Protein AF-0000000066062785 (afdb_homodimer)

Foldseek 3Di:
DDDDDDPLCVPFDDDDDFDDDVPFAEQAHQFAADAADPLLVVLLVVLVVPQVDFADQLLQVLLCLVQCLCCPVVVLDGDHSLQKAKALACLVVLLLLLLLWDAAQAEEEEEPPFDPVNCNSCSVRNHHYDYDYADPLHDPLVRRLVSDDPRYAEYEDEACTPPQQDGDAQVVVLVSLVSHPLNHAYEYEDAFLLQADDNRRHSQSVSQVVHQRYKYKYGCRHLVRVVVQRMIMIGHHSVSNVSSSVPGDGSNNPSSNSSSSSSSSVVVVVSSVSSVVLNVLLVVLVVLLVVLPFDGDDHSGQKTWGQQAPCAVVLQVQCVVLSYGWHDDPRRTTIGGRYDPVSSVSVSVSSSVVVPDD/DDDDDDPLCVPFDDDDDFDDDVPFAEQAHQFAADAADPLLVVLLVVLVVPQVDFADQLLQVLLCLVQCLCCPVVVLDGDHSLQKAKALALLVVLLLLLLLWDAAQAEEEEEPPFDPVNCNSCSVRNHHYDYHYADPLADPLVRRQVSDDPRYAEYEDEACTPPQQDGDAQVVVLVSLVSHPLNHAYEYECAFLLQADDNRRHSQSVSQVVHQRYKYKYGCRHLVRVVVQRMIMIGHHSVSSVSSSVPGDGSNNPSSNSSSSSSSSVVVVVSSVSSVVLNVLLVVLVVLLVVLPFDGDDHSGQKTWGQQAQCAVVLQVQCVVLSYGWHDDPRRTTIGGRYDPVSSVSVSVSSSVVVPDD

pLDDT: mean 95.69, std 5.94, range [60.56, 98.94]

Sequence (716 aa):
MTARLRPELADIPAYTPGKTVPGAIKIASNETVHGPLPSVRAAIEKATDQLNRYPDNGYLELREHLASHLDKNLGAGAFTPEQIAVGCGSVSLCQQLIQITSSVGDEVIFAWRSFEIYPLQVRTAGATPVQVPLRDHTHDLDAMLAAITDRTRLIFVCNPNNPTSTVVDPAALKRFVEAVPPHILVVIDEAYVEYIRGDQVPGSFGLVRAHPNVVVLRTFSKAYGLAGLRIGYAVADADIVTALGKVYVPFSATSISQAAAIASIDAADELLARTDQVVAERDRVTAALREAGFTLPPSQSNFVWLPLAERTLDFVRRAAENRLVVRPYGEDGVRVTIAAPHENDAFLEFARNWIGQPMTARLRPELADIPAYTPGKTVPGAIKIASNETVHGPLPSVRAAIEKATDQLNRYPDNGYLELREHLASHLDKNLGAGAFTPEQIAVGCGSVSLCQQLIQITSSVGDEVIFAWRSFEIYPLQVRTAGATPVQVPLRDHTHDLDAMLAAITDRTRLIFVCNPNNPTSTVVDPAALKRFVEAVPPHILVVIDEAYVEYIRGDQVPGSFGLVRAHPNVVVLRTFSKAYGLAGLRIGYAVADADIVTALGKVYVPFSATSISQAAAIASIDAADELLARTDQVVAERDRVTAALREAGFTLPPSQSNFVWLPLAERTLDFVRRAAENRLVVRPYGEDGVRVTIAAPHENDAFLEFARNWIGQP

Radius of gyration: 25.93 Å; Cα contacts (8 Å, |Δi|>4): 1547; chains: 2; bounding box: 52×81×58 Å

InterPro domains:
  IPR001917 Aminotransferase, class-II, pyridoxal-phosphate binding site [PS00599] (219-228)
  IPR004839 Aminotransferase, class I/classII, large domain [PF00155] (25-342)
  IPR005861 Histidinol-phosphate aminotransferase family [MF_01023] (4-355)
  IPR005861 Histidinol-phosphate aminotransferase family [TIGR01141] (6-352)
  IPR015421 Pyridoxal phosphate-dependent transferase, major domain [G3DSA:3.40.640.10] (36-267)
  IPR015422 Pyridoxal phosphate-dependent transferase, small domain [G3DSA:3.90.1150.10] (7-348)
  IPR015424 Pyridoxal phosphate-dependent transferase [SSF53383] (18-351)
  IPR024892 Aromatic amino acid aminotransferase [MF_01513] (5-356)
  IPR024892 Aromatic amino acid aminotransferase [NF002878] (1-356)
  IPR050106 Histidinol-phosphate aminotransferase [PTHR43643] (8-355)

Organism: Mycobacterium sp. (strain JLS) (NCBI:txid164757)

Structure (mmCIF, N/CA/C/O backbone):
data_AF-0000000066062785-model_v1
#
loop_
_entity.id
_entity.type
_entity.pdbx_description
1 polymer 'Aromatic amino acid aminotransferase'
#
loop_
_atom_site.group_PDB
_atom_site.id
_atom_site.type_symbol
_atom_site.label_atom_id
_atom_site.label_alt_id
_atom_site.label_comp_id
_atom_site.label_asym_id
_atom_site.label_entity_id
_atom_site.label_seq_id
_atom_site.pdbx_PDB_ins_code
_atom_site.Cartn_x
_atom_site.Cartn_y
_atom_site.Cartn_z
_atom_site.occupancy
_atom_site.B_iso_or_equiv
_atom_site.auth_seq_id
_atom_site.auth_comp_id
_atom_site.auth_asym_id
_atom_site.auth_atom_id
_atom_site.pdbx_PDB_model_num
ATOM 1 N N . MET A 1 1 ? 19.859 -0.852 -24.078 1 65.06 1 MET A N 1
ATOM 2 C CA . MET A 1 1 ? 18.906 0.239 -23.922 1 65.06 1 MET A CA 1
ATOM 3 C C . MET A 1 1 ? 17.922 -0.049 -22.797 1 65.06 1 MET A C 1
ATOM 5 O O . MET A 1 1 ? 17.562 -1.203 -22.562 1 65.06 1 MET A O 1
ATOM 9 N N . THR A 1 2 ? 17.688 1.011 -22 1 78.94 2 THR A N 1
ATOM 10 C CA . THR A 1 2 ? 16.828 0.923 -20.828 1 78.94 2 THR A CA 1
ATOM 11 C C . THR A 1 2 ? 15.359 0.934 -21.25 1 78.94 2 THR A C 1
ATOM 13 O O . THR A 1 2 ? 15.023 1.41 -22.328 1 78.94 2 THR A O 1
ATOM 16 N N . ALA A 1 3 ? 14.469 0.161 -20.562 1 90 3 ALA A N 1
ATOM 17 C CA . ALA A 1 3 ? 13.031 0.113 -20.828 1 90 3 ALA A CA 1
ATOM 18 C C . ALA A 1 3 ? 12.445 1.519 -20.953 1 90 3 ALA A C 1
ATOM 20 O O . ALA A 1 3 ? 12.891 2.441 -20.266 1 90 3 ALA A O 1
ATOM 21 N N . ARG A 1 4 ? 11.609 1.673 -21.922 1 93.88 4 ARG A N 1
ATOM 22 C CA . ARG A 1 4 ? 10.891 2.932 -22.094 1 93.88 4 ARG A CA 1
ATOM 23 C C . ARG A 1 4 ? 9.922 3.168 -20.938 1 93.88 4 ARG A C 1
ATOM 25 O O . ARG A 1 4 ? 9 2.383 -20.719 1 93.88 4 ARG A O 1
ATOM 32 N N . LEU A 1 5 ? 10.148 4.203 -20.141 1 95.56 5 LEU A N 1
ATOM 33 C CA . LEU A 1 5 ? 9.281 4.617 -19.031 1 95.56 5 LEU A CA 1
ATOM 34 C C . LEU A 1 5 ? 8.398 5.785 -19.453 1 95.56 5 LEU A C 1
ATOM 36 O O . LEU A 1 5 ? 8.648 6.43 -20.469 1 95.56 5 LEU A O 1
ATOM 40 N N . ARG A 1 6 ? 7.367 5.973 -18.75 1 94.31 6 ARG A N 1
ATOM 41 C CA . ARG A 1 6 ? 6.5 7.109 -19.031 1 94.31 6 ARG A CA 1
ATOM 42 C C . ARG A 1 6 ? 7.266 8.422 -18.922 1 94.31 6 ARG A C 1
ATOM 44 O O . ARG A 1 6 ? 7.914 8.68 -17.906 1 94.31 6 ARG A O 1
ATOM 51 N N . PRO A 1 7 ? 7.164 9.234 -19.844 1 86.56 7 PRO A N 1
ATOM 52 C CA . PRO A 1 7 ? 7.934 10.477 -19.828 1 86.56 7 PRO A CA 1
ATOM 53 C C . PRO A 1 7 ? 7.52 11.422 -18.703 1 86.56 7 PRO A C 1
ATOM 55 O O . PRO A 1 7 ? 8.336 12.211 -18.219 1 86.56 7 PRO A O 1
ATOM 58 N N . GLU A 1 8 ? 6.285 11.312 -18.266 1 82.75 8 GLU A N 1
ATOM 59 C CA . GLU A 1 8 ? 5.758 12.195 -17.234 1 82.75 8 GLU A CA 1
ATOM 60 C C . GLU A 1 8 ? 6.484 11.984 -15.906 1 82.75 8 GLU A C 1
ATOM 62 O O . GLU A 1 8 ? 6.434 12.836 -15.023 1 82.75 8 GLU A O 1
ATOM 67 N N . LEU A 1 9 ? 7.16 10.883 -15.828 1 84.19 9 LEU A N 1
ATOM 68 C CA . LEU A 1 9 ? 7.836 10.555 -14.578 1 84.19 9 LEU A CA 1
ATOM 69 C C . LEU A 1 9 ? 9.094 11.398 -14.398 1 84.19 9 LEU A C 1
ATOM 71 O O . LEU A 1 9 ? 9.586 11.555 -13.281 1 84.19 9 LEU A O 1
ATOM 75 N N . ALA A 1 10 ? 9.633 11.812 -15.492 1 80.88 10 ALA A N 1
ATOM 76 C CA . ALA A 1 10 ? 10.844 12.625 -15.43 1 80.88 10 ALA A CA 1
ATOM 77 C C . ALA A 1 10 ? 10.625 13.875 -14.586 1 80.88 10 ALA A C 1
ATOM 79 O O . ALA A 1 10 ? 11.547 14.375 -13.945 1 80.88 10 ALA A O 1
ATOM 80 N N . ASP A 1 11 ? 9.422 14.328 -14.523 1 77.81 11 ASP A N 1
ATOM 81 C CA . ASP A 1 11 ? 9.102 15.57 -13.82 1 77.81 11 ASP A CA 1
ATOM 82 C C . ASP A 1 11 ? 8.672 15.297 -12.383 1 77.81 11 ASP A C 1
ATOM 84 O O . ASP A 1 11 ? 8.422 16.219 -11.617 1 77.81 11 ASP A O 1
ATOM 88 N N . ILE A 1 12 ? 8.617 14.055 -12.062 1 79.88 12 ILE A N 1
ATOM 89 C CA . ILE A 1 12 ? 8.188 13.688 -10.719 1 79.88 12 ILE A CA 1
ATOM 90 C C . ILE A 1 12 ? 9.414 13.453 -9.836 1 79.88 12 ILE A C 1
ATOM 92 O O . ILE A 1 12 ? 10.188 12.531 -10.07 1 79.88 12 ILE A O 1
ATOM 96 N N . PRO A 1 13 ? 9.672 14.414 -8.93 1 75.69 13 PRO A N 1
ATOM 97 C CA . PRO A 1 13 ? 10.734 14.094 -7.973 1 75.69 13 PRO A CA 1
ATOM 98 C C . PRO A 1 13 ? 10.375 12.93 -7.055 1 75.69 13 PRO A C 1
ATOM 100 O O . PRO A 1 13 ? 9.195 12.625 -6.875 1 75.69 13 PRO A O 1
ATOM 103 N N . ALA A 1 14 ? 11.406 12.195 -6.719 1 70 14 ALA A N 1
ATOM 104 C CA . ALA A 1 14 ? 11.133 11.203 -5.684 1 70 14 ALA A CA 1
ATOM 105 C C . ALA A 1 14 ? 10.766 11.875 -4.363 1 70 14 ALA A C 1
ATOM 107 O O . ALA A 1 14 ? 11.25 12.969 -4.059 1 70 14 ALA A O 1
ATOM 108 N N . TYR A 1 15 ? 9.82 11.227 -3.629 1 70.12 15 TYR A N 1
ATOM 109 C CA . TYR A 1 15 ? 9.484 11.727 -2.301 1 70.12 15 TYR A CA 1
ATOM 110 C C . TYR A 1 15 ? 10.711 11.758 -1.398 1 70.12 15 TYR A C 1
ATOM 112 O O . TYR A 1 15 ? 11.484 10.797 -1.355 1 70.12 15 TYR A O 1
ATOM 120 N N . THR A 1 16 ? 10.984 12.883 -0.824 1 66.19 16 THR A N 1
ATOM 121 C CA . THR A 1 16 ? 12.102 13.016 0.105 1 66.19 16 THR A CA 1
ATOM 122 C C . THR A 1 16 ? 11.602 13.047 1.547 1 66.19 16 THR A C 1
ATOM 124 O O . THR A 1 16 ? 10.992 14.031 1.979 1 66.19 16 THR A O 1
ATOM 127 N N . PRO A 1 17 ? 11.859 11.93 2.215 1 61.06 17 PRO A N 1
ATOM 128 C CA . PRO A 1 17 ? 11.484 11.969 3.633 1 61.06 17 PRO A CA 1
ATOM 129 C C . PRO A 1 17 ? 12.406 12.867 4.457 1 61.06 17 PRO A C 1
ATOM 131 O O . PRO A 1 17 ? 13.477 13.258 3.988 1 61.06 17 PRO A O 1
ATOM 134 N N . GLY A 1 18 ? 11.82 13.289 5.547 1 65.44 18 GLY A N 1
ATOM 135 C CA . GLY A 1 18 ? 12.703 14 6.453 1 65.44 18 GLY A CA 1
ATOM 136 C C . GLY A 1 18 ? 13.969 13.234 6.781 1 65.44 18 GLY A C 1
ATOM 137 O O . GLY A 1 18 ? 13.945 12 6.867 1 65.44 18 GLY A O 1
ATOM 138 N N . LYS A 1 19 ? 15.172 13.867 6.762 1 67 19 LYS A N 1
ATOM 139 C CA . LYS A 1 19 ? 16.469 13.266 7.023 1 67 19 LYS A CA 1
ATOM 140 C C . LYS A 1 19 ? 16.578 12.758 8.461 1 67 19 LYS A C 1
ATOM 142 O O . LYS A 1 19 ? 16 13.367 9.375 1 67 19 LYS A O 1
ATOM 147 N N . THR A 1 20 ? 17 11.562 8.633 1 70.69 20 THR A N 1
ATOM 148 C CA . THR A 1 20 ? 17.297 11.07 9.977 1 70.69 20 THR A CA 1
ATOM 149 C C . THR A 1 20 ? 18.812 11.07 10.219 1 70.69 20 THR A C 1
ATOM 151 O O . THR A 1 20 ? 19.578 10.594 9.375 1 70.69 20 THR A O 1
ATOM 154 N N . VAL A 1 21 ? 19.344 11.836 11.297 1 72.56 21 VAL A N 1
ATOM 155 C CA . VAL A 1 21 ? 20.734 11.867 11.727 1 72.56 21 VAL A CA 1
ATOM 156 C C . VAL A 1 21 ? 20.875 11.188 13.086 1 72.56 21 VAL A C 1
ATOM 158 O O . VAL A 1 21 ? 20.25 11.617 14.07 1 72.56 21 VAL A O 1
ATOM 161 N N . PRO A 1 22 ? 21.641 10.109 13.078 1 78 22 PRO A N 1
ATOM 162 C CA . PRO A 1 22 ? 21.781 9.438 14.375 1 78 22 PRO A CA 1
ATOM 163 C C . PRO A 1 22 ? 22.141 10.398 15.5 1 78 22 PRO A C 1
ATOM 165 O O . PRO A 1 22 ? 23.047 11.234 15.336 1 78 22 PRO A O 1
ATOM 168 N N . GLY A 1 23 ? 21.328 10.352 16.484 1 83.56 23 GLY A N 1
ATOM 169 C CA . GLY A 1 23 ? 21.625 11.148 17.672 1 83.56 23 GLY A CA 1
ATOM 170 C C . GLY A 1 23 ? 20.969 12.516 17.641 1 83.56 23 GLY A C 1
ATOM 171 O O . GLY A 1 23 ? 20.922 13.211 18.672 1 83.56 23 GLY A O 1
ATOM 172 N N . ALA A 1 24 ? 20.422 12.852 16.562 1 91.62 24 ALA A N 1
ATOM 173 C CA . ALA A 1 24 ? 19.781 14.156 16.438 1 91.62 24 ALA A CA 1
ATOM 174 C C . ALA A 1 24 ? 18.328 14.094 16.891 1 91.62 24 ALA A C 1
ATOM 176 O O . ALA A 1 24 ? 17.719 13.031 16.891 1 91.62 24 ALA A O 1
ATOM 177 N N . ILE A 1 25 ? 17.859 15.266 17.438 1 95.88 25 ILE A N 1
ATOM 178 C CA . ILE A 1 25 ? 16.438 15.422 17.719 1 95.88 25 ILE A CA 1
ATOM 179 C C . ILE A 1 25 ? 15.664 15.648 16.422 1 95.88 25 ILE A C 1
ATOM 181 O O . ILE A 1 25 ? 15.859 16.656 15.75 1 95.88 25 ILE A O 1
ATOM 185 N N . LYS A 1 26 ? 14.898 14.672 16.078 1 94.56 26 LYS A N 1
ATOM 186 C CA . LYS A 1 26 ? 14.125 14.766 14.844 1 94.56 26 LYS A CA 1
ATOM 187 C C . LYS A 1 26 ? 12.719 15.305 15.117 1 94.56 26 LYS A C 1
ATOM 189 O O . LYS A 1 26 ? 11.891 14.617 15.719 1 94.56 26 LYS A O 1
ATOM 194 N N . ILE A 1 27 ? 12.406 16.484 14.734 1 97.5 27 ILE A N 1
ATOM 195 C CA . ILE A 1 27 ? 11.109 17.141 14.859 1 97.5 27 ILE A CA 1
ATOM 196 C C . ILE A 1 27 ? 10.617 17.578 13.477 1 97.5 27 ILE A C 1
ATOM 198 O O . ILE A 1 27 ? 10.195 18.719 13.305 1 97.5 27 ILE A O 1
ATOM 202 N N . ALA A 1 28 ? 10.68 16.562 12.539 1 96.38 28 ALA A N 1
ATOM 203 C CA . ALA A 1 28 ? 10.461 16.891 11.133 1 96.38 28 ALA A CA 1
ATOM 204 C C . ALA A 1 28 ? 9.336 16.047 10.547 1 96.38 28 ALA A C 1
ATOM 206 O O . ALA A 1 28 ? 8.945 16.234 9.391 1 96.38 28 ALA A O 1
ATOM 207 N N . SER A 1 29 ? 8.641 15.086 11.281 1 94.62 29 SER A N 1
ATOM 208 C CA . SER A 1 29 ? 7.766 14.109 10.633 1 94.62 29 SER A CA 1
ATOM 209 C C . SER A 1 29 ? 6.395 14.078 11.297 1 94.62 29 SER A C 1
ATOM 211 O O . SER A 1 29 ? 5.59 13.188 11.023 1 94.62 29 SER A O 1
ATOM 213 N N . ASN A 1 30 ? 6.113 14.977 12.188 1 96.81 30 ASN A N 1
ATOM 214 C CA . ASN A 1 30 ? 4.812 15.141 12.828 1 96.81 30 ASN A CA 1
ATOM 215 C C . ASN A 1 30 ? 4.387 13.867 13.555 1 96.81 30 ASN A C 1
ATOM 217 O O . ASN A 1 30 ? 3.209 13.508 13.539 1 96.81 30 ASN A O 1
ATOM 221 N N . GLU A 1 31 ? 5.32 13.125 14.109 1 96.06 31 GLU A N 1
ATOM 222 C CA . GLU A 1 31 ? 5.059 11.906 14.875 1 96.06 31 GLU A CA 1
ATOM 223 C C . GLU A 1 31 ? 4.801 12.227 16.344 1 96.06 31 GLU A C 1
ATOM 225 O O . GLU A 1 31 ? 5.234 13.266 16.844 1 96.06 31 GLU A O 1
ATOM 230 N N . THR A 1 32 ? 4.055 11.383 17 1 94.88 32 THR A N 1
ATOM 231 C CA . THR A 1 32 ? 3.85 11.562 18.438 1 94.88 32 THR A CA 1
ATOM 232 C C . THR A 1 32 ? 5.039 11.023 19.234 1 94.88 32 THR A C 1
ATOM 234 O O . THR A 1 32 ? 5.84 10.25 18.703 1 94.88 32 THR A O 1
ATOM 237 N N . VAL A 1 33 ? 5.109 11.469 20.453 1 91.94 33 VAL A N 1
ATOM 238 C CA . VAL A 1 33 ? 6.266 11.18 21.297 1 91.94 33 VAL A CA 1
ATOM 239 C C . VAL A 1 33 ? 6.152 9.766 21.859 1 91.94 33 VAL A C 1
ATOM 241 O O . VAL A 1 33 ? 7.137 9.023 21.906 1 91.94 33 VAL A O 1
ATOM 244 N N . HIS A 1 34 ? 4.996 9.352 22.203 1 92.56 34 HIS A N 1
ATOM 245 C CA . HIS A 1 34 ? 4.809 8.125 22.984 1 92.56 34 HIS A CA 1
ATOM 246 C C . HIS A 1 34 ? 4.66 6.914 22.062 1 92.56 34 HIS A C 1
ATOM 248 O O . HIS A 1 34 ? 4.047 7.008 21 1 92.56 34 HIS A O 1
ATOM 254 N N . GLY A 1 35 ? 5.207 5.824 22.516 1 94.25 35 GLY A N 1
ATOM 255 C CA . GLY A 1 35 ? 4.992 4.543 21.859 1 94.25 35 GLY A CA 1
ATOM 256 C C . GLY A 1 35 ? 3.609 3.971 22.094 1 94.25 35 GLY A C 1
ATOM 257 O O . GLY A 1 35 ? 2.766 4.617 22.719 1 94.25 35 GLY A O 1
ATOM 258 N N . PRO A 1 36 ? 3.42 2.781 21.594 1 96.44 36 PRO A N 1
ATOM 259 C CA . PRO A 1 36 ? 2.088 2.182 21.688 1 96.44 36 PRO A CA 1
ATOM 260 C C . PRO A 1 36 ? 1.714 1.832 23.141 1 96.44 36 PRO A C 1
ATOM 262 O O . PRO A 1 36 ? 2.594 1.562 23.953 1 96.44 36 PRO A O 1
ATOM 265 N N . LEU A 1 37 ? 0.398 1.832 23.438 1 97.12 37 LEU A N 1
ATOM 266 C CA . LEU A 1 37 ? -0.128 1.356 24.719 1 97.12 37 LEU A CA 1
ATOM 267 C C . LEU A 1 37 ? 0.106 -0.142 24.875 1 97.12 37 LEU A C 1
ATOM 269 O O . LEU A 1 37 ? 0.222 -0.865 23.891 1 97.12 37 LEU A O 1
ATOM 273 N N . PRO A 1 38 ? 0.119 -0.591 26.141 1 97.31 38 PRO A N 1
ATOM 274 C CA . PRO A 1 38 ? 0.278 -2.027 26.391 1 97.31 38 PRO A CA 1
ATOM 275 C C . PRO A 1 38 ? -0.791 -2.865 25.688 1 97.31 38 PRO A C 1
ATOM 277 O O . PRO A 1 38 ? -0.499 -3.955 25.188 1 97.31 38 PRO A O 1
ATOM 280 N N . SER A 1 39 ? -1.999 -2.369 25.641 1 98 39 SER A N 1
ATOM 281 C CA . SER A 1 39 ? -3.078 -3.107 24.984 1 98 39 SER A CA 1
ATOM 282 C C . SER A 1 39 ? -2.826 -3.252 23.484 1 98 39 SER A C 1
ATOM 284 O O . SER A 1 39 ? -3.158 -4.281 22.891 1 98 39 SER A O 1
ATOM 286 N N . VAL A 1 40 ? -2.26 -2.264 22.859 1 98 40 VAL A N 1
ATOM 287 C CA . VAL A 1 40 ? -1.921 -2.309 21.438 1 98 40 VAL A CA 1
ATOM 288 C C . VAL A 1 40 ? -0.784 -3.301 21.219 1 98 40 VAL A C 1
ATOM 290 O O . VAL A 1 40 ? -0.832 -4.105 20.281 1 98 40 VAL A O 1
ATOM 293 N N . ARG A 1 41 ? 0.24 -3.266 22.094 1 98 41 ARG A N 1
ATOM 294 C CA . ARG A 1 41 ? 1.339 -4.223 22.031 1 98 41 ARG A CA 1
ATOM 295 C C . ARG A 1 41 ? 0.823 -5.656 22.125 1 98 41 ARG A C 1
ATOM 297 O O . ARG A 1 41 ? 1.276 -6.535 21.391 1 98 41 ARG A O 1
ATOM 304 N N . ALA A 1 42 ? -0.116 -5.859 23.047 1 98.44 42 ALA A N 1
ATOM 305 C CA . ALA A 1 42 ? -0.683 -7.191 23.234 1 98.44 42 ALA A CA 1
ATOM 306 C C . ALA A 1 42 ? -1.427 -7.656 21.984 1 98.44 42 ALA A C 1
ATOM 308 O O . ALA A 1 42 ? -1.36 -8.836 21.625 1 98.44 42 ALA A O 1
ATOM 309 N N . ALA A 1 43 ? -2.176 -6.789 21.391 1 98.5 43 ALA A N 1
ATOM 310 C CA . ALA A 1 43 ? -2.902 -7.117 20.156 1 98.5 43 ALA A CA 1
ATOM 311 C C . ALA A 1 43 ? -1.942 -7.504 19.047 1 98.5 43 ALA A C 1
ATOM 313 O O . ALA A 1 43 ? -2.217 -8.43 18.266 1 98.5 43 ALA A O 1
ATOM 314 N N . ILE A 1 44 ? -0.841 -6.789 18.922 1 98.38 44 ILE A N 1
ATOM 315 C CA . ILE A 1 44 ? 0.17 -7.074 17.906 1 98.38 44 ILE A CA 1
ATOM 316 C C . ILE A 1 44 ? 0.781 -8.453 18.156 1 98.38 44 ILE A C 1
ATOM 318 O O . ILE A 1 44 ? 0.933 -9.25 17.234 1 98.38 44 ILE A O 1
ATOM 322 N N . GLU A 1 45 ? 1.119 -8.688 19.391 1 97.69 45 GLU A N 1
ATOM 323 C CA . GLU A 1 45 ? 1.688 -9.977 19.75 1 97.69 45 GLU A CA 1
ATOM 324 C C . GLU A 1 45 ? 0.75 -11.117 19.359 1 97.69 45 GLU A C 1
ATOM 326 O O . GLU A 1 45 ? 1.183 -12.117 18.781 1 97.69 45 GLU A O 1
ATOM 331 N N . LYS A 1 46 ? -0.464 -10.945 19.688 1 97.94 46 LYS A N 1
ATOM 332 C CA . LYS A 1 46 ? -1.452 -11.969 19.359 1 97.94 46 LYS A CA 1
ATOM 333 C C . LYS A 1 46 ? -1.583 -12.156 17.859 1 97.94 46 LYS A C 1
ATOM 335 O O . LYS A 1 46 ? -1.649 -13.281 17.375 1 97.94 46 LYS A O 1
ATOM 340 N N . ALA A 1 47 ? -1.636 -11.094 17.125 1 98 47 ALA A N 1
ATOM 341 C CA . ALA A 1 47 ? -1.782 -11.148 15.664 1 98 47 ALA A CA 1
ATOM 342 C C . ALA A 1 47 ? -0.579 -11.828 15.016 1 98 47 ALA A C 1
ATOM 344 O O . ALA A 1 47 ? -0.694 -12.398 13.93 1 98 47 ALA A O 1
ATOM 345 N N . THR A 1 48 ? 0.585 -11.766 15.641 1 98 48 THR A N 1
ATOM 346 C CA . THR A 1 48 ? 1.814 -12.352 15.125 1 98 48 THR A CA 1
ATOM 347 C C . THR A 1 48 ? 1.679 -13.867 15 1 98 48 THR A C 1
ATOM 349 O O . THR A 1 48 ? 2.334 -14.492 14.156 1 98 48 THR A O 1
ATOM 352 N N . ASP A 1 49 ? 0.748 -14.461 15.734 1 96.44 49 ASP A N 1
ATOM 353 C CA . ASP A 1 49 ? 0.557 -15.906 15.75 1 96.44 49 ASP A CA 1
ATOM 354 C C . ASP A 1 49 ? 0.102 -16.406 14.383 1 96.44 49 ASP A C 1
ATOM 356 O O . ASP A 1 49 ? 0.356 -17.562 14.023 1 96.44 49 ASP A O 1
ATOM 360 N N . GLN A 1 50 ? -0.523 -15.578 13.602 1 95.69 50 GLN A N 1
ATOM 361 C CA . GLN A 1 50 ? -1.135 -16.016 12.352 1 95.69 50 GLN A CA 1
ATOM 362 C C . GLN A 1 50 ? -0.564 -15.266 11.164 1 95.69 50 GLN A C 1
ATOM 364 O O . GLN A 1 50 ? -1.277 -14.984 10.195 1 95.69 50 GLN A O 1
ATOM 369 N N . LEU A 1 51 ? 0.68 -14.922 11.242 1 97.25 51 LEU A N 1
ATOM 370 C CA . LEU A 1 51 ? 1.312 -14.086 10.227 1 97.25 51 LEU A CA 1
ATOM 371 C C . LEU A 1 51 ? 1.442 -14.828 8.906 1 97.25 51 LEU A C 1
ATOM 373 O O . LEU A 1 51 ? 1.615 -14.211 7.852 1 97.25 51 LEU A O 1
ATOM 377 N N . ASN A 1 52 ? 1.411 -16.156 8.961 1 97.19 52 ASN A N 1
ATOM 378 C CA . ASN A 1 52 ? 1.521 -16.953 7.75 1 97.19 52 ASN A CA 1
ATOM 379 C C . ASN A 1 52 ? 0.241 -16.906 6.922 1 97.19 52 ASN A C 1
ATOM 381 O O . ASN A 1 52 ? 0.209 -17.375 5.785 1 97.19 52 ASN A O 1
ATOM 385 N N . ARG A 1 53 ? -0.783 -16.281 7.43 1 96.12 53 ARG A N 1
ATOM 386 C CA . ARG A 1 53 ? -2.055 -16.109 6.73 1 96.12 53 ARG A CA 1
ATOM 387 C C . ARG A 1 53 ? -2.217 -14.68 6.227 1 96.12 53 ARG A C 1
ATOM 389 O O . ARG A 1 53 ? -1.696 -13.742 6.832 1 96.12 53 ARG A O 1
ATOM 396 N N . TYR A 1 54 ? -2.941 -14.57 5.133 1 96.12 54 TYR A N 1
ATOM 397 C CA . TYR A 1 54 ? -3.23 -13.25 4.602 1 96.12 54 TYR A CA 1
ATOM 398 C C . TYR A 1 54 ? -4.172 -12.484 5.523 1 96.12 54 TYR A C 1
ATOM 400 O O . TYR A 1 54 ? -5.012 -13.078 6.199 1 96.12 54 TYR A O 1
ATOM 408 N N . PRO A 1 55 ? -4.004 -11.133 5.52 1 96.12 55 PRO A N 1
ATOM 409 C CA . PRO A 1 55 ? -4.984 -10.312 6.238 1 96.12 55 PRO A CA 1
ATOM 410 C C . PRO A 1 55 ? -6.395 -10.445 5.664 1 96.12 55 PRO A C 1
ATOM 412 O O . PRO A 1 55 ? -6.566 -10.922 4.539 1 96.12 55 PRO A O 1
ATOM 415 N N . ASP A 1 56 ? -7.355 -10.07 6.504 1 94 56 ASP A N 1
ATOM 416 C CA . ASP A 1 56 ? -8.688 -9.875 5.938 1 94 56 ASP A CA 1
ATOM 417 C C . ASP A 1 56 ? -8.672 -8.773 4.875 1 94 56 ASP A C 1
ATOM 419 O O . ASP A 1 56 ? -8.508 -7.598 5.195 1 94 56 ASP A O 1
ATOM 423 N N . ASN A 1 57 ? -8.836 -9.18 3.664 1 93.31 57 ASN A N 1
ATOM 424 C CA . ASN A 1 57 ? -8.758 -8.227 2.561 1 93.31 57 ASN A CA 1
ATOM 425 C C . ASN A 1 57 ? -9.867 -7.18 2.648 1 93.31 57 ASN A C 1
ATOM 427 O O . ASN A 1 57 ? -9.68 -6.039 2.213 1 93.31 57 ASN A O 1
ATOM 431 N N . GLY A 1 58 ? -10.992 -7.559 3.225 1 93.94 58 GLY A N 1
ATOM 432 C CA . GLY A 1 58 ? -12.102 -6.637 3.402 1 93.94 58 GLY A CA 1
ATOM 433 C C . GLY A 1 58 ? -12.047 -5.879 4.715 1 93.94 58 GLY A C 1
ATOM 434 O O . GLY A 1 58 ? -12.852 -4.977 4.953 1 93.94 58 GLY A O 1
ATOM 435 N N . TYR A 1 59 ? -11.125 -6.281 5.57 1 96.94 59 TYR A N 1
ATOM 436 C CA . TYR A 1 59 ? -10.953 -5.672 6.883 1 96.94 59 TYR A CA 1
ATOM 437 C C . TYR A 1 59 ? -12.305 -5.465 7.562 1 96.94 59 TYR A C 1
ATOM 439 O O . TYR A 1 59 ? -12.609 -4.367 8.031 1 96.94 59 TYR A O 1
ATOM 447 N N . LEU A 1 60 ? -13.086 -6.434 7.555 1 95.81 60 LEU A N 1
ATOM 448 C CA . LEU A 1 60 ? -14.461 -6.328 8.016 1 95.81 60 LEU A CA 1
ATOM 449 C C . LEU A 1 60 ? -14.523 -5.973 9.492 1 95.81 60 LEU A C 1
ATOM 451 O O . LEU A 1 60 ? -15.258 -5.066 9.891 1 95.81 60 LEU A O 1
ATOM 455 N N . GLU A 1 61 ? -13.773 -6.711 10.328 1 97.19 61 GLU A N 1
ATOM 456 C CA . GLU A 1 61 ? -13.773 -6.438 11.758 1 97.19 61 GLU A CA 1
ATOM 457 C C . GLU A 1 61 ? -13.359 -4.996 12.047 1 97.19 61 GLU A C 1
ATOM 459 O O . GLU A 1 61 ? -13.961 -4.324 12.883 1 97.19 61 GLU A O 1
ATOM 464 N N . LEU A 1 62 ? -12.359 -4.535 11.367 1 98.5 62 LEU A N 1
ATOM 465 C CA . LEU A 1 62 ? -11.898 -3.164 11.555 1 98.5 62 LEU A CA 1
ATOM 466 C C . LEU A 1 62 ? -12.977 -2.166 11.156 1 98.5 62 LEU A C 1
ATOM 468 O O . LEU A 1 62 ? -13.211 -1.181 11.859 1 98.5 62 LEU A O 1
ATOM 472 N N . ARG A 1 63 ? -13.633 -2.408 10 1 98 63 ARG A N 1
ATOM 473 C CA . ARG A 1 63 ? -14.719 -1.536 9.562 1 98 63 ARG A CA 1
ATOM 474 C C . ARG A 1 63 ? -15.82 -1.458 10.617 1 98 63 ARG A C 1
ATOM 476 O O . ARG A 1 63 ? -16.375 -0.384 10.867 1 98 63 ARG A O 1
ATOM 483 N N . GLU A 1 64 ? -16.125 -2.562 11.203 1 97.81 64 GLU A N 1
ATOM 484 C CA . GLU A 1 64 ? -17.172 -2.609 12.227 1 97.81 64 GLU A CA 1
ATOM 485 C C . GLU A 1 64 ? -16.781 -1.8 13.461 1 97.81 64 GLU A C 1
ATOM 487 O O . GLU A 1 64 ? -17.578 -1.034 13.992 1 97.81 64 GLU A O 1
ATOM 492 N N . HIS A 1 65 ? -15.578 -1.965 13.914 1 98.06 65 HIS A N 1
ATOM 493 C CA . HIS A 1 65 ? -15.094 -1.198 15.055 1 98.06 65 HIS A CA 1
ATOM 494 C C . HIS A 1 65 ? -15.047 0.293 14.742 1 98.06 65 HIS A C 1
ATOM 496 O O . HIS A 1 65 ? -15.398 1.121 15.586 1 98.06 65 HIS A O 1
ATOM 502 N N . LEU A 1 66 ? -14.656 0.634 13.516 1 98.38 66 LEU A N 1
ATOM 503 C CA . LEU A 1 66 ? -14.594 2.033 13.109 1 98.38 66 LEU A CA 1
ATOM 504 C C . LEU A 1 66 ? -15.992 2.648 13.07 1 98.38 66 LEU A C 1
ATOM 506 O O . LEU A 1 66 ? -16.188 3.775 13.531 1 98.38 66 LEU A O 1
ATOM 510 N N . ALA A 1 67 ? -16.922 1.921 12.484 1 97.88 67 ALA A N 1
ATOM 511 C CA . ALA A 1 67 ? -18.297 2.414 12.438 1 97.88 67 ALA A CA 1
ATOM 512 C C . ALA A 1 67 ? -18.812 2.707 13.836 1 97.88 67 ALA A C 1
ATOM 514 O O . ALA A 1 67 ? -19.422 3.756 14.078 1 97.88 67 ALA A O 1
ATOM 515 N N . SER A 1 68 ? -18.578 1.807 14.742 1 97 68 SER A N 1
ATOM 516 C CA . SER A 1 68 ? -18.984 1.988 16.141 1 97 68 SER A CA 1
ATOM 517 C C . SER A 1 68 ? -18.281 3.182 16.766 1 97 68 SER A C 1
ATOM 519 O O . SER A 1 68 ? -18.906 3.967 17.484 1 97 68 SER A O 1
ATOM 521 N N . HIS A 1 69 ? -17.031 3.289 16.531 1 96.06 69 HIS A N 1
ATOM 522 C CA . HIS A 1 69 ? -16.219 4.379 17.062 1 96.06 69 HIS A CA 1
ATOM 523 C C . HIS A 1 69 ? -16.734 5.73 16.578 1 96.06 69 HIS A C 1
ATOM 525 O O . HIS A 1 69 ? -16.828 6.676 17.359 1 96.06 69 HIS A O 1
ATOM 531 N N . LEU A 1 70 ? -17.047 5.828 15.289 1 96.44 70 LEU A N 1
ATOM 532 C CA . LEU A 1 70 ? -17.562 7.059 14.695 1 96.44 70 LEU A CA 1
ATOM 533 C C . LEU A 1 70 ? -18.875 7.473 15.359 1 96.44 70 LEU A C 1
ATOM 535 O O . LEU A 1 70 ? -19.094 8.656 15.617 1 96.44 70 LEU A O 1
ATOM 539 N N . ASP A 1 71 ? -19.672 6.566 15.641 1 94.44 71 ASP A N 1
ATOM 540 C CA . ASP A 1 71 ? -20.969 6.824 16.234 1 94.44 71 ASP A CA 1
ATOM 541 C C . ASP A 1 71 ? -20.844 7.113 17.734 1 94.44 71 ASP A C 1
ATOM 543 O O . ASP A 1 71 ? -21.172 8.211 18.188 1 94.44 71 ASP A O 1
ATOM 547 N N . LYS A 1 72 ? -20.25 6.215 18.5 1 91.12 72 LYS A N 1
ATOM 548 C CA . LYS A 1 72 ? -20.297 6.227 19.953 1 91.12 72 LYS A CA 1
ATOM 549 C C . LYS A 1 72 ? -19.25 7.18 20.531 1 91.12 72 LYS A C 1
ATOM 551 O O . LYS A 1 72 ? -19.531 7.918 21.484 1 91.12 72 LYS A O 1
ATOM 556 N N . ASN A 1 73 ? -18.141 7.16 19.953 1 87.38 73 ASN A N 1
ATOM 557 C CA . ASN A 1 73 ? -17.047 7.926 20.547 1 87.38 73 ASN A CA 1
ATOM 558 C C . ASN A 1 73 ? -16.953 9.328 19.953 1 87.38 73 ASN A C 1
ATOM 560 O O . ASN A 1 73 ? -16.719 10.297 20.672 1 87.38 73 ASN A O 1
ATOM 564 N N . LEU A 1 74 ? -17.203 9.461 18.641 1 88.56 74 LEU A N 1
ATOM 565 C CA . LEU A 1 74 ? -17 10.75 17.984 1 88.56 74 LEU A CA 1
ATOM 566 C C . LEU A 1 74 ? -18.328 11.461 17.766 1 88.56 74 LEU A C 1
ATOM 568 O O . LEU A 1 74 ? -18.344 12.633 17.375 1 88.56 74 LEU A O 1
ATOM 572 N N . GLY A 1 75 ? -19.391 10.82 18 1 87.5 75 GLY A N 1
ATOM 573 C CA . GLY A 1 75 ? -20.703 11.43 17.844 1 87.5 75 GLY A CA 1
ATOM 574 C C . GLY A 1 75 ? -21 11.844 16.406 1 87.5 75 GLY A C 1
ATOM 575 O O . GLY A 1 75 ? -21.688 12.828 16.172 1 87.5 75 GLY A O 1
ATOM 576 N N . ALA A 1 76 ? -20.359 11.234 15.445 1 85.94 76 ALA A N 1
ATOM 577 C CA . ALA A 1 76 ? -20.438 11.594 14.031 1 85.94 76 ALA A CA 1
ATOM 578 C C . ALA A 1 76 ? -21.766 11.109 13.43 1 85.94 76 ALA A C 1
ATOM 580 O O . ALA A 1 76 ? -22.141 11.539 12.336 1 85.94 76 ALA A O 1
ATOM 581 N N . GLY A 1 77 ? -22.562 10.336 14.148 1 86.69 77 GLY A N 1
ATOM 582 C CA . GLY A 1 77 ? -23.719 9.656 13.586 1 86.69 77 GLY A CA 1
ATOM 583 C C . GLY A 1 77 ? -23.406 8.258 13.094 1 86.69 77 GLY A C 1
ATOM 584 O O . GLY A 1 77 ? -22.25 7.828 13.109 1 86.69 77 GLY A O 1
ATOM 585 N N . ALA A 1 78 ? -24.469 7.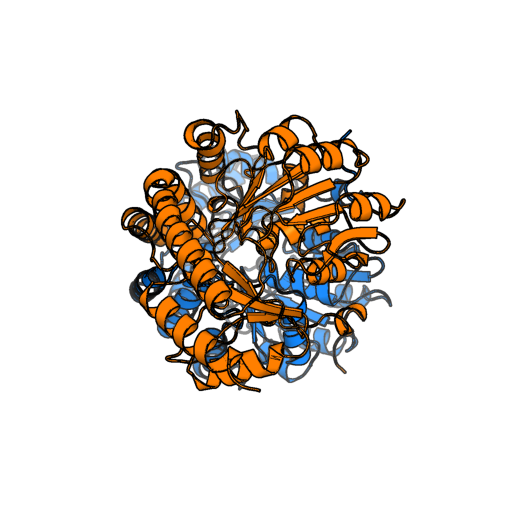648 12.602 1 89.62 78 ALA A N 1
ATOM 586 C CA . ALA A 1 78 ? -24.312 6.238 12.266 1 89.62 78 ALA A CA 1
ATOM 587 C C . ALA A 1 78 ? -23.797 6.066 10.836 1 89.62 78 ALA A C 1
ATOM 589 O O . ALA A 1 78 ? -24.422 6.562 9.891 1 89.62 78 ALA A O 1
ATOM 590 N N . PHE A 1 79 ? -22.641 5.66 10.719 1 96.94 79 PHE A N 1
ATOM 591 C CA . PHE A 1 79 ? -22.109 5.133 9.469 1 96.94 79 PHE A CA 1
ATOM 592 C C . PHE A 1 79 ? -22.047 3.609 9.5 1 96.94 79 PHE A C 1
ATOM 594 O O . PHE A 1 79 ? -21.844 3.012 10.562 1 96.94 79 PHE A O 1
ATOM 601 N N . THR A 1 80 ? -22.344 2.986 8.359 1 97.5 80 THR A N 1
ATOM 602 C CA . THR A 1 80 ? -22.234 1.537 8.25 1 97.5 80 THR A CA 1
ATOM 603 C C . THR A 1 80 ? -20.828 1.142 7.805 1 97.5 80 THR A C 1
ATOM 605 O O . THR A 1 80 ? -20.078 1.967 7.266 1 97.5 80 THR A O 1
ATOM 608 N N . PRO A 1 81 ? -20.453 -0.134 8.07 1 97.56 81 PRO A N 1
ATOM 609 C CA . PRO A 1 81 ? -19.156 -0.625 7.602 1 97.56 81 PRO A CA 1
ATOM 610 C C . PRO A 1 81 ? -18.953 -0.425 6.102 1 97.56 81 PRO A C 1
ATOM 612 O O . PRO A 1 81 ? -17.812 -0.209 5.652 1 97.56 81 PRO A O 1
ATOM 615 N N . GLU A 1 82 ? -19.969 -0.429 5.266 1 97.19 82 GLU A N 1
ATOM 616 C CA . GLU A 1 82 ? -19.891 -0.289 3.814 1 97.19 82 GLU A CA 1
ATOM 617 C C . GLU A 1 82 ? -19.531 1.138 3.416 1 97.19 82 GLU A C 1
ATOM 619 O O . GLU A 1 82 ? -19.188 1.396 2.262 1 97.19 82 GLU A O 1
ATOM 624 N N . GLN A 1 83 ? -19.516 2.025 4.387 1 98.19 83 GLN A N 1
ATOM 625 C CA . GLN A 1 83 ? -19.188 3.42 4.125 1 98.19 83 GLN A CA 1
ATOM 626 C C . GLN A 1 83 ? -17.766 3.734 4.582 1 98.19 83 GLN A C 1
ATOM 628 O O . GLN A 1 83 ? -17.375 4.902 4.66 1 98.19 83 GLN A O 1
ATOM 633 N N . ILE A 1 84 ? -17.062 2.684 4.934 1 98.62 84 ILE A N 1
ATOM 634 C CA . ILE A 1 84 ? -15.703 2.863 5.441 1 98.62 84 ILE A CA 1
ATOM 635 C C . ILE A 1 84 ? -14.711 2.088 4.574 1 98.62 84 ILE A C 1
ATOM 637 O O . ILE A 1 84 ? -14.93 0.908 4.281 1 98.62 84 ILE A O 1
ATOM 641 N N . ALA A 1 85 ? -13.703 2.74 4.078 1 98.56 85 ALA A N 1
ATOM 642 C CA . ALA A 1 85 ? -12.578 2.107 3.398 1 98.56 85 ALA A CA 1
ATOM 643 C C . ALA A 1 85 ? -11.297 2.262 4.211 1 98.56 85 ALA A C 1
ATOM 645 O O . ALA A 1 85 ? -11.062 3.303 4.828 1 98.56 85 ALA A O 1
ATOM 646 N N . VAL A 1 86 ? -10.523 1.224 4.234 1 98.38 86 VAL A N 1
ATOM 647 C CA . VAL A 1 86 ? -9.25 1.216 4.953 1 98.38 86 VAL A CA 1
ATOM 648 C C . VAL A 1 86 ? -8.094 1.158 3.961 1 98.38 86 VAL A C 1
ATOM 650 O O . VAL A 1 86 ? -8.203 0.523 2.908 1 98.38 86 VAL A O 1
ATOM 653 N N . GLY A 1 87 ? -7.016 1.846 4.262 1 97.38 87 GLY A N 1
ATOM 654 C CA . GLY A 1 87 ? -5.84 1.866 3.404 1 97.38 87 GLY A CA 1
ATOM 655 C C . GLY A 1 87 ? -4.539 1.747 4.172 1 97.38 87 GLY A C 1
ATOM 656 O O . GLY A 1 87 ? -4.527 1.795 5.402 1 97.38 87 GLY A O 1
ATOM 657 N N . CYS A 1 88 ? -3.445 1.472 3.414 1 96.25 88 CYS A N 1
ATOM 658 C CA . CYS A 1 88 ? -2.086 1.522 3.939 1 96.25 88 CYS A CA 1
ATOM 659 C C . CYS A 1 88 ? -1.682 2.955 4.27 1 96.25 88 CYS A C 1
ATOM 661 O O . CYS A 1 88 ? -0.84 3.539 3.588 1 96.25 88 CYS A O 1
ATOM 663 N N . GLY A 1 89 ? -2.211 3.428 5.391 1 95.25 89 GLY A N 1
ATOM 664 C CA . GLY A 1 89 ? -2.211 4.859 5.648 1 95.25 89 GLY A CA 1
ATOM 665 C C . GLY A 1 89 ? -3.242 5.613 4.832 1 95.25 89 GLY A C 1
ATOM 666 O O . GLY A 1 89 ? -3.812 5.066 3.887 1 95.25 89 GLY A O 1
ATOM 667 N N . SER A 1 90 ? -3.453 6.855 5.266 1 96.75 90 SER A N 1
ATOM 668 C CA . SER A 1 90 ? -4.387 7.652 4.477 1 96.75 90 SER A CA 1
ATOM 669 C C . SER A 1 90 ? -3.779 8.062 3.141 1 96.75 90 SER A C 1
ATOM 671 O O . SER A 1 90 ? -4.496 8.438 2.215 1 96.75 90 SER A O 1
ATOM 673 N N . VAL A 1 91 ? -2.465 7.922 3.027 1 96.25 91 VAL A N 1
ATOM 674 C CA . VAL A 1 91 ? -1.771 8.281 1.795 1 96.25 91 VAL A CA 1
ATOM 675 C C . VAL A 1 91 ? -2.227 7.367 0.659 1 96.25 91 VAL A C 1
ATOM 677 O O . VAL A 1 91 ? -2.451 7.828 -0.463 1 96.25 91 VAL A O 1
ATOM 680 N N . SER A 1 92 ? -2.355 6.066 0.944 1 97.25 92 SER A N 1
ATOM 681 C CA . SER A 1 92 ? -2.812 5.16 -0.103 1 97.25 92 SER A CA 1
ATOM 682 C C . SER A 1 92 ? -4.246 5.473 -0.518 1 97.25 92 SER A C 1
ATOM 684 O O . SER A 1 92 ? -4.621 5.281 -1.677 1 97.25 92 SER A O 1
ATOM 686 N N . LEU A 1 93 ? -5.051 5.949 0.41 1 98.5 93 LEU A N 1
ATOM 687 C CA . LEU A 1 93 ? -6.414 6.348 0.093 1 98.5 93 LEU A CA 1
ATOM 688 C C . LEU A 1 93 ? -6.43 7.586 -0.801 1 98.5 93 LEU A C 1
ATOM 690 O O . LEU A 1 93 ? -7.281 7.711 -1.681 1 98.5 93 LEU A O 1
ATOM 694 N N . CYS A 1 94 ? -5.492 8.539 -0.576 1 98.38 94 CYS A N 1
ATOM 695 C CA . CYS A 1 94 ? -5.344 9.672 -1.49 1 98.38 94 CYS A CA 1
ATOM 696 C C . CYS A 1 94 ? -5.07 9.188 -2.91 1 98.38 94 CYS A C 1
ATOM 698 O O . CYS A 1 94 ? -5.695 9.656 -3.861 1 98.38 94 CYS A O 1
ATOM 700 N N . GLN A 1 95 ? -4.148 8.258 -3.016 1 97.81 95 GLN A N 1
ATOM 701 C CA . GLN A 1 95 ? -3.834 7.691 -4.32 1 97.81 95 GLN A CA 1
ATOM 702 C C . GLN A 1 95 ? -5.07 7.059 -4.957 1 97.81 95 GLN A C 1
ATOM 704 O O . GLN A 1 95 ? -5.352 7.289 -6.137 1 97.81 95 GLN A O 1
ATOM 709 N N . GLN A 1 96 ? -5.754 6.258 -4.203 1 98.06 96 GLN A N 1
ATOM 710 C CA . GLN A 1 96 ? -6.922 5.543 -4.707 1 98.06 96 GLN A CA 1
ATOM 711 C C . GLN A 1 96 ? -8.016 6.512 -5.148 1 98.06 96 GLN A C 1
ATOM 713 O O . GLN A 1 96 ? -8.656 6.301 -6.18 1 98.06 96 GLN A O 1
ATOM 718 N N . LEU A 1 97 ? -8.234 7.539 -4.328 1 98.75 97 LEU A N 1
ATOM 719 C CA . LEU A 1 97 ? -9.25 8.531 -4.672 1 98.75 97 LEU A CA 1
ATOM 720 C C . LEU A 1 97 ? -8.922 9.203 -6 1 98.75 97 LEU A C 1
ATOM 722 O O . LEU A 1 97 ? -9.82 9.445 -6.816 1 98.75 97 LEU A O 1
ATOM 726 N N . ILE A 1 98 ? -7.684 9.492 -6.23 1 98.5 98 ILE A N 1
ATOM 727 C CA . ILE A 1 98 ? -7.262 10.055 -7.512 1 98.5 98 ILE A CA 1
ATOM 728 C C . ILE A 1 98 ? -7.473 9.023 -8.617 1 98.5 98 ILE A C 1
ATOM 730 O O . ILE A 1 98 ? -8.016 9.344 -9.68 1 98.5 98 ILE A O 1
ATOM 734 N N . GLN A 1 99 ? -7.16 7.777 -8.375 1 97.44 99 GLN A N 1
ATOM 735 C CA . GLN A 1 99 ? -7.238 6.711 -9.367 1 97.44 99 GLN A CA 1
ATOM 736 C C . GLN A 1 99 ? -8.68 6.465 -9.797 1 97.44 99 GLN A C 1
ATOM 738 O O . GLN A 1 99 ? -8.938 6.105 -10.945 1 97.44 99 GLN A O 1
ATOM 743 N N . ILE A 1 100 ? -9.602 6.648 -8.938 1 97.62 100 ILE A N 1
ATOM 744 C CA . ILE A 1 100 ? -10.969 6.309 -9.305 1 97.62 100 ILE A CA 1
ATOM 745 C C . ILE A 1 100 ? -11.633 7.508 -9.977 1 97.62 100 ILE A C 1
ATOM 747 O O . ILE A 1 100 ? -12.719 7.383 -10.555 1 97.62 100 ILE A O 1
ATOM 751 N N . THR A 1 101 ? -10.992 8.68 -9.969 1 98.12 101 THR A N 1
ATOM 752 C CA . THR A 1 101 ? -11.672 9.875 -10.461 1 98.12 101 THR A CA 1
ATOM 753 C C . THR A 1 101 ? -10.93 10.469 -11.656 1 98.12 101 THR A C 1
ATOM 755 O O . THR A 1 101 ? -11.531 11.125 -12.508 1 98.12 101 THR A O 1
ATOM 758 N N . SER A 1 102 ? -9.625 10.305 -11.68 1 97.44 102 SER A N 1
ATOM 759 C CA . SER A 1 102 ? -8.859 11.18 -12.562 1 97.44 102 SER A CA 1
ATOM 760 C C . SER A 1 102 ? -7.836 10.391 -13.367 1 97.44 102 SER A C 1
ATOM 762 O O . SER A 1 102 ? -7.262 9.414 -12.875 1 97.44 102 SER A O 1
ATOM 764 N N . SER A 1 103 ? -7.59 10.75 -14.508 1 95.62 103 SER A N 1
ATOM 765 C CA . SER A 1 103 ? -6.574 10.266 -15.438 1 95.62 103 SER A CA 1
ATOM 766 C C . SER A 1 103 ? -6.16 11.359 -16.422 1 95.62 103 SER A C 1
ATOM 768 O O . SER A 1 103 ? -6.266 12.547 -16.109 1 95.62 103 SER A O 1
ATOM 770 N N . VAL A 1 104 ? -5.465 10.938 -17.578 1 95.38 104 VAL A N 1
ATOM 771 C CA . VAL A 1 104 ? -5.02 11.875 -18.609 1 95.38 104 VAL A CA 1
ATOM 772 C C . VAL A 1 104 ? -6.184 12.773 -19.016 1 95.38 104 VAL A C 1
ATOM 774 O O . VAL A 1 104 ? -7.266 12.281 -19.359 1 95.38 104 VAL A O 1
ATOM 777 N N . GLY A 1 105 ? -5.961 14.086 -18.891 1 96.75 105 GLY A N 1
ATOM 778 C CA . GLY A 1 105 ? -6.973 15.039 -19.312 1 96.75 105 GLY A CA 1
ATOM 779 C C . GLY A 1 105 ? -7.781 15.617 -18.172 1 96.75 105 GLY A C 1
ATOM 780 O O . GLY A 1 105 ? -8.477 16.625 -18.328 1 96.75 105 GLY A O 1
ATOM 781 N N . ASP A 1 106 ? -7.676 15.039 -16.984 1 97.94 106 ASP A N 1
ATOM 782 C CA . ASP A 1 106 ? -8.438 15.469 -15.828 1 97.94 106 ASP A CA 1
ATOM 783 C C . ASP A 1 106 ? -7.598 16.359 -14.922 1 97.94 106 ASP A C 1
ATOM 785 O O . ASP A 1 106 ? -6.371 16.391 -15.031 1 97.94 106 ASP A O 1
ATOM 789 N N . GLU A 1 107 ? -8.297 17.094 -14.086 1 98.81 107 GLU A N 1
ATOM 790 C CA . GLU A 1 107 ? -7.652 18 -13.156 1 98.81 107 GLU A CA 1
ATOM 791 C C . GLU A 1 107 ? -8.023 17.688 -11.711 1 98.81 107 GLU A C 1
ATOM 793 O O . GLU A 1 107 ? -9.156 17.297 -11.43 1 98.81 107 GLU A O 1
ATOM 798 N N . VAL A 1 108 ? -7.094 17.828 -10.82 1 98.88 108 VAL A N 1
ATOM 799 C CA . VAL A 1 108 ? -7.297 17.734 -9.383 1 98.88 108 VAL A CA 1
ATOM 800 C C . VAL A 1 108 ? -6.855 19.016 -8.703 1 98.88 108 VAL A C 1
ATOM 802 O O . VAL A 1 108 ? -5.723 19.469 -8.891 1 98.88 108 VAL A O 1
ATOM 805 N N . ILE A 1 109 ? -7.746 19.609 -7.879 1 98.94 109 ILE A N 1
ATOM 806 C CA . ILE A 1 109 ? -7.484 20.891 -7.242 1 98.94 109 ILE A CA 1
ATOM 807 C C . ILE A 1 109 ? -7.066 20.672 -5.789 1 98.94 109 ILE A C 1
ATOM 809 O O . ILE A 1 109 ? -7.652 19.844 -5.086 1 98.94 109 ILE A O 1
ATOM 813 N N . PHE A 1 110 ? -6.109 21.391 -5.316 1 98.94 110 PHE A N 1
ATOM 814 C CA . PHE A 1 110 ? -5.742 21.5 -3.91 1 98.94 110 PHE A CA 1
ATOM 815 C C . PHE A 1 110 ? -4.969 22.781 -3.654 1 98.94 110 PHE A C 1
ATOM 817 O O . PHE A 1 110 ? -4.473 23.422 -4.594 1 98.94 110 PHE A O 1
ATOM 824 N N . ALA A 1 111 ? -4.91 23.234 -2.43 1 98.69 111 ALA A N 1
ATOM 825 C CA . ALA A 1 111 ? -4.098 24.391 -2.066 1 98.69 111 ALA A CA 1
ATOM 826 C C . ALA A 1 111 ? -2.609 24.062 -2.139 1 98.69 111 ALA A C 1
ATOM 828 O O . ALA A 1 111 ? -2.223 22.891 -2.061 1 98.69 111 ALA A O 1
ATOM 829 N N . TRP A 1 112 ? -1.84 25.156 -2.322 1 97.75 112 TRP A N 1
ATOM 830 C CA . TRP A 1 112 ? -0.391 24.984 -2.324 1 97.75 112 TRP A CA 1
ATOM 831 C C . TRP A 1 112 ? 0.301 26.188 -1.685 1 97.75 112 TRP A C 1
ATOM 833 O O . TRP A 1 112 ? 0.051 27.328 -2.066 1 97.75 112 TRP A O 1
ATOM 843 N N . ARG A 1 113 ? 1.066 25.922 -0.631 1 96.19 113 ARG A N 1
ATOM 844 C CA . ARG A 1 113 ? 1.631 24.625 -0.256 1 96.19 113 ARG A CA 1
ATOM 845 C C . ARG A 1 113 ? 0.658 23.828 0.61 1 96.19 113 ARG A C 1
ATOM 847 O O . ARG A 1 113 ? -0.017 24.391 1.472 1 96.19 113 ARG A O 1
ATOM 854 N N . SER A 1 114 ? 0.575 22.641 0.348 1 97.88 114 SER A N 1
ATOM 855 C CA . SER A 1 114 ? -0.151 21.641 1.132 1 97.88 114 SER A CA 1
ATOM 856 C C . SER A 1 114 ? 0.578 20.297 1.139 1 97.88 114 SER A C 1
ATOM 858 O O . SER A 1 114 ? 1.81 20.266 1.104 1 97.88 114 SER A O 1
ATOM 860 N N . PHE A 1 115 ? -0.105 19.297 1.364 1 96.69 115 PHE A N 1
ATOM 861 C CA . PHE A 1 115 ? 0.51 17.984 1.508 1 96.69 115 PHE A CA 1
ATOM 862 C C . PHE A 1 115 ? 1.251 17.594 0.236 1 96.69 115 PHE A C 1
ATOM 864 O O . PHE A 1 115 ? 0.646 17.484 -0.833 1 96.69 115 PHE A O 1
ATOM 871 N N . GLU A 1 116 ? 2.469 17.25 0.349 1 93.69 116 GLU A N 1
ATOM 872 C CA . GLU A 1 116 ? 3.402 17.109 -0.766 1 93.69 116 GLU A CA 1
ATOM 873 C C . GLU A 1 116 ? 3.068 15.883 -1.614 1 93.69 116 GLU A C 1
ATOM 875 O O . GLU A 1 116 ? 3.518 15.773 -2.758 1 93.69 116 GLU A O 1
ATOM 880 N N . ILE A 1 117 ? 2.252 15.008 -1.111 1 94.06 117 ILE A N 1
ATOM 881 C CA . ILE A 1 117 ? 1.988 13.773 -1.854 1 94.06 117 ILE A CA 1
ATOM 882 C C . ILE A 1 117 ? 0.961 14.047 -2.951 1 94.06 117 ILE A C 1
ATOM 884 O O . ILE A 1 117 ? 0.853 13.281 -3.91 1 94.06 117 ILE A O 1
ATOM 888 N N . TYR A 1 118 ? 0.12 15.125 -2.826 1 97.12 118 TYR A N 1
ATOM 889 C CA . TYR A 1 118 ? -0.978 15.375 -3.752 1 97.12 118 TYR A CA 1
ATOM 890 C C . TYR A 1 118 ? -0.465 15.508 -5.18 1 97.12 118 TYR A C 1
ATOM 892 O O . TYR A 1 118 ? -0.829 14.727 -6.059 1 97.12 118 TYR A O 1
ATOM 900 N N . PRO A 1 119 ? 0.47 16.5 -5.402 1 95.75 119 PRO A N 1
ATOM 901 C CA . PRO A 1 119 ? 0.901 16.641 -6.793 1 95.75 119 PRO A CA 1
ATOM 902 C C . PRO A 1 119 ? 1.594 15.398 -7.336 1 95.75 119 PRO A C 1
ATOM 904 O O . PRO A 1 119 ? 1.458 15.078 -8.523 1 95.75 119 PRO A O 1
ATOM 907 N N . LEU A 1 120 ? 2.293 14.68 -6.504 1 93.56 120 LEU A N 1
ATOM 908 C CA . LEU A 1 120 ? 2.988 13.469 -6.926 1 93.56 120 LEU A CA 1
ATOM 909 C C . LEU A 1 120 ? 1.997 12.406 -7.387 1 93.56 120 LEU A C 1
ATOM 911 O O . LEU A 1 120 ? 2.16 11.82 -8.461 1 93.56 120 LEU A O 1
ATOM 915 N N . GLN A 1 121 ? 0.969 12.18 -6.629 1 95.5 121 GLN A N 1
ATOM 916 C CA . GLN A 1 121 ? -0.004 11.141 -6.941 1 95.5 121 GLN A CA 1
ATOM 917 C C . GLN A 1 121 ? -0.874 11.539 -8.133 1 95.5 121 GLN A C 1
ATOM 919 O O . GLN A 1 121 ? -1.289 10.68 -8.914 1 95.5 121 GLN A O 1
ATOM 924 N N . VAL A 1 122 ? -1.178 12.828 -8.242 1 96.94 122 VAL A N 1
ATOM 925 C CA . VAL A 1 122 ? -1.955 13.312 -9.383 1 96.94 122 VAL A CA 1
ATOM 926 C C . VAL A 1 122 ? -1.184 13.078 -10.68 1 96.94 122 VAL A C 1
ATOM 928 O O . VAL A 1 122 ? -1.739 12.57 -11.656 1 96.94 122 VAL A O 1
ATOM 931 N N . ARG A 1 123 ? 0.115 13.375 -10.672 1 95.31 123 ARG A N 1
ATOM 932 C CA . ARG A 1 123 ? 0.954 13.188 -11.852 1 95.31 123 ARG A CA 1
ATOM 933 C C . ARG A 1 123 ? 1.141 11.711 -12.172 1 95.31 123 ARG A C 1
ATOM 935 O O . ARG A 1 123 ? 1.195 11.32 -13.336 1 95.31 123 ARG A O 1
ATOM 942 N N . THR A 1 124 ? 1.255 10.898 -11.133 1 94.31 124 THR A N 1
ATOM 943 C CA . THR A 1 124 ? 1.356 9.453 -11.328 1 94.31 124 THR A CA 1
ATOM 944 C C . THR A 1 124 ? 0.162 8.93 -12.117 1 94.31 124 THR A C 1
ATOM 946 O O . THR A 1 124 ? 0.317 8.062 -12.984 1 94.31 124 THR A O 1
ATOM 949 N N . ALA A 1 125 ? -1.011 9.484 -11.875 1 95.06 125 ALA A N 1
ATOM 950 C CA . ALA A 1 125 ? -2.234 9.07 -12.555 1 95.06 125 ALA A CA 1
ATOM 951 C C . ALA A 1 125 ? -2.316 9.664 -13.953 1 95.06 125 ALA A C 1
ATOM 953 O O . ALA A 1 125 ? -3.217 9.328 -14.727 1 95.06 125 ALA A O 1
ATOM 954 N N . GLY A 1 126 ? -1.387 10.555 -14.297 1 94.06 126 GLY A N 1
ATOM 955 C CA . GLY A 1 126 ? -1.396 11.219 -15.594 1 94.06 126 GLY A CA 1
ATOM 956 C C . GLY A 1 126 ? -2.295 12.445 -15.625 1 94.06 126 GLY A C 1
ATOM 957 O O . GLY A 1 126 ? -2.49 13.047 -16.688 1 94.06 126 GLY A O 1
ATOM 958 N N . ALA A 1 127 ? -2.891 12.797 -14.477 1 96.5 127 ALA A N 1
ATOM 959 C CA . ALA A 1 127 ? -3.773 13.953 -14.383 1 96.5 127 ALA A CA 1
ATOM 960 C C . ALA A 1 127 ? -2.977 15.227 -14.125 1 96.5 127 ALA A C 1
ATOM 962 O O . ALA A 1 127 ? -1.748 15.195 -14.031 1 96.5 127 ALA A O 1
ATOM 963 N N . THR A 1 128 ? -3.65 16.359 -14.125 1 97.62 128 THR A N 1
ATOM 964 C CA . THR A 1 128 ? -3.014 17.656 -13.961 1 97.62 128 THR A CA 1
ATOM 965 C C . THR A 1 128 ? -3.311 18.234 -12.578 1 97.62 128 THR A C 1
ATOM 967 O O . THR A 1 128 ? -4.469 18.469 -12.234 1 97.62 128 THR A O 1
ATOM 970 N N . PRO A 1 129 ? -2.299 18.453 -11.797 1 98.06 129 PRO A N 1
ATOM 971 C CA . PRO A 1 129 ? -2.521 19.156 -10.531 1 98.06 129 PRO A CA 1
ATOM 972 C C . PRO A 1 129 ? -2.822 20.641 -10.734 1 98.06 129 PRO A C 1
ATOM 974 O O . PRO A 1 129 ? -2.129 21.328 -11.492 1 98.06 129 PRO A O 1
ATOM 977 N N . VAL A 1 130 ? -3.873 21.109 -10.156 1 98.88 130 VAL A N 1
ATOM 978 C CA . VAL A 1 130 ? -4.215 22.531 -10.109 1 98.88 130 VAL A CA 1
ATOM 979 C C . VAL A 1 130 ? -3.971 23.078 -8.703 1 98.88 130 VAL A C 1
ATOM 981 O O . VAL A 1 130 ? -4.77 22.844 -7.789 1 98.88 130 VAL A O 1
ATOM 984 N N . GLN A 1 131 ? -2.92 23.812 -8.57 1 98.81 131 GLN A N 1
ATOM 985 C CA . GLN A 1 131 ? -2.459 24.344 -7.285 1 98.81 131 GLN A CA 1
ATOM 986 C C . GLN A 1 131 ? -2.961 25.766 -7.055 1 98.81 131 GLN A C 1
ATOM 988 O O . GLN A 1 131 ? -2.67 26.672 -7.844 1 98.81 131 GLN A O 1
ATOM 993 N N . VAL A 1 132 ? -3.701 25.938 -5.969 1 98.94 132 VAL A N 1
ATOM 994 C CA . VAL A 1 132 ? -4.266 27.25 -5.637 1 98.94 132 VAL A CA 1
ATOM 995 C C . VAL A 1 132 ? -3.502 27.859 -4.465 1 98.94 132 VAL A C 1
ATOM 997 O O . VAL A 1 132 ? -3.371 27.234 -3.408 1 98.94 132 VAL A O 1
ATOM 1000 N N . PRO A 1 133 ? -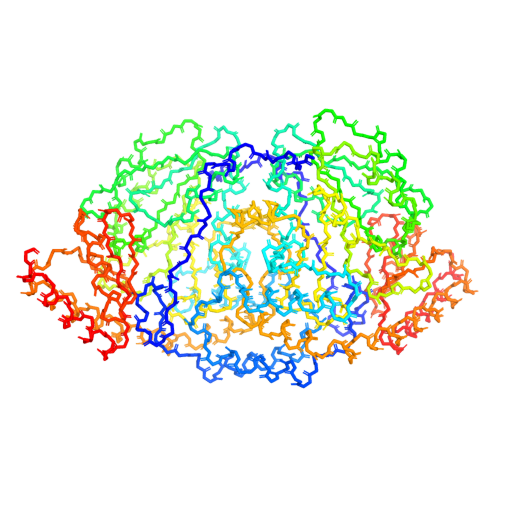3.012 29.062 -4.578 1 98.62 133 PRO A N 1
ATOM 1001 C CA . PRO A 1 133 ? -2.238 29.688 -3.5 1 98.62 133 PRO A CA 1
ATOM 1002 C C . PRO A 1 133 ? -3.043 29.844 -2.209 1 98.62 133 PRO A C 1
ATOM 1004 O O . PRO A 1 133 ? -4.25 30.094 -2.256 1 98.62 133 PRO A O 1
ATOM 1007 N N . LEU A 1 134 ? -2.348 29.719 -1.127 1 98.5 134 LEU A N 1
ATOM 1008 C CA . LEU A 1 134 ? -2.934 29.969 0.185 1 98.5 134 LEU A CA 1
ATOM 1009 C C . LEU A 1 134 ? -3.18 31.469 0.39 1 98.5 134 LEU A C 1
ATOM 1011 O O . LEU A 1 134 ? -2.574 32.312 -0.288 1 98.5 134 LEU A O 1
ATOM 1015 N N . ARG A 1 135 ? -4.121 31.75 1.261 1 98 135 ARG A N 1
ATOM 1016 C CA . ARG A 1 135 ? -4.328 33.094 1.783 1 98 135 ARG A CA 1
ATOM 1017 C C . ARG A 1 135 ? -4.02 33.156 3.275 1 98 135 ARG A C 1
ATOM 1019 O O . ARG A 1 135 ? -4.707 32.531 4.082 1 98 135 ARG A O 1
ATOM 1026 N N . ASP A 1 136 ? -2.965 33.906 3.68 1 97 136 ASP A N 1
ATOM 1027 C CA . ASP A 1 136 ? -2.541 34 5.074 1 97 136 ASP A CA 1
ATOM 1028 C C . ASP A 1 136 ? -2.324 32.625 5.684 1 97 136 ASP A C 1
ATOM 1030 O O . ASP A 1 136 ? -2.877 32.312 6.738 1 97 136 ASP A O 1
ATOM 1034 N N . HIS A 1 137 ? -1.667 31.734 4.93 1 98.06 137 HIS A N 1
ATOM 1035 C CA . HIS A 1 137 ? -1.248 30.406 5.34 1 98.06 137 HIS A CA 1
ATOM 1036 C C . HIS A 1 137 ? -2.445 29.469 5.492 1 98.06 137 HIS A C 1
ATOM 1038 O O . HIS A 1 137 ? -2.312 28.359 6.012 1 98.06 137 HIS A O 1
ATOM 1044 N N . THR A 1 138 ? -3.639 29.891 4.996 1 98.31 138 THR A N 1
ATOM 1045 C CA . THR A 1 138 ? -4.863 29.109 5.051 1 98.31 138 THR A CA 1
ATOM 1046 C C . THR A 1 138 ? -5.418 28.859 3.648 1 98.31 138 THR A C 1
ATOM 1048 O O . THR A 1 138 ? -5.094 29.594 2.713 1 98.31 138 THR A O 1
ATOM 1051 N N . HIS A 1 139 ? -6.215 27.781 3.488 1 98.62 139 HIS A N 1
ATOM 1052 C CA . HIS A 1 139 ? -6.855 27.531 2.203 1 98.62 139 HIS A CA 1
ATOM 1053 C C . HIS A 1 139 ? -7.688 28.734 1.766 1 98.62 139 HIS A C 1
ATOM 1055 O O . HIS A 1 139 ? -8.453 29.281 2.561 1 98.62 139 HIS A O 1
ATOM 1061 N N . ASP A 1 140 ? -7.473 29.203 0.584 1 98.81 140 ASP A N 1
ATOM 1062 C CA . ASP A 1 140 ? -8.391 30.156 -0.047 1 98.81 140 ASP A CA 1
ATOM 1063 C C . ASP A 1 140 ? -9.523 29.422 -0.762 1 98.81 140 ASP A C 1
ATOM 1065 O O . ASP A 1 140 ? -9.453 29.188 -1.971 1 98.81 140 ASP A O 1
ATOM 1069 N N . LEU A 1 141 ? -10.578 29.156 -0.028 1 98.81 141 LEU A N 1
ATOM 1070 C CA . LEU A 1 141 ? -11.664 28.312 -0.532 1 98.81 141 LEU A CA 1
ATOM 1071 C C . LEU A 1 141 ? -12.359 28.984 -1.714 1 98.81 141 LEU A C 1
ATOM 1073 O O . LEU A 1 141 ? -12.805 28.312 -2.643 1 98.81 141 LEU A O 1
ATOM 1077 N N . ASP A 1 142 ? -12.508 30.328 -1.676 1 98.69 142 ASP A N 1
ATOM 1078 C CA . ASP A 1 142 ? -13.109 31.047 -2.801 1 98.69 142 ASP A CA 1
ATOM 1079 C C . ASP A 1 142 ? -12.266 30.875 -4.066 1 98.69 142 ASP A C 1
ATOM 1081 O O . ASP A 1 142 ? -12.805 30.656 -5.148 1 98.69 142 ASP A O 1
ATOM 1085 N N . ALA A 1 143 ? -10.992 31 -3.922 1 98.88 143 ALA A N 1
ATOM 1086 C CA . ALA A 1 143 ? -10.094 30.812 -5.062 1 98.88 143 ALA A CA 1
ATOM 1087 C C . ALA A 1 143 ? -10.117 29.375 -5.562 1 98.88 143 ALA A C 1
ATOM 1089 O O . ALA A 1 143 ? -10.008 29.125 -6.766 1 98.88 143 ALA A O 1
ATOM 1090 N N . MET A 1 144 ? -10.211 28.438 -4.656 1 98.94 144 MET A N 1
ATOM 1091 C CA . MET A 1 144 ? -10.312 27.047 -5.043 1 98.94 144 MET A CA 1
ATOM 1092 C C . MET A 1 144 ? -11.602 26.781 -5.824 1 98.94 144 MET A C 1
ATOM 1094 O O . MET A 1 144 ? -11.594 26.047 -6.816 1 98.94 144 MET A O 1
ATOM 1098 N N . LEU A 1 145 ? -12.648 27.375 -5.363 1 98.88 145 LEU A N 1
ATOM 1099 C CA . LEU A 1 145 ? -13.914 27.266 -6.082 1 98.88 145 LEU A CA 1
ATOM 1100 C C . LEU A 1 145 ? -13.805 27.859 -7.477 1 98.88 145 LEU A C 1
ATOM 1102 O O . LEU A 1 145 ? -14.297 27.281 -8.445 1 98.88 145 LEU A O 1
ATOM 1106 N N . ALA A 1 146 ? -13.156 28.969 -7.582 1 98.88 146 ALA A N 1
ATOM 1107 C CA . ALA A 1 146 ? -13.023 29.703 -8.844 1 98.88 146 ALA A CA 1
ATOM 1108 C C . ALA A 1 146 ? -12.133 28.938 -9.82 1 98.88 146 ALA A C 1
ATOM 1110 O O . ALA A 1 146 ? -12.188 29.172 -11.031 1 98.88 146 ALA A O 1
ATOM 1111 N N . ALA A 1 147 ? -11.312 28 -9.344 1 98.88 147 ALA A N 1
ATOM 1112 C CA . ALA A 1 147 ? -10.359 27.266 -10.164 1 98.88 147 ALA A CA 1
ATOM 1113 C C . ALA A 1 147 ? -11.023 26.094 -10.867 1 98.88 147 ALA A C 1
ATOM 1115 O O . ALA A 1 147 ? -10.43 25.469 -11.742 1 98.88 147 ALA A O 1
ATOM 1116 N N . ILE A 1 148 ? -12.281 25.766 -10.555 1 98.88 148 ILE A N 1
ATOM 1117 C CA . ILE A 1 148 ? -12.992 24.625 -11.109 1 98.88 148 ILE A CA 1
ATOM 1118 C C . ILE A 1 148 ? -13.227 24.844 -12.602 1 98.88 148 ILE A C 1
ATOM 1120 O O . ILE A 1 148 ? -13.625 25.922 -13.023 1 98.88 148 ILE A O 1
ATOM 1124 N N . THR A 1 149 ? -12.906 23.906 -13.383 1 98.81 149 THR A N 1
ATOM 1125 C CA . THR A 1 149 ? -13.227 23.844 -14.805 1 98.81 149 THR A CA 1
ATOM 1126 C C . THR A 1 149 ? -14.039 22.578 -15.117 1 98.81 149 THR A C 1
ATOM 1128 O O . THR A 1 149 ? -14.375 21.812 -14.211 1 98.81 149 THR A O 1
ATOM 1131 N N . ASP A 1 150 ? -14.281 22.375 -16.438 1 98.12 150 ASP A N 1
ATOM 1132 C CA . ASP A 1 150 ? -15.008 21.172 -16.859 1 98.12 150 ASP A CA 1
ATOM 1133 C C . ASP A 1 150 ? -14.148 19.922 -16.688 1 98.12 150 ASP A C 1
ATOM 1135 O O . ASP A 1 150 ? -14.664 18.812 -16.719 1 98.12 150 ASP A O 1
ATOM 1139 N N . ARG A 1 151 ? -12.852 20.062 -16.469 1 98.5 151 ARG A N 1
ATOM 1140 C CA . ARG A 1 151 ? -11.914 18.953 -16.359 1 98.5 151 ARG A CA 1
ATOM 1141 C C . ARG A 1 151 ? -11.688 18.562 -14.898 1 98.5 151 ARG A C 1
ATOM 1143 O O . ARG A 1 151 ? -11.062 17.547 -14.609 1 98.5 151 ARG A O 1
ATOM 1150 N N . THR A 1 152 ? -12.219 19.328 -13.938 1 98.88 152 THR A N 1
ATOM 1151 C CA . THR A 1 152 ? -12.008 19.062 -12.516 1 98.88 152 THR A CA 1
ATOM 1152 C C . THR A 1 152 ? -12.781 17.828 -12.078 1 98.88 152 THR A C 1
ATOM 1154 O O . THR A 1 152 ? -13.977 17.703 -12.352 1 98.88 152 THR A O 1
ATOM 1157 N N . ARG A 1 153 ? -12.062 16.906 -11.445 1 98.75 153 ARG A N 1
ATOM 1158 C CA . ARG A 1 153 ? -12.703 15.672 -11.016 1 98.75 153 ARG A CA 1
ATOM 1159 C C . ARG A 1 153 ? -12.664 15.539 -9.492 1 98.75 153 ARG A C 1
ATOM 1161 O O . ARG A 1 153 ? -13.508 14.859 -8.906 1 98.75 153 ARG A O 1
ATOM 1168 N N . LEU A 1 154 ? -11.711 16.109 -8.852 1 98.88 154 LEU A N 1
ATOM 1169 C CA . LEU A 1 154 ? -11.438 15.898 -7.438 1 98.88 154 LEU A CA 1
ATOM 1170 C C . LEU A 1 154 ? -10.797 17.141 -6.824 1 98.88 154 LEU A C 1
ATOM 1172 O O . LEU A 1 154 ? -9.992 17.812 -7.473 1 98.88 154 LEU A O 1
ATOM 1176 N N . ILE A 1 155 ? -11.203 17.516 -5.609 1 98.94 155 ILE A N 1
ATOM 1177 C CA . ILE A 1 155 ? -10.617 18.609 -4.828 1 98.94 155 ILE A CA 1
ATOM 1178 C C . ILE A 1 155 ? -10.188 18.078 -3.461 1 98.94 155 ILE A C 1
ATOM 1180 O O . ILE A 1 155 ? -10.977 17.453 -2.752 1 98.94 155 ILE A O 1
ATOM 1184 N N . PHE A 1 156 ? -8.922 18.328 -3.078 1 98.94 156 PHE A N 1
ATOM 1185 C CA . PHE A 1 156 ? -8.445 18.031 -1.73 1 98.94 156 PHE A CA 1
ATOM 1186 C C . PHE A 1 156 ? -8.508 19.281 -0.853 1 98.94 156 PHE A C 1
ATOM 1188 O O . PHE A 1 156 ? -8.062 20.359 -1.264 1 98.94 156 PHE A O 1
ATOM 1195 N N . VAL A 1 157 ? -9.039 19.141 0.301 1 98.94 157 VAL A N 1
ATOM 1196 C CA . VAL A 1 157 ? -8.953 20.125 1.366 1 98.94 157 VAL A CA 1
ATOM 1197 C C . VAL A 1 157 ? -8.242 19.531 2.578 1 98.94 157 VAL A C 1
ATOM 1199 O O . VAL A 1 157 ? -8.852 18.812 3.373 1 98.94 157 VAL A O 1
ATOM 1202 N N . CYS A 1 158 ? -6.973 19.797 2.695 1 98.81 158 CYS A N 1
ATOM 1203 C CA . CYS A 1 158 ? -6.176 19.375 3.842 1 98.81 158 CYS A CA 1
ATOM 1204 C C . CYS A 1 158 ? -6.453 20.266 5.055 1 98.81 158 CYS A C 1
ATOM 1206 O O . CYS A 1 158 ? -6.078 21.438 5.066 1 98.81 158 CYS A O 1
ATOM 1208 N N . ASN A 1 159 ? -7.09 19.719 6.113 1 98.69 159 ASN A N 1
ATOM 1209 C CA . ASN A 1 159 ? -7.617 20.531 7.199 1 98.69 159 ASN A CA 1
ATOM 1210 C C . ASN A 1 159 ? -7.559 19.797 8.539 1 98.69 159 ASN A C 1
ATOM 1212 O O . ASN A 1 159 ? -8.453 19.016 8.867 1 98.69 159 ASN A O 1
ATOM 1216 N N . PRO A 1 160 ? -6.484 20.094 9.438 1 98.62 160 PRO A N 1
ATOM 1217 C CA . PRO A 1 160 ? -5.48 21.156 9.352 1 98.62 160 PRO A CA 1
ATOM 1218 C C . PRO A 1 160 ? -4.512 20.969 8.188 1 98.62 160 PRO A C 1
ATOM 1220 O O . PRO A 1 160 ? -4.168 19.844 7.844 1 98.62 160 PRO A O 1
ATOM 1223 N N . ASN A 1 161 ? -4.098 22.125 7.645 1 98.81 161 ASN A N 1
ATOM 1224 C CA . ASN A 1 161 ? -3.234 22.094 6.469 1 98.81 161 ASN A CA 1
ATOM 1225 C C . ASN A 1 161 ? -1.805 21.703 6.832 1 98.81 161 ASN A C 1
ATOM 1227 O O . ASN A 1 161 ? -1.286 22.125 7.867 1 98.81 161 ASN A O 1
ATOM 1231 N N . ASN A 1 162 ? -1.229 20.859 6.133 1 98.31 162 ASN A N 1
ATOM 1232 C CA . ASN A 1 162 ? 0.19 20.531 6.137 1 98.31 162 ASN A CA 1
ATOM 1233 C C . ASN A 1 162 ? 0.923 21.172 4.965 1 98.31 162 ASN A C 1
ATOM 1235 O O . ASN A 1 162 ? 0.666 20.828 3.807 1 98.31 162 ASN A O 1
ATOM 1239 N N . PRO A 1 163 ? 1.687 22.203 5.238 1 98.06 163 PRO A N 1
ATOM 1240 C CA . PRO A 1 163 ? 2.514 22.281 6.445 1 98.06 163 PRO A CA 1
ATOM 1241 C C . PRO A 1 163 ? 2.168 23.5 7.309 1 98.06 163 PRO A C 1
ATOM 1243 O O . PRO A 1 163 ? 2.865 23.781 8.289 1 98.06 163 PRO A O 1
ATOM 1246 N N . THR A 1 164 ? 1.094 24.172 7.031 1 98.69 164 THR A N 1
ATOM 1247 C CA . THR A 1 164 ? 0.96 25.484 7.637 1 98.69 164 THR A CA 1
ATOM 1248 C C . THR A 1 164 ? 0.177 25.406 8.945 1 98.69 164 THR A C 1
ATOM 1250 O O . THR A 1 164 ? 0.04 26.406 9.656 1 98.69 164 THR A O 1
ATOM 1253 N N . SER A 1 165 ? -0.392 24.203 9.227 1 98.44 165 SER A N 1
ATOM 1254 C CA . SER A 1 165 ? -0.998 23.859 10.508 1 98.44 165 SER A CA 1
ATOM 1255 C C . SER A 1 165 ? -2.336 24.562 10.695 1 98.44 165 SER A C 1
ATOM 1257 O O . SER A 1 165 ? -2.988 24.406 11.727 1 98.44 165 SER A O 1
ATOM 1259 N N . THR A 1 166 ? -2.814 25.344 9.742 1 98.44 166 THR A N 1
ATOM 1260 C CA . THR A 1 166 ? -4.008 26.172 9.859 1 98.44 166 THR A CA 1
ATOM 1261 C C . THR A 1 166 ? -5.254 25.391 9.461 1 98.44 166 THR A C 1
ATOM 1263 O O . THR A 1 166 ? -5.156 24.312 8.867 1 98.44 166 THR A O 1
ATOM 1266 N N . VAL A 1 167 ? -6.406 25.891 9.875 1 98.5 167 VAL A N 1
ATOM 1267 C CA . VAL A 1 167 ? -7.707 25.312 9.539 1 98.5 167 VAL A CA 1
ATOM 1268 C C . VAL A 1 167 ? -8.602 26.391 8.914 1 98.5 167 VAL A C 1
ATOM 1270 O O . VAL A 1 167 ? -8.383 27.578 9.125 1 98.5 167 VAL A O 1
ATOM 1273 N N . VAL A 1 168 ? -9.539 25.984 8.102 1 98.25 168 VAL A N 1
ATOM 1274 C CA . VAL A 1 168 ? -10.555 26.891 7.598 1 98.25 168 VAL A CA 1
ATOM 1275 C C . VAL A 1 168 ? -11.742 26.938 8.562 1 98.25 168 VAL A C 1
ATOM 1277 O O . VAL A 1 168 ? -11.961 26 9.32 1 98.25 168 VAL A O 1
ATOM 1280 N N . ASP A 1 169 ? -12.469 28.062 8.523 1 97.06 169 ASP A N 1
ATOM 1281 C CA . ASP A 1 169 ? -13.711 28.172 9.281 1 97.06 169 ASP A CA 1
ATOM 1282 C C . ASP A 1 169 ? -14.703 27.094 8.883 1 97.06 169 ASP A C 1
ATOM 1284 O O . ASP A 1 169 ? -14.953 26.875 7.695 1 97.06 169 ASP A O 1
ATOM 1288 N N . PRO A 1 170 ? -15.219 26.375 9.906 1 97.75 170 PRO A N 1
ATOM 1289 C CA . PRO A 1 170 ? -16.156 25.297 9.586 1 97.75 170 PRO A CA 1
ATOM 1290 C C . PRO A 1 170 ? -17.328 25.75 8.727 1 97.75 170 PRO A C 1
ATOM 1292 O O . PRO A 1 170 ? -17.766 25.031 7.824 1 97.75 170 PRO A O 1
ATOM 1295 N N . ALA A 1 171 ? -17.828 26.922 8.984 1 97.75 171 ALA A N 1
ATOM 1296 C CA . ALA A 1 171 ? -18.922 27.453 8.18 1 97.75 171 ALA A CA 1
ATOM 1297 C C . ALA A 1 171 ? -18.484 27.719 6.746 1 97.75 171 ALA A C 1
ATOM 1299 O O . ALA A 1 171 ? -19.25 27.516 5.805 1 97.75 171 ALA A O 1
ATOM 1300 N N . ALA A 1 172 ? -17.344 28.234 6.617 1 98.19 172 ALA A N 1
ATOM 1301 C CA . ALA A 1 172 ? -16.797 28.469 5.281 1 98.19 172 ALA A CA 1
ATOM 1302 C C . ALA A 1 172 ? -16.609 27.172 4.527 1 98.19 172 ALA A C 1
ATOM 1304 O O . ALA A 1 172 ? -16.859 27.094 3.322 1 98.19 172 ALA A O 1
ATOM 1305 N N . LEU A 1 173 ? -16.141 26.156 5.211 1 98.62 173 LEU A N 1
ATOM 1306 C CA . LEU A 1 173 ? -15.977 24.828 4.609 1 98.62 173 LEU A CA 1
ATOM 1307 C C . LEU A 1 173 ? -17.312 24.281 4.133 1 98.62 173 LEU A C 1
ATOM 1309 O O . LEU A 1 173 ? -17.422 23.734 3.031 1 98.62 173 LEU A O 1
ATOM 1313 N N . LYS A 1 174 ? -18.297 24.422 4.969 1 98.5 174 LYS A N 1
ATOM 1314 C CA . LYS A 1 174 ? -19.641 23.969 4.605 1 98.5 174 LYS A CA 1
ATOM 1315 C C . LYS A 1 174 ? -20.125 24.688 3.348 1 98.5 174 LYS A C 1
ATOM 1317 O O . LYS A 1 174 ? -20.641 24.047 2.424 1 98.5 174 LYS A O 1
ATOM 1322 N N . ARG A 1 175 ? -19.969 25.984 3.332 1 98.62 175 ARG A N 1
ATOM 1323 C CA . ARG A 1 175 ? -20.375 26.766 2.166 1 98.62 175 ARG A CA 1
ATOM 1324 C C . ARG A 1 175 ? -19.625 26.328 0.918 1 98.62 175 ARG A C 1
ATOM 1326 O O . ARG A 1 175 ? -20.203 26.25 -0.17 1 98.62 175 ARG A O 1
ATOM 1333 N N . PHE A 1 176 ? -18.391 26.094 1.069 1 98.81 176 PHE A N 1
ATOM 1334 C CA . PHE A 1 176 ? -17.562 25.641 -0.035 1 98.81 176 PHE A CA 1
ATOM 1335 C C . PHE A 1 176 ? -18.094 24.312 -0.599 1 98.81 176 PHE A C 1
ATOM 1337 O O . PHE A 1 176 ? -18.297 24.203 -1.807 1 98.81 176 PHE A O 1
ATOM 1344 N N . VAL A 1 177 ? -18.312 23.312 0.294 1 98.62 177 VAL A N 1
ATOM 1345 C CA . VAL A 1 177 ? -18.781 22 -0.114 1 98.62 177 VAL A CA 1
ATOM 1346 C C . VAL A 1 177 ? -20.125 22.141 -0.844 1 98.62 177 VAL A C 1
ATOM 1348 O O . VAL A 1 177 ? -20.328 21.516 -1.885 1 98.62 177 VAL A O 1
ATOM 1351 N N . GLU A 1 178 ? -20.969 23 -0.362 1 98.25 178 GLU A N 1
ATOM 1352 C CA . GLU A 1 178 ? -22.297 23.203 -0.938 1 98.25 178 GLU A CA 1
ATOM 1353 C C . GLU A 1 178 ? -22.203 23.859 -2.311 1 98.25 178 GLU A C 1
ATOM 1355 O O . GLU A 1 178 ? -23.062 23.641 -3.166 1 98.25 178 GLU A O 1
ATOM 1360 N N . ALA A 1 179 ? -21.172 24.625 -2.506 1 98.69 179 ALA A N 1
ATOM 1361 C CA . ALA A 1 179 ? -21.016 25.375 -3.75 1 98.69 179 ALA A CA 1
ATOM 1362 C C . ALA A 1 179 ? -20.359 24.516 -4.828 1 98.69 179 ALA A C 1
ATOM 1364 O O . ALA A 1 179 ? -20.484 24.812 -6.02 1 98.69 179 ALA A O 1
ATOM 1365 N N . VAL A 1 180 ? -19.578 23.5 -4.488 1 98.75 180 VAL A N 1
ATOM 1366 C CA . VAL A 1 180 ? -18.891 22.641 -5.441 1 98.75 180 VAL A CA 1
ATOM 1367 C C . VAL A 1 180 ? -19.922 21.797 -6.195 1 98.75 180 VAL A C 1
ATOM 1369 O O . VAL A 1 180 ? -20.797 21.188 -5.586 1 98.75 180 VAL A O 1
ATOM 1372 N N . PRO A 1 181 ? -19.828 21.734 -7.566 1 98.31 181 PRO A N 1
ATOM 1373 C CA . PRO A 1 181 ? -20.734 20.844 -8.305 1 98.31 181 PRO A CA 1
ATOM 1374 C C . PRO A 1 181 ? -20.719 19.422 -7.762 1 98.31 181 PRO A C 1
ATOM 1376 O O . PRO A 1 181 ? -19.672 18.875 -7.43 1 98.31 181 PRO A O 1
ATOM 1379 N N . PRO A 1 182 ? -21.875 18.812 -7.707 1 97.25 182 PRO A N 1
ATOM 1380 C CA . PRO A 1 182 ? -22 17.531 -7.016 1 97.25 182 PRO A CA 1
ATOM 1381 C C . PRO A 1 182 ? -21.266 16.391 -7.734 1 97.25 182 PRO A C 1
ATOM 1383 O O . PRO A 1 182 ? -21.062 15.32 -7.156 1 97.25 182 PRO A O 1
ATOM 1386 N N . HIS A 1 183 ? -20.938 16.562 -8.977 1 97.81 183 HIS A N 1
ATOM 1387 C CA . HIS A 1 183 ? -20.25 15.508 -9.703 1 97.81 183 HIS A CA 1
ATOM 1388 C C . HIS A 1 183 ? -18.734 15.555 -9.438 1 97.81 183 HIS A C 1
ATOM 1390 O O . HIS A 1 183 ? -18 14.703 -9.93 1 97.81 183 HIS A O 1
ATOM 1396 N N . ILE A 1 184 ? -18.219 16.562 -8.727 1 98.81 184 ILE A N 1
ATOM 1397 C CA . ILE A 1 184 ? -16.828 16.672 -8.328 1 98.81 184 ILE A CA 1
ATOM 1398 C C . ILE A 1 184 ? -16.641 16.141 -6.91 1 98.81 184 ILE A C 1
ATOM 1400 O O . ILE A 1 184 ? -17.375 16.531 -6 1 98.81 184 ILE A O 1
ATOM 1404 N N . LEU A 1 185 ? -15.711 15.211 -6.738 1 98.81 185 LEU A N 1
ATOM 1405 C CA . LEU A 1 185 ? -15.414 14.664 -5.418 1 98.81 185 LEU A CA 1
ATOM 1406 C C . LEU A 1 185 ? -14.664 15.688 -4.562 1 98.81 185 LEU A C 1
ATOM 1408 O O . LEU A 1 185 ? -13.734 16.328 -5.043 1 98.81 185 LEU A O 1
ATOM 1412 N N . VAL A 1 186 ? -15.094 15.922 -3.324 1 98.88 186 VAL A N 1
ATOM 1413 C CA . VAL A 1 186 ? -14.406 16.766 -2.35 1 98.88 186 VAL A CA 1
ATOM 1414 C C . VAL A 1 186 ? -13.852 15.906 -1.218 1 98.88 186 VAL A C 1
ATOM 1416 O O . VAL A 1 186 ? -14.617 15.242 -0.509 1 98.88 186 VAL A O 1
ATOM 1419 N N . VAL A 1 187 ? -12.578 15.914 -1.066 1 98.94 187 VAL A N 1
ATOM 1420 C CA . VAL A 1 187 ? -11.914 15.125 -0.031 1 98.94 187 VAL A CA 1
ATOM 1421 C C . VAL A 1 187 ? -11.422 16.047 1.08 1 98.94 187 VAL A C 1
ATOM 1423 O O . VAL A 1 187 ? -10.602 16.938 0.837 1 98.94 187 VAL A O 1
ATOM 1426 N N . ILE A 1 188 ? -11.914 15.852 2.232 1 98.94 188 ILE A N 1
ATOM 1427 C CA . ILE A 1 188 ? -11.422 16.547 3.42 1 98.94 188 ILE A CA 1
ATOM 1428 C C . ILE A 1 188 ? -10.406 15.664 4.148 1 98.94 188 ILE A C 1
ATOM 1430 O O . ILE A 1 188 ? -10.781 14.68 4.781 1 98.94 188 ILE A O 1
ATOM 1434 N N . ASP A 1 189 ? -9.141 15.992 3.994 1 98.81 189 ASP A N 1
ATOM 1435 C CA . ASP A 1 189 ? -8.023 15.266 4.594 1 98.81 189 ASP A CA 1
ATOM 1436 C C . ASP A 1 189 ? -7.758 15.742 6.02 1 98.81 189 ASP A C 1
ATOM 1438 O O . ASP A 1 189 ? -7.188 16.812 6.223 1 98.81 189 ASP A O 1
ATOM 1442 N N . GLU A 1 190 ? -8.047 14.898 6.984 1 98.62 190 GLU A N 1
ATOM 1443 C CA . GLU A 1 190 ? -8.07 15.312 8.383 1 98.62 190 GLU A CA 1
ATOM 1444 C C . GLU A 1 190 ? -7.055 14.516 9.203 1 98.62 190 GLU A C 1
ATOM 1446 O O . GLU A 1 190 ? -7.379 14.016 10.289 1 98.62 190 GLU A O 1
ATOM 1451 N N . ALA A 1 191 ? -5.82 14.477 8.727 1 98.25 191 ALA A N 1
ATOM 1452 C CA . ALA A 1 191 ? -4.758 13.711 9.383 1 98.25 191 ALA A CA 1
ATOM 1453 C C . ALA A 1 191 ? -4.484 14.258 10.781 1 98.25 191 ALA A C 1
ATOM 1455 O O . ALA A 1 191 ? -3.996 13.531 11.656 1 98.25 191 ALA A O 1
ATOM 1456 N N . TYR A 1 192 ? -4.848 15.555 11.078 1 98.38 192 TYR A N 1
ATOM 1457 C CA . TYR A 1 192 ? -4.438 16.203 12.32 1 98.38 192 TYR A CA 1
ATOM 1458 C C . TYR A 1 192 ? -5.648 16.703 13.109 1 98.38 192 TYR A C 1
ATOM 1460 O O . TYR A 1 192 ? -5.512 17.484 14.039 1 98.38 192 TYR A O 1
ATOM 1468 N N . VAL A 1 193 ? -6.809 16.203 12.828 1 97.75 193 VAL A N 1
ATOM 1469 C CA . VAL A 1 193 ? -8.062 16.75 13.328 1 97.75 193 VAL A CA 1
ATOM 1470 C C . VAL A 1 193 ? -8.109 16.609 14.852 1 97.75 193 VAL A C 1
ATOM 1472 O O . VAL A 1 193 ? -8.711 17.453 15.531 1 97.75 193 VAL A O 1
ATOM 1475 N N . GLU A 1 194 ? -7.484 15.625 15.43 1 96.81 194 GLU A N 1
ATOM 1476 C CA . GLU A 1 194 ? -7.543 15.344 16.859 1 96.81 194 GLU A CA 1
ATOM 1477 C C . GLU A 1 194 ? -6.848 16.438 17.672 1 96.81 194 GLU A C 1
ATOM 1479 O O . GLU A 1 194 ? -7.008 16.5 18.891 1 96.81 194 GLU A O 1
ATOM 1484 N N . TYR A 1 195 ? -6.133 17.297 17.016 1 98 195 TYR A N 1
ATOM 1485 C CA . TYR A 1 195 ? -5.371 18.328 17.703 1 98 195 TYR A CA 1
ATOM 1486 C C . TYR A 1 195 ? -6.121 19.656 17.703 1 98 195 TYR A C 1
ATOM 1488 O O . TYR A 1 195 ? -5.719 20.609 18.391 1 98 195 TYR A O 1
ATOM 1496 N N . ILE A 1 196 ? -7.156 19.766 16.938 1 98.12 196 ILE A N 1
ATOM 1497 C CA . ILE A 1 196 ? -7.938 21 16.859 1 98.12 196 ILE A CA 1
ATOM 1498 C C . ILE A 1 196 ? -8.602 21.281 18.203 1 98.12 196 ILE A C 1
ATOM 1500 O O . ILE A 1 196 ? -9.07 20.359 18.875 1 98.12 196 ILE A O 1
ATOM 1504 N N . ARG A 1 197 ? -8.617 22.469 18.562 1 95.69 197 ARG A N 1
ATOM 1505 C CA . ARG A 1 197 ? -9.289 22.906 19.781 1 95.69 197 ARG A CA 1
ATOM 1506 C C . ARG A 1 197 ? -10.211 24.078 19.516 1 95.69 197 ARG A C 1
ATOM 1508 O O . ARG A 1 197 ? -10.047 24.781 18.516 1 95.69 197 ARG A O 1
ATOM 1515 N N . GLY A 1 198 ? -11.18 24.25 20.375 1 92.06 198 GLY A N 1
ATOM 1516 C CA . GLY A 1 198 ? -12.125 25.344 20.297 1 92.06 198 GLY A CA 1
ATOM 1517 C C . GLY A 1 198 ? -13.195 25.141 19.234 1 92.06 198 GLY A C 1
ATOM 1518 O O . GLY A 1 198 ? -13.648 24 19.031 1 92.06 198 GLY A O 1
ATOM 1519 N N . ASP A 1 199 ? -13.672 26.172 18.609 1 92.44 199 ASP A N 1
ATOM 1520 C CA . ASP A 1 199 ? -14.812 26.109 17.703 1 92.44 199 ASP A CA 1
ATOM 1521 C C . ASP A 1 199 ? -14.352 25.875 16.25 1 92.44 199 ASP A C 1
ATOM 1523 O O . ASP A 1 199 ? -15.117 26.094 15.312 1 92.44 199 ASP A O 1
ATOM 1527 N N . GLN A 1 200 ? -13.164 25.312 16.172 1 93.25 200 GLN A N 1
ATOM 1528 C CA . GLN A 1 200 ? -12.609 25.188 14.828 1 93.25 200 GLN A CA 1
ATOM 1529 C C . GLN A 1 200 ? -12.727 23.75 14.305 1 93.25 200 GLN A C 1
ATOM 1531 O O . GLN A 1 200 ? -12.32 23.469 13.18 1 93.25 200 GLN A O 1
ATOM 1536 N N . VAL A 1 201 ? -13.273 22.859 15.109 1 93.38 201 VAL A N 1
ATOM 1537 C CA . VAL A 1 201 ? -13.453 21.484 14.672 1 93.38 201 VAL A CA 1
ATOM 1538 C C . VAL A 1 201 ? -14.453 21.422 13.516 1 93.38 201 VAL A C 1
ATOM 1540 O O . VAL A 1 201 ? -15.586 21.906 13.648 1 93.38 201 VAL A O 1
ATOM 1543 N N . PRO A 1 202 ? -14.016 20.891 12.43 1 93.56 202 PRO A N 1
ATOM 1544 C CA . PRO A 1 202 ? -14.93 20.828 11.289 1 93.56 202 PRO A CA 1
ATOM 1545 C C . PRO A 1 202 ? -16.062 19.828 11.484 1 93.56 202 PRO A C 1
ATOM 1547 O O . PRO A 1 202 ? -15.875 18.797 12.148 1 93.56 202 PRO A O 1
ATOM 1550 N N . GLY A 1 203 ? -17.328 20.125 10.953 1 94.44 203 GLY A N 1
ATOM 1551 C CA . GLY A 1 203 ? -18.422 19.172 10.922 1 94.44 203 GLY A CA 1
ATOM 1552 C C . GLY A 1 203 ? -18.375 18.234 9.727 1 94.44 203 GLY A C 1
ATOM 1553 O O . GLY A 1 203 ? -19.391 18.031 9.055 1 94.44 203 GLY A O 1
ATOM 1554 N N . SER A 1 204 ? -17.188 17.656 9.5 1 97.19 204 SER A N 1
ATOM 1555 C CA . SER A 1 204 ? -16.891 16.984 8.234 1 97.19 204 SER A CA 1
ATOM 1556 C C . SER A 1 204 ? -17.766 15.75 8.055 1 97.19 204 SER A C 1
ATOM 1558 O O . SER A 1 204 ? -18.203 15.445 6.938 1 97.19 204 SER A O 1
ATOM 1560 N N . PHE A 1 205 ? -18 14.969 9.141 1 97.69 205 PHE A N 1
ATOM 1561 C CA . PHE A 1 205 ? -18.812 13.766 9 1 97.69 205 PHE A CA 1
ATOM 1562 C C . PHE A 1 205 ? -20.266 14.125 8.68 1 97.69 205 PHE A C 1
ATOM 1564 O O . PHE A 1 205 ? -20.938 13.391 7.965 1 97.69 205 PHE A O 1
ATOM 1571 N N . GLY A 1 206 ? -20.734 15.289 9.234 1 97.06 206 GLY A N 1
ATOM 1572 C CA . GLY A 1 206 ? -22.031 15.805 8.812 1 97.06 206 GLY A CA 1
ATOM 1573 C C . GLY A 1 206 ? -22.094 16.125 7.328 1 97.06 206 GLY A C 1
ATOM 1574 O O . GLY A 1 206 ? -23.109 15.898 6.68 1 97.06 206 GLY A O 1
ATOM 1575 N N . LEU A 1 207 ? -21 16.672 6.832 1 97.75 207 LEU A N 1
ATOM 1576 C CA . LEU A 1 207 ? -20.922 16.969 5.406 1 97.75 207 LEU A CA 1
ATOM 1577 C C . LEU A 1 207 ? -20.984 15.688 4.582 1 97.75 207 LEU A C 1
ATOM 1579 O O . LEU A 1 207 ? -21.625 15.656 3.533 1 97.75 207 LEU A O 1
ATOM 1583 N N . VAL A 1 208 ? -20.328 14.586 5.043 1 97.94 208 VAL A N 1
ATOM 1584 C CA . VAL A 1 208 ? -20.375 13.312 4.336 1 97.94 208 VAL A CA 1
ATOM 1585 C C . VAL A 1 208 ? -21.812 12.797 4.293 1 97.94 208 VAL A C 1
ATOM 1587 O O . VAL A 1 208 ? -22.266 12.281 3.264 1 97.94 208 VAL A O 1
ATOM 1590 N N . ARG A 1 209 ? -22.5 12.898 5.34 1 96.38 209 ARG A N 1
ATOM 1591 C CA . ARG A 1 209 ? -23.875 12.414 5.406 1 96.38 209 ARG A CA 1
ATOM 1592 C C . ARG A 1 209 ? -24.797 13.227 4.492 1 96.38 209 ARG A C 1
ATOM 1594 O O . ARG A 1 209 ? -25.719 12.68 3.891 1 96.38 209 ARG A O 1
ATOM 1601 N N . ALA A 1 210 ? -24.5 14.477 4.391 1 96.31 210 ALA A N 1
ATOM 1602 C CA . ALA A 1 210 ? -25.391 15.383 3.654 1 96.31 210 ALA A CA 1
ATOM 1603 C C . ALA A 1 210 ? -25.047 15.375 2.164 1 96.31 210 ALA A C 1
ATOM 1605 O O . ALA A 1 210 ? -25.906 15.672 1.33 1 96.31 210 ALA A O 1
ATOM 1606 N N . HIS A 1 211 ? -23.844 15.086 1.827 1 97.62 211 HIS A N 1
ATOM 1607 C CA . HIS A 1 211 ? -23.375 15.195 0.449 1 97.62 211 HIS A CA 1
ATOM 1608 C C . HIS A 1 211 ? -22.641 13.93 0.008 1 97.62 211 HIS A C 1
ATOM 1610 O O . HIS A 1 211 ? -21.5 13.695 0.407 1 97.62 211 HIS A O 1
ATOM 1616 N N . PRO A 1 212 ? -23.156 13.172 -0.953 1 97.5 212 PRO A N 1
ATOM 1617 C CA . PRO A 1 212 ? -22.562 11.883 -1.343 1 97.5 212 PRO A CA 1
ATOM 1618 C C . PRO A 1 212 ? -21.203 12.047 -2.041 1 97.5 212 PRO A C 1
ATOM 1620 O O . PRO A 1 212 ? -20.484 11.062 -2.234 1 97.5 212 PRO A O 1
ATOM 1623 N N . ASN A 1 213 ? -20.875 13.273 -2.453 1 98.38 213 ASN A N 1
ATOM 1624 C CA . ASN A 1 213 ? -19.594 13.484 -3.123 1 98.38 213 ASN A CA 1
ATOM 1625 C C . ASN A 1 213 ? -18.516 13.938 -2.141 1 98.38 213 ASN A C 1
ATOM 1627 O O . ASN A 1 213 ? -17.469 14.414 -2.553 1 98.38 213 ASN A O 1
ATOM 1631 N N . VAL A 1 214 ? -18.734 13.844 -0.834 1 98.62 214 VAL A N 1
ATOM 1632 C CA . VAL A 1 214 ? -17.75 14.25 0.161 1 98.62 214 VAL A CA 1
ATOM 1633 C C . VAL A 1 214 ? -17.109 13.016 0.802 1 98.62 214 VAL A C 1
ATOM 1635 O O . VAL A 1 214 ? -17.812 12.055 1.123 1 98.62 214 VAL A O 1
ATOM 1638 N N . VAL A 1 215 ? -15.797 12.977 0.907 1 98.81 215 VAL A N 1
ATOM 1639 C CA . VAL A 1 215 ? -15.016 11.945 1.576 1 98.81 215 VAL A CA 1
ATOM 1640 C C . VAL A 1 215 ? -14.188 12.57 2.697 1 98.81 215 VAL A C 1
ATOM 1642 O O . VAL A 1 215 ? -13.609 13.641 2.525 1 98.81 215 VAL A O 1
ATOM 1645 N N . VAL A 1 216 ? -14.164 11.938 3.842 1 98.81 216 VAL A N 1
ATOM 1646 C CA . VAL A 1 216 ? -13.281 12.344 4.93 1 98.81 216 VAL A CA 1
ATOM 1647 C C . VAL A 1 216 ? -12.188 11.305 5.121 1 98.81 216 VAL A C 1
ATOM 1649 O O . VAL A 1 216 ? -12.461 10.102 5.16 1 98.81 216 VAL A O 1
ATOM 1652 N N . LEU A 1 217 ? -10.93 11.742 5.168 1 98.81 217 LEU A N 1
ATOM 1653 C CA . LEU A 1 217 ? -9.789 10.867 5.434 1 98.81 217 LEU A CA 1
ATOM 1654 C C . LEU A 1 217 ? -9.281 11.055 6.859 1 98.81 217 LEU A C 1
ATOM 1656 O O . LEU A 1 217 ? -9.164 12.188 7.34 1 98.81 217 LEU A O 1
ATOM 1660 N N . ARG A 1 218 ? -9.016 9.953 7.527 1 98.31 218 ARG A N 1
ATOM 1661 C CA . ARG A 1 218 ? -8.398 9.898 8.852 1 98.31 218 ARG A CA 1
ATOM 1662 C C . ARG A 1 218 ? -7.23 8.922 8.867 1 98.31 218 ARG A C 1
ATOM 1664 O O . ARG A 1 218 ? -7.102 8.086 7.973 1 98.31 218 ARG A O 1
ATOM 1671 N N . THR A 1 219 ? -6.363 9.055 9.875 1 98.12 219 THR A N 1
ATOM 1672 C CA . THR A 1 219 ? -5.195 8.188 9.969 1 98.12 219 THR A CA 1
ATOM 1673 C C . THR A 1 219 ? -4.91 7.809 11.414 1 98.12 219 THR A C 1
ATOM 1675 O O . THR A 1 219 ? -5.32 8.516 12.344 1 98.12 219 THR A O 1
ATOM 1678 N N . PHE A 1 220 ? -4.242 6.727 11.594 1 98.25 220 PHE A N 1
ATOM 1679 C CA . PHE A 1 220 ? -3.756 6.32 12.906 1 98.25 220 PHE A CA 1
ATOM 1680 C C . PHE A 1 220 ? -2.297 6.719 13.094 1 98.25 220 PHE A C 1
ATOM 1682 O O . PHE A 1 220 ? -1.706 6.457 14.141 1 98.25 220 PHE A O 1
ATOM 1689 N N . SER A 1 221 ? -1.706 7.402 12.172 1 97.62 221 SER A N 1
ATOM 1690 C CA . SER A 1 221 ? -0.267 7.645 12.133 1 97.62 221 SER A CA 1
ATOM 1691 C C . SER A 1 221 ? 0.131 8.781 13.062 1 97.62 221 SER A C 1
ATOM 1693 O O . SER A 1 221 ? 1.301 8.914 13.43 1 97.62 221 SER A O 1
ATOM 1695 N N . LYS A 1 222 ? -0.839 9.633 13.414 1 97 222 LYS A N 1
ATOM 1696 C CA . LYS A 1 222 ? -0.522 10.836 14.18 1 97 222 LYS A CA 1
ATOM 1697 C C . LYS A 1 222 ? -0.981 10.703 15.633 1 97 222 LYS A C 1
ATOM 1699 O O . LYS A 1 222 ? -0.365 9.984 16.422 1 97 222 LYS A O 1
ATOM 1704 N N . ALA A 1 223 ? -2.188 11.094 15.938 1 96.56 223 ALA A N 1
ATOM 1705 C CA . ALA A 1 223 ? -2.695 11.117 17.312 1 96.56 223 ALA A CA 1
ATOM 1706 C C . ALA A 1 223 ? -2.652 9.719 17.922 1 96.56 223 ALA A C 1
ATOM 1708 O O . ALA A 1 223 ? -2.439 9.578 19.141 1 96.56 223 ALA A O 1
ATOM 1709 N N . TYR A 1 224 ? -2.797 8.68 17.125 1 96.88 224 TYR A N 1
ATOM 1710 C CA . TYR A 1 224 ? -2.918 7.32 17.641 1 96.88 224 TYR A CA 1
ATOM 1711 C C . TYR A 1 224 ? -1.554 6.648 17.734 1 96.88 224 TYR A C 1
ATOM 1713 O O . TYR A 1 224 ? -1.424 5.566 18.312 1 96.88 224 TYR A O 1
ATOM 1721 N N . GLY A 1 225 ? -0.56 7.234 17.125 1 97.06 225 GLY A N 1
ATOM 1722 C CA . GLY A 1 225 ? 0.812 6.789 17.312 1 97.06 225 GLY A CA 1
ATOM 1723 C C . GLY A 1 225 ? 1.136 5.52 16.562 1 97.06 225 GLY A C 1
ATOM 1724 O O . GLY A 1 225 ? 1.935 4.699 17.016 1 97.06 225 GLY A O 1
ATOM 1725 N N . LEU A 1 226 ? 0.521 5.289 15.422 1 98.12 226 LEU A N 1
ATOM 1726 C CA . LEU A 1 226 ? 0.775 4.078 14.648 1 98.12 226 LEU A CA 1
ATOM 1727 C C . LEU A 1 226 ? 1.433 4.414 13.312 1 98.12 226 LEU A C 1
ATOM 1729 O O . LEU A 1 226 ? 1.144 3.781 12.297 1 98.12 226 LEU A O 1
ATOM 1733 N N . ALA A 1 227 ? 2.311 5.457 13.305 1 97.81 227 ALA A N 1
ATOM 1734 C CA . ALA A 1 227 ? 2.996 5.84 12.078 1 97.81 227 ALA A CA 1
ATOM 1735 C C . ALA A 1 227 ? 3.701 4.645 11.445 1 97.81 227 ALA A C 1
ATOM 1737 O O . ALA A 1 227 ? 3.705 4.496 10.219 1 97.81 227 ALA A O 1
ATOM 1738 N N . GLY A 1 228 ? 4.215 3.756 12.195 1 98.06 228 GLY A N 1
ATOM 1739 C CA . GLY A 1 228 ? 5.004 2.631 11.727 1 98.06 228 GLY A CA 1
ATOM 1740 C C . GLY A 1 228 ? 4.168 1.538 11.094 1 98.06 228 GLY A C 1
ATOM 1741 O O . GLY A 1 228 ? 4.699 0.642 10.43 1 98.06 228 GLY A O 1
ATOM 1742 N N . LEU A 1 229 ? 2.861 1.552 11.242 1 98.38 229 LEU A N 1
ATOM 1743 C CA . LEU A 1 229 ? 2.01 0.456 10.789 1 98.38 229 LEU A CA 1
ATOM 1744 C C . LEU A 1 229 ? 1.187 0.871 9.578 1 98.38 229 LEU A C 1
ATOM 1746 O O . LEU A 1 229 ? 0.566 0.028 8.922 1 98.38 229 LEU A O 1
ATOM 1750 N N . ARG A 1 230 ? 1.206 2.121 9.281 1 97.5 230 ARG A N 1
ATOM 1751 C CA . ARG A 1 230 ? 0.623 2.648 8.055 1 97.5 230 ARG A CA 1
ATOM 1752 C C . ARG A 1 230 ? -0.824 2.195 7.895 1 97.5 230 ARG A C 1
ATOM 1754 O O . ARG A 1 230 ? -1.148 1.451 6.965 1 97.5 230 ARG A O 1
ATOM 1761 N N . ILE A 1 231 ? -1.729 2.717 8.648 1 98.38 231 ILE A N 1
ATOM 1762 C CA . ILE A 1 231 ? -3.145 2.371 8.57 1 98.38 231 ILE A CA 1
ATOM 1763 C C . ILE A 1 231 ? -3.994 3.631 8.719 1 98.38 231 ILE A C 1
ATOM 1765 O O . ILE A 1 231 ? -3.676 4.512 9.523 1 98.38 231 ILE A O 1
ATOM 1769 N N . GLY A 1 232 ? -4.887 3.875 7.848 1 98.56 232 GLY A N 1
ATOM 1770 C CA . GLY A 1 232 ? -5.848 4.969 7.828 1 98.56 232 GLY A CA 1
ATOM 1771 C C . GLY A 1 232 ? -7.188 4.574 7.242 1 98.56 232 GLY A C 1
ATOM 1772 O O . GLY A 1 232 ? -7.387 3.424 6.848 1 98.56 232 GLY A O 1
ATOM 1773 N N . TYR A 1 233 ? -8.141 5.48 7.258 1 98.81 233 TYR A N 1
ATOM 1774 C CA . TYR A 1 233 ? -9.453 5.113 6.75 1 98.81 233 TYR A CA 1
ATOM 1775 C C . TYR A 1 233 ? -10.148 6.312 6.121 1 98.81 233 TYR A C 1
ATOM 1777 O O . TYR A 1 233 ? -9.766 7.461 6.363 1 98.81 233 TYR A O 1
ATOM 1785 N N . ALA A 1 234 ? -11.07 6.043 5.262 1 98.81 234 ALA A N 1
ATOM 1786 C CA . ALA A 1 234 ? -11.977 7.004 4.629 1 98.81 234 ALA A CA 1
ATOM 1787 C C . ALA A 1 234 ? -13.422 6.723 5.008 1 98.81 234 ALA A C 1
ATOM 1789 O O . ALA A 1 234 ? -13.82 5.566 5.156 1 98.81 234 ALA A O 1
ATOM 1790 N N . VAL A 1 235 ? -14.133 7.727 5.234 1 98.75 235 VAL A N 1
ATOM 1791 C CA . VAL A 1 235 ? -15.586 7.656 5.398 1 98.75 235 VAL A CA 1
ATOM 1792 C C . VAL A 1 235 ? -16.266 8.344 4.223 1 98.75 235 VAL A C 1
ATOM 1794 O O . VAL A 1 235 ? -15.992 9.516 3.932 1 98.75 235 VAL A O 1
ATOM 1797 N N . ALA A 1 236 ? -17.109 7.695 3.537 1 98.56 236 ALA A N 1
ATOM 1798 C CA . ALA A 1 236 ? -17.719 8.188 2.299 1 98.56 236 ALA A CA 1
ATOM 1799 C C . ALA A 1 236 ? -18.984 7.418 1.965 1 98.56 236 ALA A C 1
ATOM 1801 O O . ALA A 1 236 ? -19.359 6.484 2.68 1 98.56 236 ALA A O 1
ATOM 1802 N N . ASP A 1 237 ? -19.641 7.895 0.906 1 97.56 237 ASP A N 1
ATOM 1803 C CA . ASP A 1 237 ? -20.75 7.141 0.338 1 97.56 237 ASP A CA 1
ATOM 1804 C C . ASP A 1 237 ? -20.312 5.73 -0.061 1 97.56 237 ASP A C 1
ATOM 1806 O O . ASP A 1 237 ? -19.188 5.535 -0.523 1 97.56 237 ASP A O 1
ATOM 1810 N N . ALA A 1 238 ? -21.266 4.746 0.069 1 96.56 238 ALA A N 1
ATOM 1811 C CA . ALA A 1 238 ? -20.953 3.34 -0.177 1 96.56 238 ALA A CA 1
ATOM 1812 C C . ALA A 1 238 ? -20.484 3.127 -1.611 1 96.56 238 ALA A C 1
ATOM 1814 O O . ALA A 1 238 ? -19.625 2.273 -1.868 1 96.56 238 ALA A O 1
ATOM 1815 N N . ASP A 1 239 ? -20.984 3.916 -2.527 1 95.19 239 ASP A N 1
ATOM 1816 C CA . ASP A 1 239 ? -20.578 3.785 -3.924 1 95.19 239 ASP A CA 1
ATOM 1817 C C . ASP A 1 239 ? -19.125 4.168 -4.109 1 95.19 239 ASP A C 1
ATOM 1819 O O . ASP A 1 239 ? -18.406 3.559 -4.914 1 95.19 239 ASP A O 1
ATOM 1823 N N . ILE A 1 240 ? -18.688 5.203 -3.391 1 97.31 240 ILE A N 1
ATOM 1824 C CA . ILE A 1 240 ? -17.297 5.625 -3.447 1 97.31 240 ILE A CA 1
ATOM 1825 C C . ILE A 1 240 ? -16.406 4.551 -2.82 1 97.31 240 ILE A C 1
ATOM 1827 O O . ILE A 1 240 ? -15.352 4.211 -3.367 1 97.31 240 ILE A O 1
ATOM 1831 N N . VAL A 1 241 ? -16.875 3.992 -1.723 1 97.19 241 VAL A N 1
ATOM 1832 C CA . VAL A 1 241 ? -16.125 2.947 -1.036 1 97.19 241 VAL A CA 1
ATOM 1833 C C . VAL A 1 241 ? -15.984 1.727 -1.944 1 97.19 241 VAL A C 1
ATOM 1835 O O . VAL A 1 241 ? -14.914 1.116 -2.02 1 97.19 241 VAL A O 1
ATOM 1838 N N . THR A 1 242 ? -17.047 1.378 -2.646 1 94.81 242 THR A N 1
ATOM 1839 C CA . THR A 1 242 ? -17 0.275 -3.602 1 94.81 242 THR A CA 1
ATOM 1840 C C . THR A 1 242 ? -15.969 0.541 -4.691 1 94.81 242 THR A C 1
ATOM 1842 O O . THR A 1 242 ? -15.18 -0.345 -5.039 1 94.81 242 THR A O 1
ATOM 1845 N N . ALA A 1 243 ? -15.945 1.75 -5.203 1 95.94 243 ALA A N 1
ATOM 1846 C CA . ALA A 1 243 ? -14.977 2.121 -6.23 1 95.94 243 ALA A CA 1
ATOM 1847 C C . ALA A 1 243 ? -13.555 2.055 -5.691 1 95.94 243 ALA A C 1
ATOM 1849 O O . ALA A 1 243 ? -12.641 1.6 -6.387 1 95.94 243 ALA A O 1
ATOM 1850 N N . LEU A 1 244 ? -13.406 2.527 -4.441 1 97 244 LEU A N 1
ATOM 1851 C CA . LEU A 1 244 ? -12.094 2.449 -3.812 1 97 244 LEU A CA 1
ATOM 1852 C C . LEU A 1 244 ? -11.609 1.005 -3.74 1 97 244 LEU A C 1
ATOM 1854 O O . LEU A 1 244 ? -10.422 0.733 -3.938 1 97 244 LEU A O 1
ATOM 1858 N N . GLY A 1 245 ? -12.508 0.098 -3.482 1 95.12 245 GLY A N 1
ATOM 1859 C CA . GLY A 1 245 ? -12.18 -1.316 -3.408 1 95.12 245 GLY A CA 1
ATOM 1860 C C . GLY A 1 245 ? -11.664 -1.88 -4.719 1 95.12 245 GLY A C 1
ATOM 1861 O O . GLY A 1 245 ? -10.859 -2.814 -4.723 1 95.12 245 GLY A O 1
ATOM 1862 N N . LYS A 1 246 ? -12.023 -1.299 -5.848 1 94.12 246 LYS A N 1
ATOM 1863 C CA . LYS A 1 246 ? -11.648 -1.788 -7.172 1 94.12 246 LYS A CA 1
ATOM 1864 C C . LYS A 1 246 ? -10.188 -1.461 -7.48 1 94.12 246 LYS A C 1
ATOM 1866 O O . LYS A 1 246 ? -9.562 -2.127 -8.305 1 94.12 246 LYS A O 1
ATOM 1871 N N . VAL A 1 247 ? -9.664 -0.429 -6.844 1 95.19 247 VAL A N 1
ATOM 1872 C CA . VAL A 1 247 ? -8.305 -0.015 -7.145 1 95.19 247 VAL A CA 1
ATOM 1873 C C . VAL A 1 247 ? -7.41 -0.253 -5.93 1 95.19 247 VAL A C 1
ATOM 1875 O O . VAL A 1 247 ? -6.238 0.134 -5.926 1 95.19 247 VAL A O 1
ATOM 1878 N N . TYR A 1 248 ? -8.023 -0.86 -4.918 1 94.38 248 TYR A N 1
ATOM 1879 C CA . TYR A 1 248 ? -7.289 -1.242 -3.715 1 94.38 248 TYR A CA 1
ATOM 1880 C C . TYR A 1 248 ? -6.27 -2.332 -4.023 1 94.38 248 TYR A C 1
ATOM 1882 O O . TYR A 1 248 ? -6.582 -3.309 -4.703 1 94.38 248 TYR A O 1
ATOM 1890 N N . VAL A 1 249 ? -5 -2.107 -3.648 1 94 249 VAL A N 1
ATOM 1891 C CA . VAL A 1 249 ? -4.039 -3.201 -3.711 1 94 249 VAL A CA 1
ATOM 1892 C C . VAL A 1 249 ? -4.391 -4.262 -2.67 1 94 249 VAL A C 1
ATOM 1894 O O . VAL A 1 249 ? -4.352 -3.996 -1.467 1 94 249 VAL A O 1
ATOM 1897 N N . PRO A 1 250 ? -4.68 -5.438 -3.09 1 93.38 250 PRO A N 1
ATOM 1898 C CA . PRO A 1 250 ? -5.184 -6.457 -2.166 1 93.38 250 PRO A CA 1
ATOM 1899 C C . PRO A 1 250 ? -4.23 -6.719 -1.003 1 93.38 250 PRO A C 1
ATOM 1901 O O . PRO A 1 250 ? -3.02 -6.836 -1.206 1 93.38 250 PRO A O 1
ATOM 1904 N N . PHE A 1 251 ? -4.812 -6.73 0.256 1 94.81 251 PHE A N 1
ATOM 1905 C CA . PHE A 1 251 ? -4.191 -7.156 1.505 1 94.81 251 PHE A CA 1
ATOM 1906 C C . PHE A 1 251 ? -3.186 -6.117 1.991 1 94.81 251 PHE A C 1
ATOM 1908 O O . PHE A 1 251 ? -2.312 -6.426 2.807 1 94.81 251 PHE A O 1
ATOM 1915 N N . SER A 1 252 ? -3.307 -4.887 1.461 1 95.31 252 SER A N 1
ATOM 1916 C CA . SER A 1 252 ? -2.273 -3.902 1.773 1 95.31 252 SER A CA 1
ATOM 1917 C C . SER A 1 252 ? -2.359 -3.457 3.229 1 95.31 252 SER A C 1
ATOM 1919 O O . SER A 1 252 ? -1.379 -2.961 3.791 1 95.31 252 SER A O 1
ATOM 1921 N N . ALA A 1 253 ? -3.525 -3.504 3.846 1 97.19 253 ALA A N 1
ATOM 1922 C CA . ALA A 1 253 ? -3.621 -3.328 5.293 1 97.19 253 ALA A CA 1
ATOM 1923 C C . ALA A 1 253 ? -3.23 -4.609 6.027 1 97.19 253 ALA A C 1
ATOM 1925 O O . ALA A 1 253 ? -4.031 -5.539 6.137 1 97.19 253 ALA A O 1
ATOM 1926 N N . THR A 1 254 ? -2.049 -4.641 6.566 1 98.12 254 THR A N 1
ATOM 1927 C CA . THR A 1 254 ? -1.495 -5.875 7.113 1 98.12 254 THR A CA 1
ATOM 1928 C C . THR A 1 254 ? -2.346 -6.379 8.273 1 98.12 254 THR A C 1
ATOM 1930 O O . THR A 1 254 ? -3.123 -5.621 8.859 1 98.12 254 THR A O 1
ATOM 1933 N N . SER A 1 255 ? -2.188 -7.668 8.617 1 98 255 SER A N 1
ATOM 1934 C CA . SER A 1 255 ? -2.914 -8.242 9.75 1 98 255 SER A CA 1
ATOM 1935 C C . SER A 1 255 ? -2.564 -7.531 11.047 1 98 255 SER A C 1
ATOM 1937 O O . SER A 1 255 ? -3.441 -7.27 11.875 1 98 255 SER A O 1
ATOM 1939 N N . ILE A 1 256 ? -1.31 -7.195 11.203 1 98.62 256 ILE A N 1
ATOM 1940 C CA . ILE A 1 256 ? -0.843 -6.516 12.406 1 98.62 256 ILE A CA 1
ATOM 1941 C C . ILE A 1 256 ? -1.408 -5.098 12.453 1 98.62 256 ILE A C 1
ATOM 1943 O O . ILE A 1 256 ? -1.831 -4.621 13.508 1 98.62 256 ILE A O 1
ATOM 1947 N N . SER A 1 257 ? -1.383 -4.41 11.312 1 98.69 257 SER A N 1
ATOM 1948 C CA . SER A 1 257 ? -1.929 -3.061 11.25 1 98.69 257 SER A CA 1
ATOM 1949 C C . SER A 1 257 ? -3.402 -3.041 11.648 1 98.69 257 SER A C 1
ATOM 1951 O O . SER A 1 257 ? -3.84 -2.162 12.391 1 98.69 257 SER A O 1
ATOM 1953 N N . GLN A 1 258 ? -4.168 -3.979 11.117 1 98.69 258 GLN A N 1
ATOM 1954 C CA . GLN A 1 258 ? -5.59 -4.051 11.438 1 98.69 258 GLN A CA 1
ATOM 1955 C C . GLN A 1 258 ? -5.801 -4.312 12.93 1 98.69 258 GLN A C 1
ATOM 1957 O O . GLN A 1 258 ? -6.602 -3.635 13.578 1 98.69 258 GLN A O 1
ATOM 1962 N N . ALA A 1 259 ? -5.066 -5.273 13.5 1 98.75 259 ALA A N 1
ATOM 1963 C CA . ALA A 1 259 ? -5.188 -5.617 14.914 1 98.75 259 ALA A CA 1
ATOM 1964 C C . ALA A 1 259 ? -4.832 -4.426 15.797 1 98.75 259 ALA A C 1
ATOM 1966 O O . ALA A 1 259 ? -5.527 -4.145 16.781 1 98.75 259 ALA A O 1
ATOM 1967 N N . ALA A 1 260 ? -3.777 -3.764 15.445 1 98.81 260 ALA A N 1
ATOM 1968 C CA . ALA A 1 260 ? -3.332 -2.605 16.219 1 98.81 260 ALA A CA 1
ATOM 1969 C C . ALA A 1 260 ? -4.355 -1.477 16.156 1 98.81 260 ALA A C 1
ATOM 1971 O O . ALA A 1 260 ? -4.617 -0.806 17.156 1 98.81 260 ALA A O 1
ATOM 1972 N N . ALA A 1 261 ? -4.891 -1.224 14.953 1 98.75 261 ALA A N 1
ATOM 1973 C CA . ALA A 1 261 ? -5.898 -0.182 14.789 1 98.75 261 ALA A CA 1
ATOM 1974 C C . ALA A 1 261 ? -7.125 -0.467 15.656 1 98.75 261 ALA A C 1
ATOM 1976 O O . ALA A 1 261 ? -7.645 0.431 16.328 1 98.75 261 ALA A O 1
ATOM 1977 N N . ILE A 1 262 ? -7.578 -1.727 15.656 1 98.75 262 ILE A N 1
ATOM 1978 C CA . ILE A 1 262 ? -8.734 -2.119 16.453 1 98.75 262 ILE A CA 1
ATOM 1979 C C . ILE A 1 262 ? -8.445 -1.877 17.938 1 98.75 262 ILE A C 1
ATOM 1981 O O . ILE A 1 262 ? -9.258 -1.28 18.641 1 98.75 262 ILE A O 1
ATOM 1985 N N . ALA A 1 263 ? -7.262 -2.309 18.375 1 98.69 263 ALA A N 1
ATOM 1986 C CA . ALA A 1 263 ? -6.875 -2.102 19.781 1 98.69 263 ALA A CA 1
ATOM 1987 C C . ALA A 1 263 ? -6.805 -0.615 20.109 1 98.69 263 ALA A C 1
ATOM 1989 O O . ALA A 1 263 ? -7.152 -0.205 21.219 1 98.69 263 ALA A O 1
ATOM 1990 N N . SER A 1 264 ? -6.336 0.201 19.203 1 98 264 SER A N 1
ATOM 1991 C CA . SER A 1 264 ? -6.23 1.643 19.406 1 98 264 SER A CA 1
ATOM 1992 C C . SER A 1 264 ? -7.605 2.285 19.531 1 98 264 SER A C 1
ATOM 1994 O O . SER A 1 264 ? -7.805 3.195 20.344 1 98 264 SER A O 1
ATOM 1996 N N . ILE A 1 265 ? -8.516 1.832 18.703 1 97.44 265 ILE A N 1
ATOM 1997 C CA . ILE A 1 265 ? -9.883 2.322 18.766 1 97.44 265 ILE A CA 1
ATOM 1998 C C . ILE A 1 265 ? -10.5 1.986 20.125 1 97.44 265 ILE A C 1
ATOM 2000 O O . ILE A 1 265 ? -11.164 2.824 20.734 1 97.44 265 ILE A O 1
ATOM 2004 N N . ASP A 1 266 ? -10.242 0.818 20.609 1 96.56 266 ASP A N 1
ATOM 2005 C CA . ASP A 1 266 ? -10.773 0.362 21.875 1 96.56 266 ASP A CA 1
ATOM 2006 C C . ASP A 1 266 ? -10.195 1.168 23.047 1 96.56 266 ASP A C 1
ATOM 2008 O O . ASP A 1 266 ? -10.812 1.28 24.094 1 96.56 266 ASP A O 1
ATOM 2012 N N . ALA A 1 267 ? -9.023 1.752 22.844 1 96.31 267 ALA A N 1
ATOM 2013 C CA . ALA A 1 267 ? -8.359 2.555 23.875 1 96.31 267 ALA A CA 1
ATOM 2014 C C . ALA A 1 267 ? -8.312 4.027 23.469 1 96.31 267 ALA A C 1
ATOM 2016 O O . ALA A 1 267 ? -7.395 4.754 23.859 1 96.31 267 ALA A O 1
ATOM 2017 N N . ALA A 1 268 ? -9.242 4.445 22.703 1 93.62 268 ALA A N 1
ATOM 2018 C CA . ALA A 1 268 ? -9.195 5.75 22.047 1 93.62 268 ALA A CA 1
ATOM 2019 C C . ALA A 1 268 ? -9.141 6.879 23.062 1 93.62 268 ALA A C 1
ATOM 2021 O O . ALA A 1 268 ? -8.406 7.855 22.891 1 93.62 268 ALA A O 1
ATOM 2022 N N . ASP A 1 269 ? -9.891 6.785 24.188 1 93.19 269 ASP A N 1
ATOM 2023 C CA . ASP A 1 269 ? -9.93 7.844 25.188 1 93.19 269 ASP A CA 1
ATOM 2024 C C . ASP A 1 269 ? -8.539 8.109 25.75 1 93.19 269 ASP A C 1
ATOM 2026 O O . ASP A 1 269 ? -8.117 9.258 25.875 1 93.19 269 ASP A O 1
ATOM 2030 N N . GLU A 1 270 ? -7.895 7.027 26.078 1 92.94 270 GLU A N 1
ATOM 2031 C CA . GLU A 1 270 ? -6.551 7.145 26.625 1 92.94 270 GLU A CA 1
ATOM 2032 C C . GLU A 1 270 ? -5.586 7.742 25.609 1 92.94 270 GLU A C 1
ATOM 2034 O O . GLU A 1 270 ? -4.773 8.609 25.938 1 92.94 270 GLU A O 1
ATOM 2039 N N . LEU A 1 271 ? -5.648 7.301 24.438 1 90.75 271 LEU A N 1
ATOM 2040 C CA . LEU A 1 271 ? -4.742 7.758 23.391 1 90.75 271 LEU A CA 1
ATOM 2041 C C . LEU A 1 271 ? -4.996 9.227 23.062 1 90.75 271 LEU A C 1
ATOM 2043 O O . LEU A 1 271 ? -4.055 10.008 22.906 1 90.75 271 LEU A O 1
ATOM 2047 N N . LEU A 1 272 ? -6.258 9.609 22.984 1 89.19 272 LEU A N 1
ATOM 2048 C CA . LEU A 1 272 ? -6.613 10.969 22.594 1 89.19 272 LEU A CA 1
ATOM 2049 C C . LEU A 1 272 ? -6.34 11.953 23.719 1 89.19 272 LEU A C 1
ATOM 2051 O O . LEU A 1 272 ? -6.078 13.133 23.469 1 89.19 272 LEU A O 1
ATOM 2055 N N . ALA A 1 273 ? -6.309 11.477 24.906 1 92.25 273 ALA A N 1
ATOM 2056 C CA . ALA A 1 273 ? -5.938 12.328 26.047 1 92.25 273 ALA A CA 1
ATOM 2057 C C . ALA A 1 273 ? -4.488 12.789 25.938 1 92.25 273 ALA A C 1
ATOM 2059 O O . ALA A 1 273 ? -4.141 13.883 26.375 1 92.25 273 ALA A O 1
ATOM 2060 N N . ARG A 1 274 ? -3.73 12.016 25.266 1 93.12 274 ARG A N 1
ATOM 2061 C CA . ARG A 1 274 ? -2.324 12.359 25.078 1 93.12 274 ARG A CA 1
ATOM 2062 C C . ARG A 1 274 ? -2.176 13.594 24.203 1 93.12 274 ARG A C 1
ATOM 2064 O O . ARG A 1 274 ? -1.161 14.289 24.266 1 93.12 274 ARG A O 1
ATOM 2071 N N . THR A 1 275 ? -3.188 13.844 23.359 1 95.75 275 THR A N 1
ATOM 2072 C CA . THR A 1 275 ? -3.113 15 22.484 1 95.75 275 THR A CA 1
ATOM 2073 C C . THR A 1 275 ? -3.184 16.297 23.281 1 95.75 275 THR A C 1
ATOM 2075 O O . THR A 1 275 ? -2.691 17.344 22.844 1 95.75 275 THR A O 1
ATOM 2078 N N . ASP A 1 276 ? -3.73 16.266 24.469 1 96.12 276 ASP A N 1
ATOM 2079 C CA . ASP A 1 276 ? -3.826 17.469 25.312 1 96.12 276 ASP A CA 1
ATOM 2080 C C . ASP A 1 276 ? -2.441 17.969 25.703 1 96.12 276 ASP A C 1
ATOM 2082 O O . ASP A 1 276 ? -2.203 19.188 25.734 1 96.12 276 ASP A O 1
ATOM 2086 N N . GLN A 1 277 ? -1.596 17.031 26.016 1 95.56 277 GLN A N 1
ATOM 2087 C CA . GLN A 1 277 ? -0.228 17.406 26.359 1 95.56 277 GLN A CA 1
ATOM 2088 C C . GLN A 1 277 ? 0.479 18.031 25.156 1 95.56 277 GLN A C 1
ATOM 2090 O O . GLN A 1 277 ? 1.234 19 25.312 1 95.56 277 GLN A O 1
ATOM 2095 N N . VAL A 1 278 ? 0.241 17.453 24.031 1 97.25 278 VAL A N 1
ATOM 2096 C CA . VAL A 1 278 ? 0.848 17.984 22.812 1 97.25 278 VAL A CA 1
ATOM 2097 C C . VAL A 1 278 ? 0.333 19.391 22.531 1 97.25 278 VAL A C 1
ATOM 2099 O O . VAL A 1 278 ? 1.106 20.281 22.172 1 97.25 278 VAL A O 1
ATOM 2102 N N . VAL A 1 279 ? -0.945 19.625 22.734 1 97.75 279 VAL A N 1
ATOM 2103 C CA . VAL A 1 279 ? -1.56 20.922 22.484 1 97.75 279 VAL A CA 1
ATOM 2104 C C . VAL A 1 279 ? -1.01 21.953 23.484 1 97.75 279 VAL A C 1
ATOM 2106 O O . VAL A 1 279 ? -0.746 23.094 23.109 1 97.75 279 VAL A O 1
ATOM 2109 N N . ALA A 1 280 ? -0.84 21.531 24.688 1 97.81 280 ALA A N 1
ATOM 2110 C CA . ALA A 1 280 ? -0.252 22.422 25.688 1 97.81 280 ALA A CA 1
ATOM 2111 C C . ALA A 1 280 ? 1.164 22.828 25.297 1 97.81 280 ALA A C 1
ATOM 2113 O O . ALA A 1 280 ? 1.533 24 25.406 1 97.81 280 ALA A O 1
ATOM 2114 N N . GLU A 1 281 ? 1.938 21.828 24.906 1 97.94 281 GLU A N 1
ATOM 2115 C CA . GLU A 1 281 ? 3.299 22.094 24.453 1 97.94 281 GLU A CA 1
ATOM 2116 C C . GLU A 1 281 ? 3.299 22.969 23.203 1 97.94 281 GLU A C 1
ATOM 2118 O O . GLU A 1 281 ? 4.16 23.828 23.031 1 97.94 281 GLU A O 1
ATOM 2123 N N . ARG A 1 282 ? 2.404 22.719 22.281 1 98.5 282 ARG A N 1
ATOM 2124 C CA . ARG A 1 282 ? 2.248 23.531 21.094 1 98.5 282 ARG A CA 1
ATOM 2125 C C . ARG A 1 282 ? 2.047 25 21.453 1 98.5 282 ARG A C 1
ATOM 2127 O O . ARG A 1 282 ? 2.672 25.891 20.859 1 98.5 282 ARG A O 1
ATOM 2134 N N . ASP A 1 283 ? 1.157 25.25 22.375 1 98.25 283 ASP A N 1
ATOM 2135 C CA . ASP A 1 283 ? 0.866 26.609 22.812 1 98.25 283 ASP A CA 1
ATOM 2136 C C . ASP A 1 283 ? 2.096 27.266 23.438 1 98.25 283 ASP A C 1
ATOM 2138 O O . ASP A 1 283 ? 2.393 28.422 23.172 1 98.25 283 ASP A O 1
ATOM 2142 N N . ARG A 1 284 ? 2.768 26.453 24.234 1 98.62 284 ARG A N 1
ATOM 2143 C CA . ARG A 1 284 ? 3.979 26.953 24.891 1 98.62 284 ARG A CA 1
ATOM 2144 C C . ARG A 1 284 ? 5.039 27.312 23.844 1 98.62 284 ARG A C 1
ATOM 2146 O O . ARG A 1 284 ? 5.637 28.391 23.906 1 98.62 284 ARG A O 1
ATOM 2153 N N . VAL A 1 285 ? 5.312 26.406 22.953 1 98.75 285 VAL A N 1
ATOM 2154 C CA . VAL A 1 285 ? 6.32 26.594 21.906 1 98.75 285 VAL A CA 1
ATOM 2155 C C . VAL A 1 285 ? 5.941 27.797 21.047 1 98.75 285 VAL A C 1
ATOM 2157 O O . VAL A 1 285 ? 6.789 28.625 20.719 1 98.75 285 VAL A O 1
ATOM 2160 N N . THR A 1 286 ? 4.672 27.891 20.656 1 98.69 286 THR A N 1
ATOM 2161 C CA . THR A 1 286 ? 4.184 29 19.844 1 98.69 286 THR A CA 1
ATOM 2162 C C . THR A 1 286 ? 4.418 30.328 20.531 1 98.69 286 THR A C 1
ATOM 2164 O O . THR A 1 286 ? 4.93 31.266 19.922 1 98.69 286 THR A O 1
ATOM 2167 N N . ALA A 1 287 ? 4.059 30.406 21.75 1 98.62 287 ALA A N 1
ATOM 2168 C CA . ALA A 1 287 ? 4.223 31.625 22.531 1 98.62 287 ALA A CA 1
ATOM 2169 C C . ALA A 1 287 ? 5.695 32.031 22.625 1 98.62 287 ALA A C 1
ATOM 2171 O O . ALA A 1 287 ? 6.047 33.188 22.469 1 98.62 287 ALA A O 1
ATOM 2172 N N . ALA A 1 288 ? 6.492 31.047 22.922 1 98.69 288 ALA A N 1
ATOM 2173 C CA . ALA A 1 288 ? 7.926 31.297 23.062 1 98.69 288 ALA A CA 1
ATOM 2174 C C . ALA A 1 288 ? 8.523 31.797 21.75 1 98.69 288 ALA A C 1
ATOM 2176 O O . ALA A 1 288 ? 9.383 32.688 21.75 1 98.69 288 ALA A O 1
ATOM 2177 N N . LEU A 1 289 ? 8.18 31.203 20.656 1 98.75 289 LEU A N 1
ATOM 2178 C CA . LEU A 1 289 ? 8.672 31.625 19.344 1 98.75 289 LEU A CA 1
ATOM 2179 C C . LEU A 1 289 ? 8.25 33.062 19.047 1 98.75 289 LEU A C 1
ATOM 2181 O O . LEU A 1 289 ? 9.047 33.844 18.547 1 98.75 289 LEU A O 1
ATOM 2185 N N . ARG A 1 290 ? 7.004 33.406 19.328 1 98.31 290 ARG A N 1
ATOM 2186 C CA . ARG A 1 290 ? 6.523 34.781 19.125 1 98.31 290 ARG A CA 1
ATOM 2187 C C . ARG A 1 290 ? 7.293 35.75 19.984 1 98.31 290 ARG A C 1
ATOM 2189 O O . ARG A 1 290 ? 7.668 36.844 19.531 1 98.31 290 ARG A O 1
ATOM 2196 N N . GLU A 1 291 ? 7.473 35.344 21.156 1 98.06 291 GLU A N 1
ATOM 2197 C CA . GLU A 1 291 ? 8.242 36.188 22.062 1 98.06 291 GLU A CA 1
ATOM 2198 C C . GLU A 1 291 ? 9.656 36.438 21.531 1 98.06 291 GLU A C 1
ATOM 2200 O O . GLU A 1 291 ? 10.219 37.531 21.719 1 98.06 291 GLU A O 1
ATOM 2205 N N . ALA A 1 292 ? 10.188 35.469 20.953 1 97.69 292 ALA A N 1
ATOM 2206 C CA . ALA A 1 292 ? 11.547 35.531 20.422 1 97.69 292 ALA A CA 1
ATOM 2207 C C . ALA A 1 292 ? 11.586 36.406 19.141 1 97.69 292 ALA A C 1
ATOM 2209 O O . ALA A 1 292 ? 12.664 36.812 18.719 1 97.69 292 ALA A O 1
ATOM 2210 N N . GLY A 1 293 ? 10.406 36.594 18.5 1 97.38 293 GLY A N 1
ATOM 2211 C CA . GLY A 1 293 ? 10.383 37.5 17.344 1 97.38 293 GLY A CA 1
ATOM 2212 C C . GLY A 1 293 ? 9.914 36.781 16.078 1 97.38 293 GLY A C 1
ATOM 2213 O O . GLY A 1 293 ? 9.852 37.406 15.016 1 97.38 293 GLY A O 1
ATOM 2214 N N . PHE A 1 294 ? 9.578 35.531 16.141 1 98.06 294 PHE A N 1
ATOM 2215 C CA . PHE A 1 294 ? 9.07 34.812 14.977 1 98.06 294 PHE A CA 1
ATOM 2216 C C . PHE A 1 294 ? 7.621 35.188 14.703 1 98.06 294 PHE A C 1
ATOM 2218 O O . PHE A 1 294 ? 6.859 35.5 15.633 1 98.06 294 PHE A O 1
ATOM 2225 N N . THR A 1 295 ? 7.309 35.219 13.469 1 96.69 295 THR A N 1
ATOM 2226 C CA . THR A 1 295 ? 5.918 35.25 13.031 1 96.69 295 THR A CA 1
ATOM 2227 C C . THR A 1 295 ? 5.465 33.875 12.547 1 96.69 295 THR A C 1
ATOM 2229 O O . THR A 1 295 ? 6.148 33.25 11.75 1 96.69 295 THR A O 1
ATOM 2232 N N . LEU A 1 296 ? 4.422 33.406 13.039 1 97.69 296 LEU A N 1
ATOM 2233 C CA . LEU A 1 296 ? 3.869 32.125 12.602 1 97.69 296 LEU A CA 1
ATOM 2234 C C . LEU A 1 296 ? 2.354 32.125 12.773 1 97.69 296 LEU A C 1
ATOM 2236 O O . LEU A 1 296 ? 1.815 32.781 13.672 1 97.69 296 LEU A O 1
ATOM 2240 N N . PRO A 1 297 ? 1.622 31.469 11.898 1 98.19 297 PRO A N 1
ATOM 2241 C CA . PRO A 1 297 ? 0.17 31.344 12.047 1 98.19 297 PRO A CA 1
ATOM 2242 C C . PRO A 1 297 ? -0.231 30.484 13.242 1 98.19 297 PRO A C 1
ATOM 2244 O O . PRO A 1 297 ? 0.585 29.719 13.758 1 98.19 297 PRO A O 1
ATOM 2247 N N . PRO A 1 298 ? -1.445 30.75 13.711 1 95.69 298 PRO A N 1
ATOM 2248 C CA . PRO A 1 298 ? -1.918 29.844 14.766 1 95.69 298 PRO A CA 1
ATOM 2249 C C . PRO A 1 298 ? -2.004 28.391 14.305 1 95.69 298 PRO A C 1
ATOM 2251 O O . PRO A 1 298 ? -2.5 28.109 13.211 1 95.69 298 PRO A O 1
ATOM 2254 N N . SER A 1 299 ? -1.497 27.547 15.164 1 98.12 299 SER A N 1
ATOM 2255 C CA . SER A 1 299 ? -1.472 26.125 14.797 1 98.12 299 SER A CA 1
ATOM 2256 C C . SER A 1 299 ? -2.662 25.391 15.391 1 98.12 299 SER A C 1
ATOM 2258 O O . SER A 1 299 ? -3.047 25.625 16.531 1 98.12 299 SER A O 1
ATOM 2260 N N . GLN A 1 300 ? -3.256 24.547 14.578 1 98.44 300 GLN A N 1
ATOM 2261 C CA . GLN A 1 300 ? -4.281 23.609 15.023 1 98.44 300 GLN A CA 1
ATOM 2262 C C . GLN A 1 300 ? -3.85 22.172 14.773 1 98.44 300 GLN A C 1
ATOM 2264 O O . GLN A 1 300 ? -4.691 21.281 14.578 1 98.44 300 GLN A O 1
ATOM 2269 N N . SER A 1 301 ? -2.607 21.875 14.734 1 98.44 301 SER A N 1
ATOM 2270 C CA . SER A 1 301 ? -2.012 20.562 14.484 1 98.44 301 SER A CA 1
ATOM 2271 C C . SER A 1 301 ? -0.948 20.234 15.523 1 98.44 301 SER A C 1
ATOM 2273 O O . SER A 1 301 ? -0.85 20.906 16.547 1 98.44 301 SER A O 1
ATOM 2275 N N . ASN A 1 302 ? -0.216 19.156 15.367 1 98.62 302 ASN A N 1
ATOM 2276 C CA . ASN A 1 302 ? 0.88 18.828 16.266 1 98.62 302 ASN A CA 1
ATOM 2277 C C . ASN A 1 302 ? 2.215 19.359 15.75 1 98.62 302 ASN A C 1
ATOM 2279 O O . ASN A 1 302 ? 3.258 18.734 15.953 1 98.62 302 ASN A O 1
ATOM 2283 N N . PHE A 1 303 ? 2.162 20.438 15.031 1 98.81 303 PHE A N 1
ATOM 2284 C CA . PHE A 1 303 ? 3.359 21.094 14.531 1 98.81 303 PHE A CA 1
ATOM 2285 C C . PHE A 1 303 ? 3.117 22.594 14.367 1 98.81 303 PHE A C 1
ATOM 2287 O O . PHE A 1 303 ? 1.978 23.062 14.445 1 98.81 303 PHE A O 1
ATOM 2294 N N . VAL A 1 304 ? 4.199 23.344 14.203 1 98.81 304 VAL A N 1
ATOM 2295 C CA . VAL A 1 304 ? 4.121 24.766 13.898 1 98.81 304 VAL A CA 1
ATOM 2296 C C . VAL A 1 304 ? 4.82 25.047 12.57 1 98.81 304 VAL A C 1
ATOM 2298 O O . VAL A 1 304 ? 5.652 24.25 12.117 1 98.81 304 VAL A O 1
ATOM 2301 N N . TRP A 1 305 ? 4.352 26.094 11.984 1 98.81 305 TRP A N 1
ATOM 2302 C CA . TRP A 1 305 ? 4.879 26.531 10.695 1 98.81 305 TRP A CA 1
ATOM 2303 C C . TRP A 1 305 ? 5.656 27.828 10.836 1 98.81 305 TRP A C 1
ATOM 2305 O O . TRP A 1 305 ? 5.152 28.812 11.406 1 98.81 305 TRP A O 1
ATOM 2315 N N . LEU A 1 306 ? 6.906 27.844 10.383 1 98.75 306 LEU A N 1
ATOM 2316 C CA . LEU A 1 306 ? 7.73 29.047 10.359 1 98.75 306 LEU A CA 1
ATOM 2317 C C . LEU A 1 306 ? 7.941 29.547 8.93 1 98.75 306 LEU A C 1
ATOM 2319 O O . LEU A 1 306 ? 8.789 29.016 8.203 1 98.75 306 LEU A O 1
ATOM 2323 N N . PRO A 1 307 ? 7.172 30.562 8.508 1 98.25 307 PRO A N 1
ATOM 2324 C CA . PRO A 1 307 ? 7.34 31.109 7.156 1 98.25 307 PRO A CA 1
ATOM 2325 C C . PRO A 1 307 ? 8.586 31.984 7.023 1 98.25 307 PRO A C 1
ATOM 2327 O O . PRO A 1 307 ? 8.477 33.219 6.977 1 98.25 307 PRO A O 1
ATOM 2330 N N . LEU A 1 308 ? 9.75 31.391 6.785 1 97.44 308 LEU A N 1
ATOM 2331 C CA . LEU A 1 308 ? 11.039 32.062 6.895 1 97.44 308 LEU A CA 1
ATOM 2332 C C . LEU A 1 308 ? 11.516 32.562 5.531 1 97.44 308 LEU A C 1
ATOM 2334 O O . LEU A 1 308 ? 12.516 33.281 5.434 1 97.44 308 LEU A O 1
ATOM 2338 N N . ALA A 1 309 ? 10.836 32.156 4.492 1 95.81 309 ALA A N 1
ATOM 2339 C CA . ALA A 1 309 ? 11.164 32.594 3.137 1 95.81 309 ALA A CA 1
ATOM 2340 C C . ALA A 1 309 ? 12.633 32.344 2.816 1 95.81 309 ALA A C 1
ATOM 2342 O O . ALA A 1 309 ? 13.117 31.219 3 1 95.81 309 ALA A O 1
ATOM 2343 N N . GLU A 1 310 ? 13.359 33.312 2.385 1 95.38 310 GLU A N 1
ATOM 2344 C CA . GLU A 1 310 ? 14.727 33.156 1.911 1 95.38 310 GLU A CA 1
ATOM 2345 C C . GLU A 1 310 ? 15.656 32.719 3.043 1 95.38 310 GLU A C 1
ATOM 2347 O O . GLU A 1 310 ? 16.766 32.25 2.797 1 95.38 310 GLU A O 1
ATOM 2352 N N . ARG A 1 311 ? 15.172 32.875 4.246 1 96.56 311 ARG A N 1
ATOM 2353 C CA . ARG A 1 311 ? 16 32.5 5.387 1 96.56 311 ARG A CA 1
ATOM 2354 C C . ARG A 1 311 ? 15.812 31.031 5.75 1 96.56 311 ARG A C 1
ATOM 2356 O O . ARG A 1 311 ? 16.484 30.516 6.652 1 96.56 311 ARG A O 1
ATOM 2363 N N . THR A 1 312 ? 14.992 30.359 5.055 1 97.62 312 THR A N 1
ATOM 2364 C CA . THR A 1 312 ? 14.625 28.984 5.355 1 97.62 312 THR A CA 1
ATOM 2365 C C . THR A 1 312 ? 15.859 28.078 5.359 1 97.62 312 THR A C 1
ATOM 2367 O O . THR A 1 312 ? 16.094 27.359 6.32 1 97.62 312 THR A O 1
ATOM 2370 N N . LEU A 1 313 ? 16.641 28.172 4.363 1 96.75 313 LEU A N 1
ATOM 2371 C CA . LEU A 1 313 ? 17.766 27.25 4.203 1 96.75 313 LEU A CA 1
ATOM 2372 C C . LEU A 1 313 ? 18.812 27.5 5.27 1 96.75 313 LEU A C 1
ATOM 2374 O O . LEU A 1 313 ? 19.453 26.562 5.758 1 96.75 313 LEU A O 1
ATOM 2378 N N . ASP A 1 314 ? 19.047 28.75 5.539 1 97.38 314 ASP A N 1
ATOM 2379 C CA . ASP A 1 314 ? 19.984 29.062 6.613 1 97.38 314 ASP A CA 1
ATOM 2380 C C . ASP A 1 314 ? 19.516 28.484 7.945 1 97.38 314 ASP A C 1
ATOM 2382 O O . ASP A 1 314 ? 20.312 27.938 8.711 1 97.38 314 ASP A O 1
ATOM 2386 N N . PHE A 1 315 ? 18.25 28.656 8.242 1 98.19 315 PHE A N 1
ATOM 2387 C CA . PHE A 1 315 ? 17.656 28.125 9.469 1 98.19 315 PHE A CA 1
ATOM 2388 C C . PHE A 1 315 ? 17.859 26.625 9.555 1 98.19 315 PHE A C 1
ATOM 2390 O O . PHE A 1 315 ? 18.25 26.109 10.602 1 98.19 315 PHE A O 1
ATOM 2397 N N . VAL A 1 316 ? 17.609 25.891 8.484 1 97.81 316 VAL A N 1
ATOM 2398 C CA . VAL A 1 316 ? 17.703 24.438 8.43 1 97.81 316 VAL A CA 1
ATOM 2399 C C . VAL A 1 316 ? 19.141 24 8.656 1 97.81 316 VAL A C 1
ATOM 2401 O O . VAL A 1 316 ? 19.406 23.078 9.438 1 97.81 316 VAL A O 1
ATOM 2404 N N . ARG A 1 317 ? 20.047 24.625 7.973 1 97.06 317 ARG A N 1
ATOM 2405 C CA . ARG A 1 317 ? 21.469 24.297 8.102 1 97.06 317 ARG A CA 1
ATOM 2406 C C . ARG A 1 317 ? 21.938 24.5 9.539 1 97.06 317 ARG A C 1
ATOM 2408 O O . ARG A 1 317 ? 22.594 23.625 10.102 1 97.06 317 ARG A O 1
ATOM 2415 N N . ARG A 1 318 ? 21.609 25.609 10.109 1 97.56 318 ARG A N 1
ATOM 2416 C CA . ARG A 1 318 ? 22.047 25.938 11.469 1 97.56 318 ARG A CA 1
ATOM 2417 C C . ARG A 1 318 ? 21.375 25.016 12.484 1 97.56 318 ARG A C 1
ATOM 2419 O O . ARG A 1 318 ? 21.969 24.672 13.508 1 97.56 318 ARG A O 1
ATOM 2426 N N . ALA A 1 319 ? 20.109 24.719 12.273 1 98.06 319 ALA A N 1
ATOM 2427 C CA . ALA A 1 319 ? 19.438 23.75 13.125 1 98.06 319 ALA A CA 1
ATOM 2428 C C . ALA A 1 319 ? 20.188 22.422 13.125 1 98.06 319 ALA A C 1
ATOM 2430 O O . ALA A 1 319 ? 20.406 21.812 14.18 1 98.06 319 ALA A O 1
ATOM 2431 N N . ALA A 1 320 ? 20.578 21.984 11.922 1 96.69 320 ALA A N 1
ATOM 2432 C CA . ALA A 1 320 ? 21.312 20.734 11.797 1 96.69 320 ALA A CA 1
ATOM 2433 C C . ALA A 1 320 ? 22.641 20.797 12.555 1 96.69 320 ALA A C 1
ATOM 2435 O O . ALA A 1 320 ? 23.062 19.812 13.164 1 96.69 320 ALA A O 1
ATOM 2436 N N . GLU A 1 321 ? 23.281 21.891 12.453 1 95.75 321 GLU A N 1
ATOM 2437 C CA . GLU A 1 321 ? 24.531 22.094 13.18 1 95.75 321 GLU A CA 1
ATOM 2438 C C . GLU A 1 321 ? 24.312 21.984 14.688 1 95.75 321 GLU A C 1
ATOM 2440 O O . GLU A 1 321 ? 25.266 21.719 15.438 1 95.75 321 GLU A O 1
ATOM 2445 N N . ASN A 1 322 ? 23.156 22.219 15.086 1 95.94 322 ASN A N 1
ATOM 2446 C CA . ASN A 1 322 ? 22.797 22.078 16.484 1 95.94 322 ASN A CA 1
ATOM 2447 C C . ASN A 1 322 ? 22.109 20.75 16.766 1 95.94 322 ASN A C 1
ATOM 2449 O O . ASN A 1 322 ? 21.422 20.594 17.781 1 95.94 322 ASN A O 1
ATOM 2453 N N . ARG A 1 323 ? 22.125 19.797 15.891 1 96 323 ARG A N 1
ATOM 2454 C CA . ARG A 1 323 ? 21.641 18.422 16.016 1 96 323 ARG A CA 1
ATOM 2455 C C . ARG A 1 323 ? 20.109 18.406 16.078 1 96 323 ARG A C 1
ATOM 2457 O O . ARG A 1 323 ? 19.531 17.641 16.859 1 96 323 ARG A O 1
ATOM 2464 N N . LEU A 1 324 ? 19.5 19.359 15.391 1 97.81 324 LEU A N 1
ATOM 2465 C CA . LEU A 1 324 ? 18.047 19.406 15.203 1 97.81 324 LEU A CA 1
ATOM 2466 C C . LEU A 1 324 ? 17.688 19.188 13.742 1 97.81 324 LEU A C 1
ATOM 2468 O O . LEU A 1 324 ? 18.25 19.812 12.844 1 97.81 324 LEU A O 1
ATOM 2472 N N . VAL A 1 325 ? 16.797 18.25 13.516 1 97.25 325 VAL A N 1
ATOM 2473 C CA . VAL A 1 325 ? 16.312 18 12.164 1 97.25 325 VAL A CA 1
ATOM 2474 C C . VAL A 1 325 ? 14.898 18.531 12.016 1 97.25 325 VAL A C 1
ATOM 2476 O O . VAL A 1 325 ? 13.969 18.016 12.641 1 97.25 325 VAL A O 1
ATOM 2479 N N . VAL A 1 326 ? 14.719 19.562 11.266 1 97.88 326 VAL A N 1
ATOM 2480 C CA . VAL A 1 326 ? 13.43 20.172 10.969 1 97.88 326 VAL A CA 1
ATOM 2481 C C . VAL A 1 326 ? 13.07 19.953 9.5 1 97.88 326 VAL A C 1
ATOM 2483 O O . VAL A 1 326 ? 13.898 19.469 8.719 1 97.88 326 VAL A O 1
ATOM 2486 N N . ARG A 1 327 ? 11.867 20.25 9.133 1 97.19 327 ARG A N 1
ATOM 2487 C CA . ARG A 1 327 ? 11.414 19.953 7.777 1 97.19 327 ARG A CA 1
ATOM 2488 C C . ARG A 1 327 ? 11.297 21.219 6.941 1 97.19 327 ARG A C 1
ATOM 2490 O O . ARG A 1 327 ? 10.367 22 7.129 1 97.19 327 ARG A O 1
ATOM 2497 N N . PRO A 1 328 ? 12.172 21.344 5.98 1 97.19 328 PRO A N 1
ATOM 2498 C CA . PRO A 1 328 ? 12.055 22.5 5.086 1 97.19 328 PRO A CA 1
ATOM 2499 C C . PRO A 1 328 ? 11.094 22.266 3.928 1 97.19 328 PRO A C 1
ATOM 2501 O O . PRO A 1 328 ? 10.914 21.125 3.494 1 97.19 328 PRO A O 1
ATOM 2504 N N . TYR A 1 329 ? 10.477 23.281 3.441 1 96.31 329 TYR A N 1
ATOM 2505 C CA . TYR A 1 329 ? 9.711 23.297 2.203 1 96.31 329 TYR A CA 1
ATOM 2506 C C . TYR A 1 329 ? 10.234 24.375 1.259 1 96.31 329 TYR A C 1
ATOM 2508 O O . TYR A 1 329 ? 9.703 25.484 1.216 1 96.31 329 TYR A O 1
ATOM 2516 N N . GLY A 1 330 ? 11.289 23.906 0.536 1 92.25 330 GLY A N 1
ATOM 2517 C CA . GLY A 1 330 ? 11.953 24.891 -0.297 1 92.25 330 GLY A CA 1
ATOM 2518 C C . GLY A 1 330 ? 12.344 26.141 0.463 1 92.25 330 GLY A C 1
ATOM 2519 O O . GLY A 1 330 ? 13.023 26.062 1.489 1 92.25 330 GLY A O 1
ATOM 2520 N N . GLU A 1 331 ? 11.891 27.25 -0.078 1 94.94 331 GLU A N 1
ATOM 2521 C CA . GLU A 1 331 ? 12.141 28.531 0.585 1 94.94 331 GLU A CA 1
ATOM 2522 C C . GLU A 1 331 ? 10.859 29.109 1.158 1 94.94 331 GLU A C 1
ATOM 2524 O O . GLU A 1 331 ? 10.789 30.312 1.43 1 94.94 331 GLU A O 1
ATOM 2529 N N . ASP A 1 332 ? 9.867 28.25 1.254 1 95.69 332 ASP A N 1
ATOM 2530 C CA . ASP A 1 332 ? 8.602 28.719 1.79 1 95.69 332 ASP A CA 1
ATOM 2531 C C . ASP A 1 332 ? 8.656 28.844 3.312 1 95.69 332 ASP A C 1
ATOM 2533 O O . ASP A 1 332 ? 8.078 29.766 3.891 1 95.69 332 ASP A O 1
ATOM 2537 N N . GLY A 1 333 ? 9.344 27.859 3.895 1 98 333 GLY A N 1
ATOM 2538 C CA . GLY A 1 333 ? 9.391 27.844 5.348 1 98 333 GLY A CA 1
ATOM 2539 C C . GLY A 1 333 ? 9.789 26.5 5.926 1 98 333 GLY A C 1
ATOM 2540 O O . GLY A 1 333 ? 10.297 25.641 5.211 1 98 333 GLY A O 1
ATOM 2541 N N . VAL A 1 334 ? 9.648 26.406 7.25 1 98.44 334 VAL A N 1
ATOM 2542 C CA . VAL A 1 334 ? 10.047 25.219 8 1 98.44 334 VAL A CA 1
ATOM 2543 C C . VAL A 1 334 ? 8.883 24.75 8.875 1 98.44 334 VAL A C 1
ATOM 2545 O O . VAL A 1 334 ? 8.227 25.562 9.539 1 98.44 334 VAL A O 1
ATOM 2548 N N . ARG A 1 335 ? 8.578 23.516 8.719 1 98.62 335 ARG A N 1
ATOM 2549 C CA . ARG A 1 335 ? 7.637 22.875 9.641 1 98.62 335 ARG A CA 1
ATOM 2550 C C . ARG A 1 335 ? 8.367 22.219 10.797 1 98.62 335 ARG A C 1
ATOM 2552 O O . ARG A 1 335 ? 9.344 21.5 10.594 1 98.62 335 ARG A O 1
ATOM 2559 N N . VAL A 1 336 ? 7.902 22.453 11.992 1 98.69 336 VAL A N 1
ATOM 2560 C CA . VAL A 1 336 ? 8.539 21.906 13.188 1 98.69 336 VAL A CA 1
ATOM 2561 C C . VAL A 1 336 ? 7.516 21.109 14 1 98.69 336 VAL A C 1
ATOM 2563 O O . VAL A 1 336 ? 6.523 21.672 14.477 1 98.69 336 VAL A O 1
ATOM 2566 N N . THR A 1 337 ? 7.797 19.844 14.227 1 98.44 337 THR A N 1
ATOM 2567 C CA . THR A 1 337 ? 6.938 18.969 15.008 1 98.44 337 THR A CA 1
ATOM 2568 C C . THR A 1 337 ? 6.984 19.344 16.484 1 98.44 337 THR A C 1
ATOM 2570 O O . THR A 1 337 ? 8.055 19.641 17.016 1 98.44 337 THR A O 1
ATOM 2573 N N . ILE A 1 338 ? 5.824 19.375 17.141 1 98.44 338 ILE A N 1
ATOM 2574 C CA . ILE A 1 338 ? 5.781 19.5 18.594 1 98.44 338 ILE A CA 1
ATOM 2575 C C . ILE A 1 338 ? 6.125 18.156 19.234 1 98.44 338 ILE A C 1
ATOM 2577 O O . ILE A 1 338 ? 5.363 17.188 19.125 1 98.44 338 ILE A O 1
ATOM 2581 N N . ALA A 1 339 ? 7.293 18.094 19.875 1 96.38 339 ALA A N 1
ATOM 2582 C CA . ALA A 1 339 ? 7.836 16.859 20.422 1 96.38 339 ALA A CA 1
ATOM 2583 C C . ALA A 1 339 ? 7.832 16.891 21.953 1 96.38 339 ALA A C 1
ATOM 2585 O O . ALA A 1 339 ? 6.965 17.531 22.562 1 96.38 339 ALA A O 1
ATOM 2586 N N . ALA A 1 340 ? 8.617 16.078 22.594 1 96.19 340 ALA A N 1
ATOM 2587 C CA . ALA A 1 340 ? 8.734 16.094 24.047 1 96.19 340 ALA A CA 1
ATOM 2588 C C . ALA A 1 340 ? 9.25 17.422 24.547 1 96.19 340 ALA A C 1
ATOM 2590 O O . ALA A 1 340 ? 10.008 18.109 23.859 1 96.19 340 ALA A O 1
ATOM 2591 N N . PRO A 1 341 ? 8.898 17.75 25.781 1 97.25 341 PRO A N 1
ATOM 2592 C CA . PRO A 1 341 ? 9.266 19.062 26.312 1 97.25 341 PRO A CA 1
ATOM 2593 C C . PRO A 1 341 ? 10.758 19.344 26.203 1 97.25 341 PRO A C 1
ATOM 2595 O O . PRO A 1 341 ? 11.148 20.438 25.797 1 97.25 341 PRO A O 1
ATOM 2598 N N . HIS A 1 342 ? 11.609 18.328 26.516 1 97.31 342 HIS A N 1
ATOM 2599 C CA . HIS A 1 342 ? 13.047 18.578 26.453 1 97.31 342 HIS A CA 1
ATOM 2600 C C . HIS A 1 342 ? 13.516 18.797 25.016 1 97.31 342 HIS A C 1
ATOM 2602 O O . HIS A 1 342 ? 14.453 19.562 24.781 1 97.31 342 HIS A O 1
ATOM 2608 N N . GLU A 1 343 ? 12.906 18.141 24.078 1 97.69 343 GLU A N 1
ATOM 2609 C CA . GLU A 1 343 ? 13.219 18.344 22.672 1 97.69 343 GLU A CA 1
ATOM 2610 C C . GLU A 1 343 ? 12.758 19.719 22.188 1 97.69 343 GLU A C 1
ATOM 2612 O O . GLU A 1 343 ? 13.469 20.406 21.453 1 97.69 343 GLU A O 1
ATOM 2617 N N . ASN A 1 344 ? 11.57 20.094 22.656 1 98.44 344 ASN A N 1
ATOM 2618 C CA . ASN A 1 344 ? 11.07 21.422 22.344 1 98.44 344 ASN A CA 1
ATOM 2619 C C . ASN A 1 344 ? 11.961 22.516 22.938 1 98.44 344 ASN A C 1
ATOM 2621 O O . ASN A 1 344 ? 12.164 23.562 22.328 1 98.44 344 ASN A O 1
ATOM 2625 N N . ASP A 1 345 ? 12.453 22.234 24.141 1 98.56 345 ASP A N 1
ATOM 2626 C CA . ASP A 1 345 ? 13.352 23.188 24.781 1 98.56 345 ASP A CA 1
ATOM 2627 C C . ASP A 1 345 ? 14.625 23.391 23.969 1 98.56 345 ASP A C 1
ATOM 2629 O O . ASP A 1 345 ? 15.094 24.516 23.797 1 98.56 345 ASP A O 1
ATOM 2633 N N . ALA A 1 346 ? 15.172 22.266 23.531 1 98.38 346 ALA A N 1
ATOM 2634 C CA . ALA A 1 346 ? 16.359 22.344 22.688 1 98.38 346 ALA A CA 1
ATOM 2635 C C . ALA A 1 346 ? 16.094 23.141 21.422 1 98.38 346 ALA A C 1
ATOM 2637 O O . ALA A 1 346 ? 16.922 23.953 21.016 1 98.38 346 ALA A O 1
ATOM 2638 N N . PHE A 1 347 ? 15.031 23 20.812 1 98.69 347 PHE A N 1
ATOM 2639 C CA . PHE A 1 347 ? 14.641 23.734 19.609 1 98.69 347 PHE A CA 1
ATOM 2640 C C . PHE A 1 347 ? 14.477 25.219 19.906 1 98.69 347 PHE A C 1
ATOM 2642 O O . PHE A 1 347 ? 14.969 26.062 19.156 1 98.69 347 PHE A O 1
ATOM 2649 N N . LEU A 1 348 ? 13.742 25.5 21 1 98.75 348 LEU A N 1
ATOM 2650 C CA . LEU A 1 348 ? 13.484 26.891 21.359 1 98.75 348 LEU A CA 1
ATOM 2651 C C . LEU A 1 348 ? 14.789 27.625 21.672 1 98.75 348 LEU A C 1
ATOM 2653 O O . LEU A 1 348 ? 14.93 28.797 21.328 1 98.75 348 LEU A O 1
ATOM 2657 N N . GLU A 1 349 ? 15.711 26.938 22.344 1 98.38 349 GLU A N 1
ATOM 2658 C CA . GLU A 1 349 ? 17.016 27.531 22.594 1 98.38 349 GLU A CA 1
ATOM 2659 C C . GLU A 1 349 ? 17.719 27.891 21.281 1 98.38 349 GLU A C 1
ATOM 2661 O O . GLU A 1 349 ? 18.219 29.016 21.125 1 98.38 349 GLU A O 1
ATOM 2666 N N . PHE A 1 350 ? 17.766 27.016 20.391 1 98.44 350 PHE A N 1
ATOM 2667 C CA . PHE A 1 350 ? 18.344 27.266 19.062 1 98.44 350 PHE A CA 1
ATOM 2668 C C . PHE A 1 350 ? 17.641 28.422 18.375 1 98.44 350 PHE A C 1
ATOM 2670 O O . PHE A 1 350 ? 18.297 29.344 17.875 1 98.44 350 PHE A O 1
ATOM 2677 N N . ALA A 1 351 ? 16.297 28.375 18.344 1 98.56 351 ALA A N 1
ATOM 2678 C CA . ALA A 1 351 ? 15.5 29.359 17.609 1 98.56 351 ALA A CA 1
ATOM 2679 C C . ALA A 1 351 ? 15.734 30.766 18.156 1 98.56 351 ALA A C 1
ATOM 2681 O O . ALA A 1 351 ? 15.859 31.734 17.391 1 98.56 351 ALA A O 1
ATOM 2682 N N . ARG A 1 352 ? 15.773 30.875 19.453 1 97.69 352 ARG A N 1
ATOM 2683 C CA . ARG A 1 352 ? 16 32.156 20.094 1 97.69 352 ARG A CA 1
ATOM 2684 C C . ARG A 1 352 ? 17.359 32.719 19.703 1 97.69 352 ARG A C 1
ATOM 2686 O O . ARG A 1 352 ? 17.5 33.938 19.469 1 97.69 352 ARG A O 1
ATOM 2693 N N . ASN A 1 353 ? 18.312 31.828 19.672 1 97.25 353 ASN A N 1
ATOM 2694 C CA . ASN A 1 353 ? 19.656 32.25 19.312 1 97.25 353 ASN A CA 1
ATOM 2695 C C . ASN A 1 353 ? 19.734 32.625 17.828 1 97.25 353 ASN A C 1
ATOM 2697 O O . ASN A 1 353 ? 20.453 33.562 17.453 1 97.25 353 ASN A O 1
ATOM 2701 N N . TRP A 1 354 ? 19.109 31.906 17.016 1 97.69 354 TRP A N 1
ATOM 2702 C CA . TRP A 1 354 ? 19.172 32.094 15.562 1 97.69 354 TRP A CA 1
ATOM 2703 C C . TRP A 1 354 ? 18.531 33.406 15.148 1 97.69 354 TRP A C 1
ATOM 2705 O O . TRP A 1 354 ? 19.094 34.125 14.328 1 97.69 354 TRP A O 1
ATOM 2715 N N . ILE A 1 355 ? 17.375 33.688 15.641 1 95.38 355 ILE A N 1
ATOM 2716 C CA . ILE A 1 355 ? 16.578 34.812 15.18 1 95.38 355 ILE A CA 1
ATOM 2717 C C . ILE A 1 355 ? 17.297 36.125 15.531 1 95.38 355 ILE A C 1
ATOM 2719 O O . ILE A 1 355 ? 17.094 37.156 14.875 1 95.38 355 ILE A O 1
ATOM 2723 N N . GLY A 1 356 ? 18.094 36.094 16.531 1 88.06 356 GLY A N 1
ATOM 2724 C CA . GLY A 1 356 ? 18.859 37.25 16.953 1 88.06 356 GLY A CA 1
ATOM 2725 C C . GLY A 1 356 ? 20.078 37.531 16.094 1 88.06 356 GLY A C 1
ATOM 2726 O O . GLY A 1 356 ? 20.703 38.594 16.203 1 88.06 356 GLY A O 1
ATOM 2727 N N . GLN A 1 357 ? 20.391 36.531 15.391 1 84.75 357 GLN A N 1
ATOM 2728 C CA . GLN A 1 357 ? 21.562 36.688 14.539 1 84.75 357 GLN A CA 1
ATOM 2729 C C . GLN A 1 357 ? 21.188 37.219 13.164 1 84.75 357 GLN A C 1
ATOM 2731 O O . GLN A 1 357 ? 20.078 37 12.672 1 84.75 357 GLN A O 1
ATOM 2736 N N . PRO A 1 358 ? 22.219 38.188 12.578 1 70.31 358 PRO A N 1
ATOM 2737 C CA . PRO A 1 358 ? 21.953 38.719 11.25 1 70.31 358 PRO A CA 1
ATOM 2738 C C . PRO A 1 358 ? 21.969 37.688 10.148 1 70.31 358 PRO A C 1
ATOM 2740 O O . PRO A 1 358 ? 22.656 36.656 10.281 1 70.31 358 PRO A O 1
ATOM 2743 N N . MET B 1 1 ? -26.516 13.703 -6.445 1 65.12 1 MET B N 1
ATOM 2744 C CA . MET B 1 1 ? -25.766 13 -7.48 1 65.12 1 MET B CA 1
ATOM 2745 C C . MET B 1 1 ? -24.375 12.602 -6.969 1 65.12 1 MET B C 1
ATOM 2747 O O . MET B 1 1 ? -23.781 13.328 -6.176 1 65.12 1 MET B O 1
ATOM 2751 N N . THR B 1 2 ? -24.016 11.367 -7.289 1 78.75 2 THR B N 1
ATOM 2752 C CA . THR B 1 2 ? -22.734 10.797 -6.859 1 78.75 2 THR B CA 1
ATOM 2753 C C . THR B 1 2 ? -21.594 11.336 -7.707 1 78.75 2 THR B C 1
ATOM 2755 O O . THR B 1 2 ? -21.812 11.789 -8.828 1 78.75 2 THR B O 1
ATOM 2758 N N . ALA B 1 3 ? -20.391 11.578 -7.137 1 90.19 3 ALA B N 1
ATOM 2759 C CA . ALA B 1 3 ? -19.203 12.047 -7.836 1 90.19 3 ALA B CA 1
ATOM 2760 C C . ALA B 1 3 ? -18.953 11.25 -9.109 1 90.19 3 ALA B C 1
ATOM 2762 O O . ALA B 1 3 ? -19.234 10.047 -9.164 1 90.19 3 ALA B O 1
ATOM 2763 N N . ARG B 1 4 ? -18.609 11.961 -10.141 1 94 4 ARG B N 1
ATOM 2764 C CA . ARG B 1 4 ? -18.25 11.32 -11.398 1 94 4 ARG B CA 1
ATOM 2765 C C . ARG B 1 4 ? -16.969 10.516 -11.25 1 94 4 ARG B C 1
ATOM 2767 O O . ARG B 1 4 ? -15.906 11.07 -10.93 1 94 4 ARG B O 1
ATOM 2774 N N . LEU B 1 5 ? -17.031 9.195 -11.414 1 95.69 5 LEU B N 1
ATOM 2775 C CA . LEU B 1 5 ? -15.891 8.281 -11.383 1 95.69 5 LEU B CA 1
ATOM 2776 C C . LEU B 1 5 ? -15.438 7.922 -12.789 1 95.69 5 LEU B C 1
ATOM 2778 O O . LEU B 1 5 ? -16.172 8.148 -13.758 1 95.69 5 LEU B O 1
ATOM 2782 N N . ARG B 1 6 ? -14.266 7.477 -12.891 1 94.38 6 ARG B N 1
ATOM 2783 C CA . ARG B 1 6 ? -13.781 7.039 -14.195 1 94.38 6 ARG B CA 1
ATOM 2784 C C . ARG B 1 6 ? -14.656 5.922 -14.75 1 94.38 6 ARG B C 1
ATOM 2786 O O . ARG B 1 6 ? -14.898 4.922 -14.078 1 94.38 6 ARG B O 1
ATOM 2793 N N . PRO B 1 7 ? -15.055 6.027 -15.922 1 86.5 7 PRO B N 1
ATOM 2794 C CA . PRO B 1 7 ? -15.961 5.035 -16.5 1 86.5 7 PRO B CA 1
ATOM 2795 C C . PRO B 1 7 ? -15.312 3.658 -16.641 1 86.5 7 PRO B C 1
ATOM 2797 O O . PRO B 1 7 ? -16 2.637 -16.578 1 86.5 7 PRO B O 1
ATOM 2800 N N . GLU B 1 8 ? -14.016 3.639 -16.781 1 83 8 GLU B N 1
ATOM 2801 C CA . GLU B 1 8 ? -13.289 2.389 -16.984 1 83 8 GLU B CA 1
ATOM 2802 C C . GLU B 1 8 ? -13.398 1.482 -15.766 1 83 8 GLU B C 1
ATOM 2804 O O . GLU B 1 8 ? -13.148 0.277 -15.852 1 83 8 GLU B O 1
ATOM 2809 N N . LEU B 1 9 ? -13.789 2.074 -14.68 1 84.06 9 LEU B N 1
ATOM 2810 C CA . LEU B 1 9 ? -13.859 1.307 -13.438 1 84.06 9 LEU B CA 1
ATOM 2811 C C . LEU B 1 9 ? -15.078 0.388 -13.438 1 84.06 9 LEU B C 1
ATOM 2813 O O . LEU B 1 9 ? -15.125 -0.587 -12.688 1 84.06 9 LEU B O 1
ATOM 2817 N N . ALA B 1 10 ? -16.062 0.783 -14.18 1 80.81 10 ALA B N 1
ATOM 2818 C CA . ALA B 1 10 ? -17.266 -0.03 -14.25 1 80.81 10 ALA B CA 1
ATOM 2819 C C . ALA B 1 10 ? -16.953 -1.449 -14.711 1 80.81 10 ALA B C 1
ATOM 2821 O O . ALA B 1 10 ? -17.625 -2.402 -14.32 1 80.81 10 ALA B O 1
ATOM 2822 N N . ASP B 1 11 ? -15.922 -1.608 -15.438 1 78 11 ASP B N 1
ATOM 2823 C CA . ASP B 1 11 ? -15.57 -2.9 -16.016 1 78 11 ASP B CA 1
ATOM 2824 C C . ASP B 1 11 ? -14.586 -3.65 -15.125 1 78 11 ASP B C 1
ATOM 2826 O O . ASP B 1 11 ? -14.219 -4.793 -15.414 1 78 11 ASP B O 1
ATOM 2830 N N . ILE B 1 12 ? -14.203 -3.006 -14.086 1 79.19 12 ILE B N 1
ATOM 2831 C CA . ILE B 1 12 ? -13.234 -3.627 -13.188 1 79.19 12 ILE B CA 1
ATOM 2832 C C . ILE B 1 12 ? -13.961 -4.297 -12.023 1 79.19 12 ILE B C 1
ATOM 2834 O O . ILE B 1 12 ? -14.609 -3.623 -11.219 1 79.19 12 ILE B O 1
ATOM 2838 N N . PRO B 1 13 ? -14 -5.648 -12.062 1 75.19 13 PRO B N 1
ATOM 2839 C CA . PRO B 1 13 ? -14.555 -6.285 -10.859 1 75.19 13 PRO B CA 1
ATOM 2840 C C . PRO B 1 13 ? -13.688 -6.066 -9.625 1 75.19 13 PRO B C 1
ATOM 2842 O O . PRO B 1 13 ? -12.492 -5.793 -9.75 1 75.19 13 PRO B O 1
ATOM 2845 N N . ALA B 1 14 ? -14.383 -5.984 -8.516 1 69.19 14 ALA B N 1
ATOM 2846 C CA . ALA B 1 14 ? -13.57 -5.977 -7.305 1 69.19 14 ALA B CA 1
ATOM 2847 C C . ALA B 1 14 ? -12.836 -7.301 -7.121 1 69.19 14 ALA B C 1
ATOM 2849 O O . ALA B 1 14 ? -13.336 -8.352 -7.527 1 69.19 14 ALA B O 1
ATOM 2850 N N . TYR B 1 15 ? -11.594 -7.188 -6.586 1 69.69 15 TYR B N 1
ATOM 2851 C CA . TYR B 1 15 ? -10.859 -8.406 -6.258 1 69.69 15 TYR B CA 1
ATOM 2852 C C . TYR B 1 15 ? -11.641 -9.258 -5.258 1 69.69 15 TYR B C 1
ATOM 2854 O O . TYR B 1 15 ? -12.156 -8.742 -4.266 1 69.69 15 TYR B O 1
ATOM 2862 N N . THR B 1 16 ? -11.867 -10.484 -5.59 1 66 16 THR B N 1
ATOM 2863 C CA . THR B 1 16 ? -12.547 -11.406 -4.688 1 66 16 THR B CA 1
ATOM 2864 C C . THR B 1 16 ? -11.547 -12.352 -4.031 1 66 16 THR B C 1
ATOM 2866 O O . THR B 1 16 ? -10.992 -13.234 -4.695 1 66 16 THR B O 1
ATOM 2869 N N . PRO B 1 17 ? -11.328 -12.086 -2.758 1 60.56 17 PRO B N 1
ATOM 2870 C CA . PRO B 1 17 ? -10.445 -13.039 -2.072 1 60.56 17 PRO B CA 1
ATOM 2871 C C . PRO B 1 17 ? -11.109 -14.398 -1.866 1 60.56 17 PRO B C 1
ATOM 2873 O O . PRO B 1 17 ? -12.328 -14.531 -2.014 1 60.56 17 PRO B O 1
ATOM 2876 N N . GLY B 1 18 ? -10.234 -15.359 -1.723 1 64.75 18 GLY B N 1
ATOM 2877 C CA . GLY B 1 18 ? -10.805 -16.641 -1.347 1 64.75 18 GLY B CA 1
ATOM 2878 C C . GLY B 1 18 ? -11.695 -16.562 -0.124 1 64.75 18 GLY B C 1
ATOM 2879 O O . GLY B 1 18 ? -11.445 -15.766 0.784 1 64.75 18 GLY B O 1
ATOM 2880 N N . LYS B 1 19 ? -12.906 -17.203 -0.127 1 67.81 19 LYS B N 1
ATOM 2881 C CA . LYS B 1 19 ? -13.891 -17.203 0.953 1 67.81 19 LYS B CA 1
ATOM 2882 C C . LYS B 1 19 ? -13.336 -17.875 2.203 1 67.81 19 LYS B C 1
ATOM 2884 O O . LYS B 1 19 ? -12.555 -18.828 2.105 1 67.81 19 LYS B O 1
ATOM 2889 N N . THR B 1 20 ? -13.453 -17.25 3.312 1 70.75 20 THR B N 1
ATOM 2890 C CA . THR B 1 20 ? -13.141 -17.891 4.582 1 70.75 20 THR B CA 1
ATOM 2891 C C . THR B 1 20 ? -14.422 -18.312 5.301 1 70.75 20 THR B C 1
ATOM 2893 O O . THR B 1 20 ? -15.359 -17.531 5.418 1 70.75 20 THR B O 1
ATOM 2896 N N . VAL B 1 21 ? -14.609 -19.688 5.645 1 72.31 21 VAL B N 1
ATOM 2897 C CA . VAL B 1 21 ? -15.719 -20.25 6.418 1 72.31 21 VAL B CA 1
ATOM 2898 C C . VAL B 1 21 ? -15.203 -20.75 7.762 1 72.31 21 VAL B C 1
ATOM 2900 O O . VAL B 1 21 ? -14.344 -21.641 7.812 1 72.31 21 VAL B O 1
ATOM 2903 N N . PRO B 1 22 ? -15.727 -20.125 8.797 1 77.88 22 PRO B N 1
ATOM 2904 C CA . PRO B 1 22 ? -15.242 -20.594 10.102 1 77.88 22 PRO B CA 1
ATOM 2905 C C . PRO B 1 22 ? -15.305 -22.109 10.242 1 77.88 22 PRO B C 1
ATOM 2907 O O . PRO B 1 22 ? -16.312 -22.734 9.891 1 77.88 22 PRO B O 1
ATOM 2910 N N . GLY B 1 23 ? -14.164 -22.641 10.57 1 83.81 23 GLY B N 1
ATOM 2911 C CA . GLY B 1 23 ? -14.109 -24.062 10.828 1 83.81 23 GLY B CA 1
ATOM 2912 C C . GLY B 1 23 ? -13.75 -24.875 9.602 1 83.81 23 GLY B C 1
ATOM 2913 O O . GLY B 1 23 ? -13.438 -26.062 9.711 1 83.81 23 GLY B O 1
ATOM 2914 N N . ALA B 1 24 ? -13.734 -24.266 8.516 1 91.69 24 ALA B N 1
ATOM 2915 C CA . ALA B 1 24 ? -13.414 -24.969 7.277 1 91.69 24 ALA B CA 1
ATOM 2916 C C . ALA B 1 24 ? -11.906 -25 7.035 1 91.69 24 ALA B C 1
ATOM 2918 O O . ALA B 1 24 ? -11.18 -24.156 7.551 1 91.69 24 ALA B O 1
ATOM 2919 N N . ILE B 1 25 ? -11.453 -26.094 6.363 1 95.94 25 ILE B N 1
ATOM 2920 C CA . ILE B 1 25 ? -10.078 -26.172 5.887 1 95.94 25 ILE B CA 1
ATOM 2921 C C . ILE B 1 25 ? -9.914 -25.281 4.652 1 95.94 25 ILE B C 1
ATOM 2923 O O . ILE B 1 25 ? -10.523 -25.547 3.611 1 95.94 25 ILE B O 1
ATOM 2927 N N . LYS B 1 26 ? -9.188 -24.234 4.828 1 94.62 26 LYS B N 1
ATOM 2928 C CA . LYS B 1 26 ? -8.969 -23.297 3.727 1 94.62 26 LYS B CA 1
ATOM 2929 C C . LYS B 1 26 ? -7.684 -23.625 2.977 1 94.62 26 LYS B C 1
ATOM 2931 O O . LYS B 1 26 ? -6.582 -23.438 3.504 1 94.62 26 LYS B O 1
ATOM 2936 N N . ILE B 1 27 ? -7.746 -24.141 1.796 1 97.56 27 ILE B N 1
ATOM 2937 C CA . ILE B 1 27 ? -6.625 -24.453 0.917 1 97.56 27 ILE B CA 1
ATOM 2938 C C . ILE B 1 27 ? -6.785 -23.719 -0.409 1 97.56 27 ILE B C 1
ATOM 2940 O O . ILE B 1 27 ? -6.664 -24.312 -1.48 1 97.56 27 ILE B O 1
ATOM 2944 N N . ALA B 1 28 ? -7.027 -22.359 -0.239 1 96.38 28 ALA B N 1
ATOM 2945 C CA . ALA B 1 28 ? -7.426 -21.562 -1.397 1 96.38 28 ALA B CA 1
ATOM 2946 C C . ALA B 1 28 ? -6.488 -20.375 -1.592 1 96.38 28 ALA B C 1
ATOM 2948 O O . ALA B 1 28 ? -6.609 -19.641 -2.572 1 96.38 28 ALA B O 1
ATOM 2949 N N . SER B 1 29 ? -5.426 -20.125 -0.743 1 94.75 29 SER B N 1
ATOM 2950 C CA . SER B 1 29 ? -4.715 -18.844 -0.782 1 94.75 29 SER B CA 1
ATOM 2951 C C . SER B 1 29 ? -3.207 -19.047 -0.89 1 94.75 29 SER B C 1
ATOM 2953 O O . SER B 1 29 ? -2.432 -18.109 -0.733 1 94.75 29 SER B O 1
ATOM 2955 N N . ASN B 1 30 ? -2.76 -20.25 -1.103 1 96.88 30 ASN B N 1
ATOM 2956 C CA . ASN B 1 30 ? -1.359 -20.594 -1.332 1 96.88 30 ASN B CA 1
ATOM 2957 C C . ASN B 1 30 ? -0.479 -20.156 -0.166 1 96.88 30 ASN B C 1
ATOM 2959 O O . ASN B 1 30 ? 0.643 -19.688 -0.371 1 96.88 30 ASN B O 1
ATOM 2963 N N . GLU B 1 31 ? -0.985 -20.188 1.042 1 96.06 31 GLU B N 1
ATOM 2964 C CA . GLU B 1 31 ? -0.253 -19.844 2.256 1 96.06 31 GLU B CA 1
ATOM 2965 C C . GLU B 1 31 ? 0.493 -21.047 2.818 1 96.06 31 GLU B C 1
ATOM 2967 O O . GLU B 1 31 ? 0.127 -22.203 2.545 1 96.06 31 GLU B O 1
ATOM 2972 N N . THR B 1 32 ? 1.561 -20.797 3.525 1 94.94 32 THR B N 1
ATOM 2973 C CA . THR B 1 32 ? 2.264 -21.891 4.188 1 94.94 32 THR B CA 1
ATOM 2974 C C . THR B 1 32 ? 1.578 -22.266 5.496 1 94.94 32 THR B C 1
ATOM 2976 O O . THR B 1 32 ? 0.788 -21.484 6.035 1 94.94 32 THR B O 1
ATOM 2979 N N . VAL B 1 33 ? 1.889 -23.453 5.953 1 92.25 33 VAL B N 1
ATOM 2980 C CA . VAL B 1 33 ? 1.213 -24.016 7.113 1 92.25 33 VAL B CA 1
ATOM 2981 C C . VAL B 1 33 ? 1.782 -23.422 8.398 1 92.25 33 VAL B C 1
ATOM 2983 O O . VAL B 1 33 ? 1.035 -23.094 9.32 1 92.25 33 VAL B O 1
ATOM 2986 N N . HIS B 1 34 ? 3.041 -23.188 8.445 1 92.69 34 HIS B N 1
ATOM 2987 C CA . HIS B 1 34 ? 3.721 -22.859 9.688 1 92.69 34 HIS B CA 1
ATOM 2988 C C . HIS B 1 34 ? 3.705 -21.344 9.938 1 92.69 34 HIS B C 1
ATOM 2990 O O . HIS B 1 34 ? 3.826 -20.562 9 1 92.69 34 HIS B O 1
ATOM 2996 N N . GLY B 1 35 ? 3.57 -21 11.18 1 94.31 35 GLY B N 1
ATOM 2997 C CA . GLY B 1 35 ? 3.725 -19.609 11.602 1 94.31 35 GLY B CA 1
ATOM 2998 C C . GLY B 1 35 ? 5.168 -19.156 11.609 1 94.31 35 GLY B C 1
ATOM 2999 O O . GLY B 1 35 ? 6.066 -19.891 11.203 1 94.31 35 GLY B O 1
ATOM 3000 N N . PRO B 1 36 ? 5.348 -17.938 12.062 1 96.5 36 PRO B N 1
ATOM 3001 C CA . PRO B 1 36 ? 6.695 -17.359 12.039 1 96.5 36 PRO B CA 1
ATOM 3002 C C . PRO B 1 36 ? 7.652 -18.062 13 1 96.5 36 PRO B C 1
ATOM 3004 O O . PRO B 1 36 ? 7.223 -18.609 14.023 1 96.5 36 PRO B O 1
ATOM 3007 N N . LEU B 1 37 ? 8.969 -18.062 12.672 1 97.12 37 LEU B N 1
ATOM 3008 C CA . LEU B 1 37 ? 10.023 -18.531 13.57 1 97.12 37 LEU B CA 1
ATOM 3009 C C . LEU B 1 37 ? 10.125 -17.641 14.805 1 97.12 37 LEU B C 1
ATOM 3011 O O . LEU B 1 37 ? 9.758 -16.469 14.766 1 97.12 37 LEU B O 1
ATOM 3015 N N . PRO B 1 38 ? 10.664 -18.219 15.883 1 97.31 38 PRO B N 1
ATOM 3016 C CA . PRO B 1 38 ? 10.859 -17.422 17.094 1 97.31 38 PRO B CA 1
ATOM 3017 C C . PRO B 1 38 ? 11.703 -16.172 16.859 1 97.31 38 PRO B C 1
ATOM 3019 O O . PRO B 1 38 ? 11.438 -15.117 17.438 1 97.31 38 PRO B O 1
ATOM 3022 N N . SER B 1 39 ? 12.703 -16.281 16 1 98 39 SER B N 1
ATOM 3023 C CA . SER B 1 39 ? 13.555 -15.125 15.719 1 98 39 SER B CA 1
ATOM 3024 C C . SER B 1 39 ? 12.773 -14.023 15.016 1 98 39 SER B C 1
ATOM 3026 O O . SER B 1 39 ? 13.016 -12.836 15.25 1 98 39 SER B O 1
ATOM 3028 N N . VAL B 1 40 ? 11.852 -14.367 14.172 1 98 40 VAL B N 1
ATOM 3029 C CA . VAL B 1 40 ? 11 -13.406 13.477 1 98 40 VAL B CA 1
ATOM 3030 C C . VAL B 1 40 ? 10.047 -12.742 14.477 1 98 40 VAL B C 1
ATOM 3032 O O . VAL B 1 40 ? 9.867 -11.523 14.461 1 98 40 VAL B O 1
ATOM 3035 N N . ARG B 1 41 ? 9.453 -13.562 15.367 1 98 41 ARG B N 1
ATOM 3036 C CA . ARG B 1 41 ? 8.594 -13.031 16.422 1 98 41 ARG B CA 1
ATOM 3037 C C . ARG B 1 41 ? 9.336 -12.016 17.281 1 98 41 ARG B C 1
ATOM 3039 O O . ARG B 1 41 ? 8.789 -10.969 17.625 1 98 41 ARG B O 1
ATOM 3046 N N . ALA B 1 42 ? 10.578 -12.359 17.609 1 98.44 42 ALA B N 1
ATOM 3047 C CA . ALA B 1 42 ? 11.391 -11.469 18.438 1 98.44 42 ALA B CA 1
ATOM 3048 C C . ALA B 1 42 ? 11.664 -10.148 17.734 1 98.44 42 ALA B C 1
ATOM 3050 O O . ALA B 1 42 ? 11.664 -9.086 18.359 1 98.44 42 ALA B O 1
ATOM 3051 N N . ALA B 1 43 ? 11.969 -10.203 16.469 1 98.56 43 ALA B N 1
ATOM 3052 C CA . ALA B 1 43 ? 1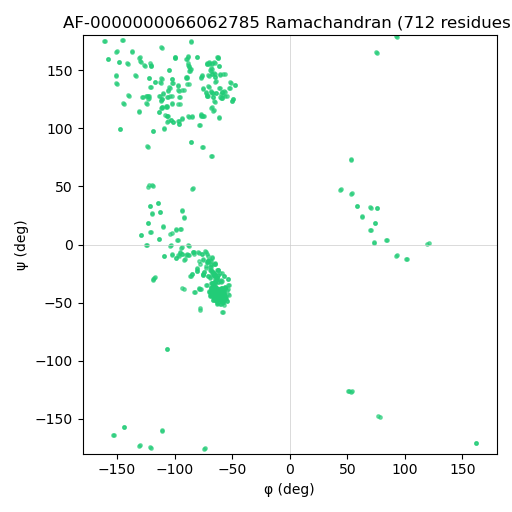2.211 -9 15.68 1 98.56 43 ALA B CA 1
ATOM 3053 C C . ALA B 1 43 ? 10.977 -8.109 15.648 1 98.56 43 ALA B C 1
ATOM 3055 O O . ALA B 1 43 ? 11.086 -6.883 15.727 1 98.56 43 ALA B O 1
ATOM 3056 N N . ILE B 1 44 ? 9.812 -8.711 15.516 1 98.38 44 ILE B N 1
ATOM 3057 C CA . ILE B 1 44 ? 8.547 -7.98 15.492 1 98.38 44 ILE B CA 1
ATOM 3058 C C . ILE B 1 44 ? 8.328 -7.305 16.844 1 98.38 44 ILE B C 1
ATOM 3060 O O . ILE B 1 44 ? 7.965 -6.125 16.906 1 98.38 44 ILE B O 1
ATOM 3064 N N . GLU B 1 45 ? 8.531 -8.039 17.875 1 97.69 45 GLU B N 1
ATOM 3065 C CA . GLU B 1 45 ? 8.375 -7.496 19.219 1 97.69 45 GLU B CA 1
ATOM 3066 C C . GLU B 1 45 ? 9.273 -6.277 19.422 1 97.69 45 GLU B C 1
ATOM 3068 O O . GLU B 1 45 ? 8.82 -5.25 19.938 1 97.69 45 GLU B O 1
ATOM 3073 N N . LYS B 1 46 ? 10.461 -6.426 19.031 1 98 46 LYS B N 1
ATOM 3074 C CA . LYS B 1 46 ? 11.406 -5.324 19.172 1 98 46 LYS B CA 1
ATOM 3075 C C . LYS B 1 46 ? 10.977 -4.113 18.344 1 98 46 LYS B C 1
ATOM 3077 O O . LYS B 1 46 ? 11.039 -2.979 18.812 1 98 46 LYS B O 1
ATOM 3082 N N . ALA B 1 47 ? 10.562 -4.316 17.141 1 98 47 ALA B N 1
ATOM 3083 C CA . ALA B 1 47 ? 10.141 -3.236 16.25 1 98 47 ALA B CA 1
ATOM 3084 C C . ALA B 1 47 ? 8.914 -2.514 16.797 1 98 47 ALA B C 1
ATOM 3086 O O . ALA B 1 47 ? 8.703 -1.335 16.516 1 98 47 ALA B O 1
ATOM 3087 N N . THR B 1 48 ? 8.086 -3.199 17.578 1 98 48 THR B N 1
ATOM 3088 C CA . THR B 1 48 ? 6.875 -2.633 18.156 1 98 48 THR B CA 1
ATOM 3089 C C . THR B 1 48 ? 7.207 -1.477 19.094 1 98 48 THR B C 1
ATOM 3091 O O . THR B 1 48 ? 6.398 -0.565 19.281 1 98 48 THR B O 1
ATOM 3094 N N . ASP B 1 49 ? 8.438 -1.43 19.594 1 96.38 49 ASP B N 1
ATOM 3095 C CA . ASP B 1 49 ? 8.859 -0.406 20.547 1 96.38 49 ASP B CA 1
ATOM 3096 C C . ASP B 1 49 ? 8.844 0.979 19.906 1 96.38 49 ASP B C 1
ATOM 3098 O O . ASP B 1 49 ? 8.688 1.988 20.594 1 96.38 49 ASP B O 1
ATOM 3102 N N . GLN B 1 50 ? 8.961 1.055 18.609 1 95.75 50 GLN B N 1
ATOM 3103 C CA . GLN B 1 50 ? 9.117 2.338 17.922 1 95.75 50 GLN B CA 1
ATOM 3104 C C . GLN B 1 50 ? 8.008 2.553 16.906 1 95.75 50 GLN B C 1
ATOM 3106 O O . GLN B 1 50 ? 8.234 3.15 15.844 1 95.75 50 GLN B O 1
ATOM 3111 N N . LEU B 1 51 ? 6.844 2.061 17.203 1 97.25 51 LEU B N 1
ATOM 3112 C CA . LEU B 1 51 ? 5.738 2.082 16.25 1 97.25 51 LEU B CA 1
ATOM 3113 C C . LEU B 1 51 ? 5.242 3.506 16.016 1 97.25 51 LEU B C 1
ATOM 3115 O O . LEU B 1 51 ? 4.582 3.785 15.016 1 97.25 51 LEU B O 1
ATOM 3119 N N . ASN B 1 52 ? 5.512 4.387 16.969 1 97.19 52 ASN B N 1
ATOM 3120 C CA . ASN B 1 52 ? 5.086 5.777 16.844 1 97.19 52 ASN B CA 1
ATOM 3121 C C . ASN B 1 52 ? 5.918 6.527 15.812 1 97.19 52 ASN B C 1
ATOM 3123 O O . ASN B 1 52 ? 5.59 7.66 15.445 1 97.19 52 ASN B O 1
ATOM 3127 N N . ARG B 1 53 ? 6.941 5.906 15.297 1 96.12 53 ARG B N 1
ATOM 3128 C CA . ARG B 1 53 ? 7.805 6.492 14.273 1 96.12 53 ARG B CA 1
ATOM 3129 C C . ARG B 1 53 ? 7.52 5.883 12.906 1 96.12 53 ARG B C 1
ATOM 3131 O O . ARG B 1 53 ? 7.117 4.719 12.812 1 96.12 53 ARG B O 1
ATOM 3138 N N . TYR B 1 54 ? 7.742 6.699 11.891 1 96.12 54 TYR B N 1
ATOM 3139 C CA . TYR B 1 54 ? 7.574 6.199 10.531 1 96.12 54 TYR B CA 1
ATOM 3140 C C . TYR B 1 54 ? 8.656 5.18 10.188 1 96.12 54 TYR B C 1
ATOM 3142 O O . TYR B 1 54 ? 9.773 5.262 10.688 1 96.12 54 TYR B O 1
ATOM 3150 N N . PRO B 1 55 ? 8.273 4.227 9.297 1 96.12 55 PRO B N 1
ATOM 3151 C CA . PRO B 1 55 ? 9.297 3.32 8.781 1 96.12 55 PRO B CA 1
ATOM 3152 C C . PRO B 1 55 ? 10.383 4.051 7.988 1 96.12 55 PRO B C 1
ATOM 3154 O O . PRO B 1 55 ? 10.188 5.199 7.582 1 96.12 55 PRO B O 1
ATOM 3157 N N . ASP B 1 56 ? 11.516 3.357 7.859 1 94.12 56 ASP B N 1
ATOM 3158 C CA . ASP B 1 56 ? 12.477 3.842 6.867 1 94.12 56 ASP B CA 1
ATOM 3159 C C . ASP B 1 56 ? 11.875 3.824 5.465 1 94.12 56 ASP B C 1
ATOM 3161 O O . ASP B 1 56 ? 11.648 2.756 4.895 1 94.12 56 ASP B O 1
ATOM 3165 N N . ASN B 1 57 ? 11.617 4.973 4.961 1 93.38 57 ASN B N 1
ATOM 3166 C CA . ASN B 1 57 ? 10.961 5.074 3.662 1 93.38 57 ASN B CA 1
ATOM 3167 C C . ASN B 1 57 ? 11.82 4.469 2.553 1 93.38 57 ASN B C 1
ATOM 3169 O O . ASN B 1 57 ? 11.297 3.953 1.566 1 93.38 57 ASN B O 1
ATOM 3173 N N . GLY B 1 58 ? 13.133 4.523 2.732 1 94 58 GLY B N 1
ATOM 3174 C CA . GLY B 1 58 ? 14.055 3.943 1.764 1 94 58 GLY B CA 1
ATOM 3175 C C . GLY B 1 58 ? 14.375 2.488 2.047 1 94 58 GLY B C 1
ATOM 3176 O O . GLY B 1 58 ? 15.055 1.835 1.255 1 94 58 GLY B O 1
ATOM 3177 N N . TYR B 1 59 ? 13.922 2.01 3.186 1 96.94 59 TYR B N 1
ATOM 3178 C CA . TYR B 1 59 ? 14.172 0.638 3.611 1 96.94 59 TYR B CA 1
ATOM 3179 C C . TYR B 1 59 ? 15.625 0.248 3.361 1 96.94 59 TYR B C 1
ATOM 3181 O O . TYR B 1 59 ? 15.898 -0.791 2.754 1 96.94 59 TYR B O 1
ATOM 3189 N N . LEU B 1 60 ? 16.484 1.06 3.734 1 95.88 60 LEU B N 1
ATOM 3190 C CA . LEU B 1 60 ? 17.906 0.904 3.404 1 95.88 60 LEU B CA 1
ATOM 3191 C C . LEU B 1 60 ? 18.469 -0.373 4.02 1 95.88 60 LEU B C 1
ATOM 3193 O O . LEU B 1 60 ? 19.125 -1.155 3.334 1 95.88 60 LEU B O 1
ATOM 3197 N N . GLU B 1 61 ? 18.234 -0.571 5.324 1 97.19 61 GLU B N 1
ATOM 3198 C CA . GLU B 1 61 ? 18.734 -1.768 5.992 1 97.19 61 GLU B CA 1
ATOM 3199 C C . GLU B 1 61 ? 18.234 -3.035 5.316 1 97.19 61 GLU B C 1
ATOM 3201 O O . GLU B 1 61 ? 18.984 -3.988 5.117 1 97.19 61 GLU B O 1
ATOM 3206 N N . LEU B 1 62 ? 16.984 -3.061 4.977 1 98.5 62 LEU B N 1
ATOM 3207 C CA . LEU B 1 62 ? 16.406 -4.219 4.305 1 98.5 62 LEU B CA 1
ATOM 3208 C C . LEU B 1 62 ? 17.062 -4.449 2.949 1 98.5 62 LEU B C 1
ATOM 3210 O O . LEU B 1 62 ? 17.375 -5.586 2.592 1 98.5 62 LEU B O 1
ATOM 3214 N N . ARG B 1 63 ? 17.25 -3.369 2.176 1 98 63 ARG B N 1
ATOM 3215 C CA . ARG B 1 63 ? 17.906 -3.484 0.882 1 98 63 ARG B CA 1
ATOM 3216 C C . ARG B 1 63 ? 19.297 -4.086 1.031 1 98 63 ARG B C 1
ATOM 3218 O O . ARG B 1 63 ? 19.719 -4.914 0.217 1 98 63 ARG B O 1
ATOM 3225 N N . GLU B 1 64 ? 20 -3.668 2.029 1 97.81 64 GLU B N 1
ATOM 3226 C CA . GLU B 1 64 ? 21.344 -4.172 2.273 1 97.81 64 GLU B CA 1
ATOM 3227 C C . GLU B 1 64 ? 21.328 -5.664 2.598 1 97.81 64 GLU B C 1
ATOM 3229 O O . GLU B 1 64 ? 22.141 -6.43 2.07 1 97.81 64 GLU B O 1
ATOM 3234 N N . HIS B 1 65 ? 20.453 -6.07 3.451 1 98.06 65 HIS B N 1
ATOM 3235 C CA . HIS B 1 65 ? 20.328 -7.484 3.787 1 98.06 65 HIS B CA 1
ATOM 3236 C C . HIS B 1 65 ? 19.906 -8.305 2.57 1 98.06 65 HIS B C 1
ATOM 3238 O O . HIS B 1 65 ? 20.406 -9.414 2.363 1 98.06 65 HIS B O 1
ATOM 3244 N N . LEU B 1 66 ? 19.031 -7.754 1.745 1 98.44 66 LEU B N 1
ATOM 3245 C CA . LEU B 1 66 ? 18.594 -8.453 0.544 1 98.44 66 LEU B CA 1
ATOM 3246 C C . LEU B 1 66 ? 19.734 -8.617 -0.449 1 98.44 66 LEU B C 1
ATOM 3248 O O . LEU B 1 66 ? 19.906 -9.688 -1.039 1 98.44 66 LEU B O 1
ATOM 3252 N N . ALA B 1 67 ? 20.469 -7.539 -0.646 1 97.88 67 ALA B N 1
ATOM 3253 C CA . ALA B 1 67 ? 21.609 -7.617 -1.551 1 97.88 67 ALA B CA 1
ATOM 3254 C C . ALA B 1 67 ? 22.578 -8.719 -1.117 1 97.88 67 ALA B C 1
ATOM 3256 O O . ALA B 1 67 ? 23.031 -9.508 -1.944 1 97.88 67 ALA B O 1
ATOM 3257 N N . SER B 1 68 ? 22.875 -8.766 0.149 1 97 68 SER B N 1
ATOM 3258 C CA . SER B 1 68 ? 23.75 -9.797 0.698 1 97 68 SER B CA 1
ATOM 3259 C C . SER B 1 68 ? 23.141 -11.188 0.514 1 97 68 SER B C 1
ATOM 3261 O O . SER B 1 68 ? 23.844 -12.133 0.16 1 97 68 SER B O 1
ATOM 3263 N N . HIS B 1 69 ? 21.891 -11.312 0.784 1 96.12 69 HIS B N 1
ATOM 3264 C CA . HIS B 1 69 ? 21.172 -12.578 0.652 1 96.12 69 HIS B CA 1
ATOM 3265 C C . HIS B 1 69 ? 21.234 -13.094 -0.782 1 96.12 69 HIS B C 1
ATOM 3267 O O . HIS B 1 69 ? 21.469 -14.281 -1.011 1 96.12 69 HIS B O 1
ATOM 3273 N N . LEU B 1 70 ? 21 -12.195 -1.757 1 96.56 70 LEU B N 1
ATOM 3274 C CA . LEU B 1 70 ? 21.031 -12.555 -3.17 1 96.56 70 LEU B CA 1
ATOM 3275 C C . LEU B 1 70 ? 22.406 -13.086 -3.57 1 96.56 70 LEU B C 1
ATOM 3277 O O . LEU B 1 70 ? 22.5 -14.047 -4.328 1 96.56 70 LEU B O 1
ATOM 3281 N N . ASP B 1 71 ? 23.391 -12.508 -3.074 1 94.56 71 ASP B N 1
ATOM 3282 C CA . ASP B 1 71 ? 24.75 -12.891 -3.402 1 94.56 71 ASP B CA 1
ATOM 3283 C C . ASP B 1 71 ? 25.172 -14.156 -2.658 1 94.56 71 ASP B C 1
ATOM 3285 O O . ASP B 1 71 ? 25.438 -15.188 -3.279 1 94.56 71 ASP B O 1
ATOM 3289 N N . LYS B 1 72 ? 25.062 -14.164 -1.334 1 91.31 72 LYS B N 1
ATOM 3290 C CA . LYS B 1 72 ? 25.672 -15.188 -0.485 1 91.31 72 LYS B CA 1
ATOM 3291 C C . LYS B 1 72 ? 24.797 -16.422 -0.4 1 91.31 72 LYS B C 1
ATOM 3293 O O . LYS B 1 72 ? 25.281 -17.547 -0.461 1 91.31 72 LYS B O 1
ATOM 3298 N N . ASN B 1 73 ? 23.562 -16.203 -0.286 1 87.56 73 ASN B N 1
ATOM 3299 C CA . ASN B 1 73 ? 22.672 -17.328 -0.039 1 87.56 73 ASN B CA 1
ATOM 3300 C C . ASN B 1 73 ? 22.125 -17.906 -1.341 1 87.56 73 ASN B C 1
ATOM 3302 O O . ASN B 1 73 ? 22.016 -19.125 -1.492 1 87.56 73 ASN B O 1
ATOM 3306 N N . LEU B 1 74 ? 21.812 -17.031 -2.328 1 88.75 74 LEU B N 1
ATOM 3307 C CA . LEU B 1 74 ? 21.156 -17.516 -3.539 1 88.75 74 LEU B CA 1
ATOM 3308 C C . LEU B 1 74 ? 22.156 -17.625 -4.691 1 88.75 74 LEU B C 1
ATOM 3310 O O . LEU B 1 74 ? 21.828 -18.156 -5.75 1 88.75 74 LEU B O 1
ATOM 3314 N N . GLY B 1 75 ? 23.328 -17.156 -4.508 1 87.88 75 GLY B N 1
ATOM 3315 C CA . GLY B 1 75 ? 24.344 -17.25 -5.539 1 87.88 75 GLY B CA 1
ATOM 3316 C C . GLY B 1 75 ? 23.984 -16.5 -6.805 1 87.88 75 GLY B C 1
ATOM 3317 O O . GLY B 1 75 ? 24.359 -16.906 -7.906 1 87.88 75 GLY B O 1
ATOM 3318 N N . ALA B 1 76 ? 23.141 -15.508 -6.707 1 86.19 76 ALA B N 1
ATOM 3319 C CA . ALA B 1 76 ? 22.609 -14.758 -7.84 1 86.19 76 ALA B CA 1
ATOM 3320 C C . ALA B 1 76 ? 23.656 -13.781 -8.383 1 86.19 76 ALA B C 1
ATOM 3322 O O . ALA B 1 76 ? 23.5 -13.25 -9.484 1 86.19 76 ALA B O 1
ATOM 3323 N N . GLY B 1 77 ? 24.781 -13.609 -7.711 1 86.94 77 GLY B N 1
ATOM 3324 C CA . GLY B 1 77 ? 25.719 -12.547 -8.023 1 86.94 77 GLY B CA 1
ATOM 3325 C C . GLY B 1 77 ? 25.5 -11.281 -7.219 1 86.94 77 GLY B C 1
ATOM 3326 O O . GLY B 1 77 ? 24.531 -11.203 -6.445 1 86.94 77 GLY B O 1
ATOM 3327 N N . ALA B 1 78 ? 26.375 -10.344 -7.5 1 89.62 78 ALA B N 1
ATOM 3328 C CA . ALA B 1 78 ? 26.344 -9.156 -6.656 1 89.62 78 ALA B CA 1
ATOM 3329 C C . ALA B 1 78 ? 25.359 -8.117 -7.199 1 89.62 78 ALA B C 1
ATOM 3331 O O . ALA B 1 78 ? 25.469 -7.699 -8.352 1 89.62 78 ALA B O 1
ATOM 3332 N N . PHE B 1 79 ? 24.344 -7.934 -6.543 1 97 79 PHE B N 1
ATOM 3333 C CA . PHE B 1 79 ? 23.453 -6.781 -6.715 1 97 79 PHE B CA 1
ATOM 3334 C C . PHE B 1 79 ? 23.688 -5.758 -5.609 1 97 79 PHE B C 1
ATOM 3336 O O . PHE B 1 79 ? 23.984 -6.121 -4.473 1 97 79 PHE B O 1
ATOM 3343 N N . THR B 1 80 ? 23.609 -4.477 -5.961 1 97.5 80 THR B N 1
ATOM 3344 C CA . THR B 1 80 ? 23.719 -3.414 -4.969 1 97.5 80 THR B CA 1
ATOM 3345 C C . THR B 1 80 ? 22.328 -3.061 -4.414 1 97.5 80 THR B C 1
ATOM 3347 O O . THR B 1 80 ? 21.312 -3.377 -5.031 1 97.5 80 THR B O 1
ATOM 3350 N N . PRO B 1 81 ? 22.312 -2.43 -3.223 1 97.56 81 PRO B N 1
ATOM 3351 C CA . PRO B 1 81 ? 21.031 -1.981 -2.654 1 97.56 81 PRO B CA 1
ATOM 3352 C C . PRO B 1 81 ? 20.234 -1.1 -3.615 1 97.56 81 PRO B C 1
ATOM 3354 O O . PRO B 1 81 ? 19 -1.122 -3.602 1 97.56 81 PRO B O 1
ATOM 3357 N N . GLU B 1 82 ? 20.844 -0.333 -4.508 1 97.25 82 GLU B N 1
ATOM 3358 C CA . GLU B 1 82 ? 20.203 0.576 -5.449 1 97.25 82 GLU B CA 1
ATOM 3359 C C . GLU B 1 82 ? 19.469 -0.194 -6.547 1 97.25 82 GLU B C 1
ATOM 3361 O O . GLU B 1 82 ? 18.672 0.38 -7.289 1 97.25 82 GLU B O 1
ATOM 3366 N N . GLN B 1 83 ? 19.703 -1.493 -6.582 1 98.25 83 GLN B N 1
ATOM 3367 C CA . GLN B 1 83 ? 19.047 -2.336 -7.582 1 98.25 83 GLN B CA 1
ATOM 3368 C C . GLN B 1 83 ? 17.891 -3.113 -6.98 1 98.25 83 GLN B C 1
ATOM 3370 O O . GLN B 1 83 ? 17.375 -4.051 -7.598 1 98.25 83 GLN B O 1
ATOM 3375 N N . ILE B 1 84 ? 17.547 -2.754 -5.758 1 98.62 84 ILE B N 1
ATOM 3376 C CA . ILE B 1 84 ? 16.484 -3.465 -5.059 1 98.62 84 ILE B CA 1
ATOM 3377 C C . ILE B 1 84 ? 15.391 -2.484 -4.652 1 98.62 84 ILE B C 1
ATOM 3379 O O . ILE B 1 84 ? 15.672 -1.432 -4.078 1 98.62 84 ILE B O 1
ATOM 3383 N N . ALA B 1 85 ? 14.18 -2.756 -5.035 1 98.56 85 ALA B N 1
ATOM 3384 C CA . ALA B 1 85 ? 13 -2.031 -4.562 1 98.56 85 ALA B CA 1
ATOM 3385 C C . ALA B 1 85 ? 12.117 -2.922 -3.691 1 98.56 85 ALA B C 1
ATOM 3387 O O . ALA B 1 85 ? 11.961 -4.113 -3.971 1 98.56 85 ALA B O 1
ATOM 3388 N N . VAL B 1 86 ? 11.609 -2.352 -2.639 1 98.38 86 VAL B N 1
ATOM 3389 C CA . VAL B 1 86 ? 10.734 -3.061 -1.713 1 98.38 86 VAL B CA 1
ATOM 3390 C C . VAL B 1 86 ? 9.312 -2.512 -1.82 1 98.38 86 VAL B C 1
ATOM 3392 O O . VAL B 1 86 ? 9.125 -1.315 -2.051 1 98.38 86 VAL B O 1
ATOM 3395 N N . GLY B 1 87 ? 8.328 -3.385 -1.712 1 97.38 87 GLY B N 1
ATOM 3396 C CA . GLY B 1 87 ? 6.934 -2.986 -1.787 1 97.38 87 GLY B CA 1
ATOM 3397 C C . GLY B 1 87 ? 6.062 -3.66 -0.744 1 97.38 87 GLY B C 1
ATOM 3398 O O . GLY B 1 87 ? 6.516 -4.566 -0.04 1 97.38 87 GLY B O 1
ATOM 3399 N N . CYS B 1 88 ? 4.832 -3.102 -0.572 1 96.31 88 CYS B N 1
ATOM 3400 C CA . CYS B 1 88 ? 3.791 -3.736 0.228 1 96.31 88 CYS B CA 1
ATOM 3401 C C . CYS B 1 88 ? 3.307 -5.023 -0.427 1 96.31 88 CYS B C 1
ATOM 3403 O O . CYS B 1 88 ? 2.182 -5.086 -0.926 1 96.31 88 CYS B O 1
ATOM 3405 N N . GLY B 1 89 ? 4.137 -6.051 -0.292 1 95.38 89 GLY B N 1
ATOM 3406 C CA . GLY B 1 89 ? 3.988 -7.227 -1.139 1 95.38 89 GLY B CA 1
ATOM 3407 C C . GLY B 1 89 ? 4.484 -7.008 -2.557 1 95.38 89 GLY B C 1
ATOM 3408 O O . GLY B 1 89 ? 4.711 -5.867 -2.971 1 95.38 89 GLY B O 1
ATOM 3409 N N . SER B 1 90 ? 4.648 -8.141 -3.248 1 96.88 90 SER B N 1
ATOM 3410 C CA . SER B 1 90 ? 5.062 -7.988 -4.641 1 96.88 90 SER B CA 1
ATOM 3411 C C . SER B 1 90 ? 3.922 -7.445 -5.492 1 96.88 90 SER B C 1
ATOM 3413 O O . SER B 1 90 ? 4.152 -6.938 -6.594 1 96.88 90 SER B O 1
ATOM 3415 N N . VAL B 1 91 ? 2.709 -7.496 -4.965 1 96.31 91 VAL B N 1
ATOM 3416 C CA . VAL B 1 91 ? 1.543 -7.004 -5.691 1 96.31 91 VAL B CA 1
ATOM 3417 C C . VAL B 1 91 ? 1.669 -5.5 -5.91 1 96.31 91 VAL B C 1
ATOM 3419 O O . VAL B 1 91 ? 1.364 -4.996 -6.996 1 96.31 91 VAL B O 1
ATOM 3422 N N . SER B 1 92 ? 2.115 -4.77 -4.867 1 97.31 92 SER B N 1
ATOM 3423 C CA . SER B 1 92 ? 2.277 -3.33 -5.035 1 97.31 92 SER B CA 1
ATOM 3424 C C . SER B 1 92 ? 3.365 -3.014 -6.055 1 97.31 92 SER B C 1
ATOM 3426 O O . SER B 1 92 ? 3.291 -2.004 -6.758 1 97.31 92 SER B O 1
ATOM 3428 N N . LEU B 1 93 ? 4.363 -3.859 -6.145 1 98.5 93 LEU B N 1
ATOM 3429 C CA . LEU B 1 93 ? 5.418 -3.682 -7.141 1 98.5 93 LEU B CA 1
ATOM 3430 C C . LEU B 1 93 ? 4.879 -3.914 -8.547 1 98.5 93 LEU B C 1
ATOM 3432 O O . LEU B 1 93 ? 5.297 -3.244 -9.492 1 98.5 93 LEU B O 1
ATOM 3436 N N . CYS B 1 94 ? 3.953 -4.887 -8.727 1 98.31 94 CYS B N 1
ATOM 3437 C CA . CYS B 1 94 ? 3.275 -5.055 -10.008 1 98.31 94 CYS B CA 1
ATOM 3438 C C . CYS B 1 94 ? 2.561 -3.771 -10.422 1 98.31 94 CYS B C 1
ATOM 3440 O O . CYS B 1 94 ? 2.686 -3.324 -11.562 1 98.31 94 CYS B O 1
ATOM 3442 N N . GLN B 1 95 ? 1.841 -3.205 -9.477 1 97.81 95 GLN B N 1
ATOM 3443 C CA . GLN B 1 95 ? 1.148 -1.949 -9.742 1 97.81 95 GLN B CA 1
ATOM 3444 C C . GLN B 1 95 ? 2.131 -0.857 -10.156 1 97.81 95 GLN B C 1
ATOM 3446 O O . GLN B 1 95 ? 1.898 -0.143 -11.133 1 97.81 95 GLN B O 1
ATOM 3451 N N . GLN B 1 96 ? 3.182 -0.717 -9.398 1 98.12 96 GLN B N 1
ATOM 3452 C CA . GLN B 1 96 ? 4.168 0.328 -9.648 1 98.12 96 GLN B CA 1
ATOM 3453 C C . GLN B 1 96 ? 4.824 0.15 -11.016 1 98.12 96 GLN B C 1
ATOM 3455 O O . GLN B 1 96 ? 5.043 1.126 -11.734 1 98.12 96 GLN B O 1
ATOM 3460 N N . LEU B 1 97 ? 5.164 -1.097 -11.328 1 98.75 97 LEU B N 1
ATOM 3461 C CA . LEU B 1 97 ? 5.781 -1.373 -12.617 1 98.75 97 LEU B CA 1
ATOM 3462 C C . LEU B 1 97 ? 4.859 -0.961 -13.766 1 98.75 97 LEU B C 1
ATOM 3464 O O . LEU B 1 97 ? 5.316 -0.408 -14.766 1 98.75 97 LEU B O 1
ATOM 3468 N N . ILE B 1 98 ? 3.602 -1.212 -13.625 1 98.5 98 ILE B N 1
ATOM 3469 C CA . ILE B 1 98 ? 2.633 -0.774 -14.625 1 98.5 98 ILE B CA 1
ATOM 3470 C C . ILE B 1 98 ? 2.572 0.751 -14.656 1 98.5 98 ILE B C 1
ATOM 3472 O O . ILE B 1 98 ? 2.602 1.362 -15.727 1 98.5 98 ILE B O 1
ATOM 3476 N N . GLN B 1 99 ? 2.584 1.389 -13.508 1 97.5 99 GLN B N 1
ATOM 3477 C CA . GLN B 1 99 ? 2.455 2.836 -13.391 1 97.5 99 GLN B CA 1
ATOM 3478 C C . GLN B 1 99 ? 3.643 3.551 -14.031 1 97.5 99 GLN B C 1
ATOM 3480 O O . GLN B 1 99 ? 3.496 4.648 -14.57 1 97.5 99 GLN B O 1
ATOM 3485 N N . ILE B 1 100 ? 4.773 2.982 -14 1 97.69 100 ILE B N 1
ATOM 3486 C CA . ILE B 1 100 ? 5.938 3.705 -14.508 1 97.69 100 ILE B CA 1
ATOM 3487 C C . ILE B 1 100 ? 6.078 3.457 -16.016 1 97.69 100 ILE B C 1
ATOM 3489 O O . ILE B 1 100 ? 6.867 4.129 -16.688 1 97.69 100 ILE B O 1
ATOM 3493 N N . THR B 1 101 ? 5.309 2.533 -16.578 1 98.12 101 THR B N 1
ATOM 3494 C CA . THR B 1 101 ? 5.535 2.166 -17.969 1 98.12 101 THR B CA 1
ATOM 3495 C C . THR B 1 101 ? 4.301 2.459 -18.812 1 98.12 101 THR B C 1
ATOM 3497 O O . THR B 1 101 ? 4.406 2.697 -20.016 1 98.12 101 THR B O 1
ATOM 3500 N N . SER B 1 102 ? 3.125 2.387 -18.219 1 97.44 102 SER B N 1
ATOM 3501 C CA . SER B 1 102 ? 1.941 2.266 -19.062 1 97.44 102 SER B CA 1
ATOM 3502 C C . SER B 1 102 ? 0.836 3.213 -18.609 1 97.44 102 SER B C 1
ATOM 3504 O O . SER B 1 102 ? 0.672 3.451 -17.406 1 97.44 102 SER B O 1
ATOM 3506 N N . SER B 1 103 ? 0.119 3.703 -19.438 1 95.69 103 SER B N 1
ATOM 3507 C CA . SER B 1 103 ? -1.077 4.52 -19.266 1 95.69 103 SER B CA 1
ATOM 3508 C C . SER B 1 103 ? -2.018 4.383 -20.469 1 95.69 103 SER B C 1
ATOM 3510 O O . SER B 1 103 ? -2.008 3.359 -21.156 1 95.69 103 SER B O 1
ATOM 3512 N N . VAL B 1 104 ? -3.025 5.379 -20.594 1 95.38 104 VAL B N 1
ATOM 3513 C CA . VAL B 1 104 ? -3.977 5.375 -21.703 1 95.38 104 VAL B CA 1
ATOM 3514 C C . VAL B 1 104 ? -3.23 5.238 -23.031 1 95.38 104 VAL B C 1
ATOM 3516 O O . VAL B 1 104 ? -2.301 6 -23.312 1 95.38 104 VAL B O 1
ATOM 3519 N N . GLY B 1 105 ? -3.605 4.195 -23.781 1 96.69 105 GLY B N 1
ATOM 3520 C CA . GLY B 1 105 ? -3.014 4.012 -25.109 1 96.69 105 GLY B CA 1
ATOM 3521 C C . GLY B 1 105 ? -1.937 2.945 -25.125 1 96.69 105 GLY B C 1
ATOM 3522 O O . GLY B 1 105 ? -1.533 2.49 -26.203 1 96.69 105 GLY B O 1
ATOM 3523 N N . ASP B 1 106 ? -1.482 2.5 -23.984 1 97.94 106 ASP B N 1
ATOM 3524 C CA . ASP B 1 106 ? -0.414 1.511 -23.891 1 97.94 106 ASP B CA 1
ATOM 3525 C C . ASP B 1 106 ? -0.979 0.113 -23.641 1 97.94 106 ASP B C 1
ATOM 3527 O O . ASP B 1 106 ? -2.143 -0.034 -23.266 1 97.94 106 ASP B O 1
ATOM 3531 N N . GLU B 1 107 ? -0.137 -0.854 -23.922 1 98.81 107 GLU B N 1
ATOM 3532 C CA . GLU B 1 107 ? -0.519 -2.254 -23.75 1 98.81 107 GLU B CA 1
ATOM 3533 C C . GLU B 1 107 ? 0.428 -2.977 -22.797 1 98.81 107 GLU B C 1
ATOM 3535 O O . GLU B 1 107 ? 1.631 -2.709 -22.797 1 98.81 107 GLU B O 1
ATOM 3540 N N . VAL B 1 108 ? -0.105 -3.861 -22.016 1 98.88 108 VAL B N 1
ATOM 3541 C CA . VAL B 1 108 ? 0.65 -4.766 -21.156 1 98.88 108 VAL B CA 1
ATOM 3542 C C . VAL B 1 108 ? 0.291 -6.211 -21.484 1 98.88 108 VAL B C 1
ATOM 3544 O O . VAL B 1 108 ? -0.885 -6.586 -21.469 1 98.88 108 VAL B O 1
ATOM 3547 N N . ILE B 1 109 ? 1.325 -7.043 -21.734 1 98.94 109 ILE B N 1
ATOM 3548 C CA . ILE B 1 109 ? 1.113 -8.422 -22.156 1 98.94 109 ILE B CA 1
ATOM 3549 C C . ILE B 1 109 ? 1.33 -9.359 -20.969 1 98.94 109 ILE B C 1
ATOM 3551 O O . ILE B 1 109 ? 2.273 -9.188 -20.188 1 98.94 109 ILE B O 1
ATOM 3555 N N . PHE B 1 110 ? 0.526 -10.344 -20.812 1 98.94 110 PHE B N 1
ATOM 3556 C CA . PHE B 1 110 ? 0.715 -11.469 -19.906 1 98.94 110 PHE B CA 1
ATOM 3557 C C . PHE B 1 110 ? -0.104 -12.672 -20.359 1 98.94 110 PHE B C 1
ATOM 3559 O O . PHE B 1 110 ? -1.023 -12.539 -21.172 1 98.94 110 PHE B O 1
ATOM 3566 N N . ALA B 1 111 ? 0.239 -13.859 -19.922 1 98.69 111 ALA B N 1
ATOM 3567 C CA . ALA B 1 111 ? -0.553 -15.047 -20.203 1 98.69 111 ALA B CA 1
ATOM 3568 C C . ALA B 1 111 ? -1.877 -15.023 -19.438 1 98.69 111 ALA B C 1
ATOM 3570 O O . ALA B 1 111 ? -2 -14.336 -18.422 1 98.69 111 ALA B O 1
ATOM 3571 N N . TRP B 1 112 ? -2.838 -15.781 -20.031 1 97.75 112 TRP B N 1
ATOM 3572 C CA . TRP B 1 112 ? -4.129 -15.906 -19.359 1 97.75 112 TRP B CA 1
ATOM 3573 C C . TRP B 1 112 ? -4.711 -17.297 -19.547 1 97.75 112 TRP B C 1
ATOM 3575 O O . TRP B 1 112 ? -4.828 -17.781 -20.672 1 97.75 112 TRP B O 1
ATOM 3585 N N . ARG B 1 113 ? -4.945 -17.984 -18.422 1 96.19 113 ARG B N 1
ATOM 3586 C CA . ARG B 1 113 ? -5.098 -17.438 -17.078 1 96.19 113 ARG B CA 1
ATOM 3587 C C . ARG B 1 113 ? -3.75 -17.344 -16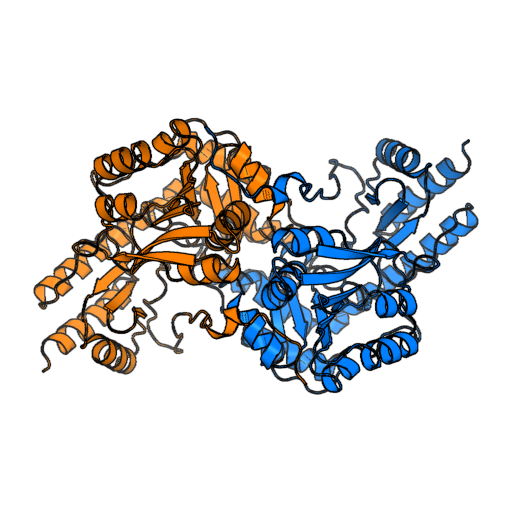.375 1 96.19 113 ARG B C 1
ATOM 3589 O O . ARG B 1 113 ? -2.908 -18.234 -16.5 1 96.19 113 ARG B O 1
ATOM 3596 N N . SER B 1 114 ? -3.576 -16.312 -15.727 1 97.88 114 SER B N 1
ATOM 3597 C CA . SER B 1 114 ? -2.447 -16.047 -14.836 1 97.88 114 SER B CA 1
ATOM 3598 C C . SER B 1 114 ? -2.877 -15.25 -13.617 1 97.88 114 SER B C 1
ATOM 3600 O O . SER B 1 114 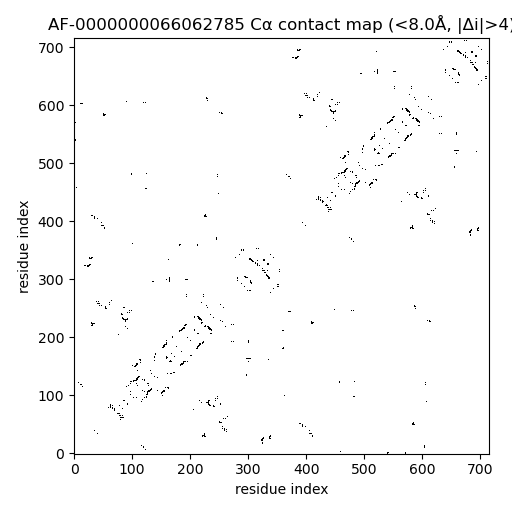? -4.004 -15.398 -13.133 1 97.88 114 SER B O 1
ATOM 3602 N N . PHE B 1 115 ? -2.006 -14.602 -13.031 1 96.75 115 PHE B N 1
ATOM 3603 C CA . PHE B 1 115 ? -2.285 -13.898 -11.789 1 96.75 115 PHE B CA 1
ATOM 3604 C C . PHE B 1 115 ? -3.379 -12.859 -11.984 1 96.75 115 PHE B C 1
ATOM 3606 O O . PHE B 1 115 ? -3.223 -11.93 -12.789 1 96.75 115 PHE B O 1
ATOM 3613 N N . GLU B 1 116 ? -4.379 -12.898 -11.211 1 93.69 116 GLU B N 1
ATOM 3614 C CA . GLU B 1 116 ? -5.629 -12.172 -11.422 1 93.69 116 GLU B CA 1
ATOM 3615 C C . GLU B 1 116 ? -5.441 -10.68 -11.203 1 93.69 116 GLU B C 1
ATOM 3617 O O . GLU B 1 116 ? -6.273 -9.875 -11.641 1 93.69 116 GLU B O 1
ATOM 3622 N N . ILE B 1 117 ? -4.363 -10.281 -10.602 1 94.06 117 ILE B N 1
ATOM 3623 C CA . ILE B 1 117 ? -4.199 -8.867 -10.281 1 94.06 117 ILE B CA 1
ATOM 3624 C C . ILE B 1 117 ? -3.736 -8.109 -11.523 1 94.06 117 ILE B C 1
ATOM 3626 O O . ILE B 1 117 ? -3.875 -6.887 -11.602 1 94.06 117 ILE B O 1
ATOM 3630 N N . TYR B 1 118 ? -3.111 -8.797 -12.531 1 97.12 118 TYR B N 1
ATOM 3631 C CA . TYR B 1 118 ? -2.512 -8.133 -13.688 1 97.12 118 TYR B CA 1
ATOM 3632 C C . TYR B 1 118 ? -3.549 -7.316 -14.445 1 97.12 118 TYR B C 1
ATOM 3634 O O . TYR B 1 118 ? -3.422 -6.094 -14.562 1 97.12 118 TYR B O 1
ATOM 3642 N N . PRO B 1 119 ? -4.648 -8 -14.906 1 95.75 119 PRO B N 1
ATOM 3643 C CA . PRO B 1 119 ? -5.602 -7.199 -15.68 1 95.75 119 PRO B CA 1
ATOM 3644 C C . PRO B 1 119 ? -6.23 -6.074 -14.859 1 95.75 119 PRO B C 1
ATOM 3646 O O . PRO B 1 119 ? -6.512 -5 -15.398 1 95.75 119 PRO B O 1
ATOM 3649 N N . LEU B 1 120 ? -6.422 -6.277 -13.586 1 93.5 120 LEU B N 1
ATOM 3650 C CA . LEU B 1 120 ? -7.008 -5.262 -12.719 1 93.5 120 LEU B CA 1
ATOM 3651 C C . LEU B 1 120 ? -6.105 -4.035 -12.641 1 93.5 120 LEU B C 1
ATOM 3653 O O . LEU B 1 120 ? -6.57 -2.906 -12.812 1 93.5 120 LEU B O 1
ATOM 3657 N N . GLN B 1 121 ? -4.844 -4.242 -12.43 1 95.44 121 GLN B N 1
ATOM 3658 C CA . GLN B 1 121 ? -3.904 -3.137 -12.258 1 95.44 121 GLN B CA 1
ATOM 3659 C C . GLN B 1 121 ? -3.641 -2.436 -13.594 1 95.44 121 GLN B C 1
ATOM 3661 O O . GLN B 1 121 ? -3.424 -1.222 -13.625 1 95.44 121 GLN B O 1
ATOM 3666 N N . VAL B 1 122 ? -3.631 -3.189 -14.68 1 96.88 122 VAL B N 1
ATOM 3667 C CA . VAL B 1 122 ? -3.447 -2.602 -16 1 96.88 122 VAL B CA 1
ATOM 3668 C C . VAL B 1 122 ? -4.605 -1.657 -16.312 1 96.88 122 VAL B C 1
ATOM 3670 O O . VAL B 1 122 ? -4.391 -0.528 -16.766 1 96.88 122 VAL B O 1
ATOM 3673 N N . ARG B 1 123 ? -5.828 -2.084 -16.016 1 95.31 123 ARG B N 1
ATOM 3674 C CA . ARG B 1 123 ? -7.012 -1.271 -16.266 1 95.31 123 ARG B CA 1
ATOM 3675 C C . ARG B 1 123 ? -7.051 -0.056 -15.352 1 95.31 123 ARG B C 1
ATOM 3677 O O . ARG B 1 123 ? -7.484 1.023 -15.758 1 95.31 123 ARG B O 1
ATOM 3684 N N . THR B 1 124 ? -6.621 -0.243 -14.117 1 94.31 124 THR B N 1
ATOM 3685 C CA . THR B 1 124 ? -6.539 0.872 -13.18 1 94.31 124 THR B CA 1
ATOM 3686 C C . THR B 1 124 ? -5.672 1.992 -13.742 1 94.31 124 THR B C 1
ATOM 3688 O O . THR B 1 124 ? -6 3.172 -13.602 1 94.31 124 THR B O 1
ATOM 3691 N N . ALA B 1 125 ? -4.613 1.637 -14.445 1 95 125 ALA B N 1
ATOM 3692 C CA . ALA B 1 125 ? -3.695 2.607 -15.031 1 95 125 ALA B CA 1
ATOM 3693 C C . ALA B 1 125 ? -4.262 3.191 -16.328 1 95 125 ALA B C 1
ATOM 3695 O O . ALA B 1 125 ? -3.684 4.113 -16.906 1 95 125 ALA B O 1
ATOM 3696 N N . GLY B 1 126 ? -5.391 2.662 -16.797 1 93.94 126 GLY B N 1
ATOM 3697 C CA . GLY B 1 126 ? -5.992 3.105 -18.047 1 93.94 126 GLY B CA 1
ATOM 3698 C C . GLY B 1 126 ? -5.398 2.434 -19.266 1 93.94 126 GLY B C 1
ATOM 3699 O O . GLY B 1 126 ? -5.73 2.787 -20.391 1 93.94 126 GLY B O 1
ATOM 3700 N N . ALA B 1 127 ? -4.477 1.487 -19.062 1 96.44 127 ALA B N 1
ATOM 3701 C CA . ALA B 1 127 ? -3.832 0.767 -20.156 1 96.44 127 ALA B CA 1
ATOM 3702 C C . ALA B 1 127 ? -4.668 -0.433 -20.578 1 96.44 127 ALA B C 1
ATOM 3704 O O . ALA B 1 127 ? -5.734 -0.691 -20.016 1 96.44 127 ALA B O 1
ATOM 3705 N N . THR B 1 128 ? -4.246 -1.093 -21.641 1 97.62 128 THR B N 1
ATOM 3706 C CA . THR B 1 128 ? -4.977 -2.219 -22.203 1 97.62 128 THR B CA 1
ATOM 3707 C C . THR B 1 128 ? -4.273 -3.537 -21.891 1 97.62 128 THR B C 1
ATOM 3709 O O . THR B 1 128 ? -3.127 -3.744 -22.297 1 97.62 128 THR B O 1
ATOM 3712 N N . PRO B 1 129 ? -4.93 -4.41 -21.188 1 98 129 PRO B N 1
ATOM 3713 C CA . PRO B 1 129 ? -4.359 -5.75 -21.016 1 98 129 PRO B CA 1
ATOM 3714 C C . PRO B 1 129 ? -4.414 -6.59 -22.281 1 98 129 PRO B C 1
ATOM 3716 O O . PRO B 1 129 ? -5.449 -6.645 -22.953 1 98 129 PRO B O 1
ATOM 3719 N N . VAL B 1 130 ? -3.312 -7.137 -22.672 1 98.88 130 VAL B N 1
ATOM 3720 C CA . VAL B 1 130 ? -3.221 -8.102 -23.766 1 98.88 130 VAL B CA 1
ATOM 3721 C C . VAL B 1 130 ? -2.996 -9.5 -23.203 1 98.88 130 VAL B C 1
ATOM 3723 O O . VAL B 1 130 ? -1.882 -9.844 -22.797 1 98.88 130 VAL B O 1
ATOM 3726 N N . GLN B 1 131 ? -4.027 -10.289 -23.25 1 98.81 131 GLN B N 1
ATOM 3727 C CA . GLN B 1 131 ? -4.043 -11.625 -22.656 1 98.81 131 GLN B CA 1
ATOM 3728 C C . GLN B 1 131 ? -3.736 -12.688 -23.719 1 98.81 131 GLN B C 1
ATOM 3730 O O . GLN B 1 131 ? -4.457 -12.812 -24.703 1 98.81 131 GLN B O 1
ATOM 3735 N N . VAL B 1 132 ? -2.678 -13.453 -23.484 1 98.94 132 VAL B N 1
ATOM 3736 C CA . VAL B 1 132 ? -2.26 -14.492 -24.406 1 98.94 132 VAL B CA 1
ATOM 3737 C C . VAL B 1 132 ? -2.604 -15.867 -23.844 1 98.94 132 VAL B C 1
ATOM 3739 O O . VAL B 1 132 ? -2.215 -16.188 -22.719 1 98.94 132 VAL B O 1
ATOM 3742 N N . PRO B 1 133 ? -3.299 -16.703 -24.578 1 98.62 133 PRO B N 1
ATOM 3743 C CA . PRO B 1 133 ? -3.693 -18.031 -24.062 1 98.62 133 PRO B CA 1
ATOM 3744 C C . PRO B 1 133 ? -2.498 -18.906 -23.703 1 98.62 133 PRO B C 1
ATOM 3746 O O . PRO B 1 133 ? -1.456 -18.844 -24.359 1 98.62 133 PRO B O 1
ATOM 3749 N N . LEU B 1 134 ? -2.697 -19.703 -22.703 1 98.56 134 LEU B N 1
ATOM 3750 C CA . LEU B 1 134 ? -1.707 -20.703 -22.312 1 98.56 134 LEU B CA 1
ATOM 3751 C C . LEU B 1 134 ? -1.658 -21.828 -23.328 1 98.56 134 LEU B C 1
ATOM 3753 O O . LEU B 1 134 ? -2.611 -22.047 -24.078 1 98.56 134 LEU B O 1
ATOM 3757 N N . ARG B 1 135 ? -0.516 -22.484 -23.375 1 98.06 135 ARG B N 1
ATOM 3758 C CA . ARG B 1 135 ? -0.354 -23.75 -24.078 1 98.06 135 ARG B CA 1
ATOM 3759 C C . ARG B 1 135 ? -0.072 -24.891 -23.109 1 98.06 135 ARG B C 1
ATOM 3761 O O . ARG B 1 135 ? 0.973 -24.906 -22.453 1 98.06 135 ARG B O 1
ATOM 3768 N N . ASP B 1 136 ? -1.007 -25.859 -22.984 1 97 136 ASP B N 1
ATOM 3769 C CA . ASP B 1 136 ? -0.871 -26.984 -22.062 1 97 136 ASP B CA 1
ATOM 3770 C C . ASP B 1 136 ? -0.6 -26.484 -20.641 1 97 136 ASP B C 1
ATOM 3772 O O . ASP B 1 136 ? 0.361 -26.922 -20 1 97 136 ASP B O 1
ATOM 3776 N N . HIS B 1 137 ? -1.339 -25.453 -20.219 1 98.06 137 HIS B N 1
ATOM 3777 C CA . HIS B 1 137 ? -1.337 -24.875 -18.875 1 98.06 137 HIS B CA 1
ATOM 3778 C C . HIS B 1 137 ? -0.033 -24.141 -18.594 1 98.06 137 HIS B C 1
ATOM 3780 O O . HIS B 1 137 ? 0.232 -23.75 -17.453 1 98.06 137 HIS B O 1
ATOM 3786 N N . THR B 1 138 ? 0.795 -23.891 -19.641 1 98.31 138 THR B N 1
ATOM 3787 C CA . THR B 1 138 ? 2.062 -23.188 -19.531 1 98.31 138 THR B CA 1
ATOM 3788 C C . THR B 1 138 ? 2.064 -21.938 -20.406 1 98.31 138 THR B C 1
ATOM 3790 O O . THR B 1 138 ? 1.29 -21.844 -21.359 1 98.31 138 THR B O 1
ATOM 3793 N N . HIS B 1 139 ? 2.9 -20.922 -20.047 1 98.62 139 HIS B N 1
ATOM 3794 C CA . HIS B 1 139 ? 3.035 -19.75 -20.906 1 98.62 139 HIS B CA 1
ATOM 3795 C C . HIS B 1 139 ? 3.424 -20.141 -22.328 1 98.62 139 HIS B C 1
ATOM 3797 O O . HIS B 1 139 ? 4.332 -20.953 -22.531 1 98.62 139 HIS B O 1
ATOM 3803 N N . ASP B 1 140 ? 2.701 -19.672 -23.297 1 98.81 140 ASP B N 1
ATOM 3804 C CA . ASP B 1 140 ? 3.133 -19.734 -24.688 1 98.81 140 ASP B CA 1
ATOM 3805 C C . ASP B 1 140 ? 4.012 -18.547 -25.031 1 98.81 140 ASP B C 1
ATOM 3807 O O . ASP B 1 140 ? 3.521 -17.547 -25.578 1 98.81 140 ASP B O 1
ATOM 3811 N N . LEU B 1 141 ? 5.289 -18.688 -24.812 1 98.81 141 LEU B N 1
ATOM 3812 C CA . LEU B 1 141 ? 6.223 -17.578 -24.953 1 98.81 141 LEU B CA 1
ATOM 3813 C C . LEU B 1 141 ? 6.281 -17.094 -26.391 1 98.81 141 LEU B C 1
ATOM 3815 O O . LEU B 1 141 ? 6.441 -15.898 -26.656 1 98.81 141 LEU B O 1
ATOM 3819 N N . ASP B 1 142 ? 6.207 -18.016 -27.375 1 98.69 142 ASP B N 1
ATOM 3820 C CA . ASP B 1 142 ? 6.195 -17.625 -28.781 1 98.69 142 ASP B CA 1
ATOM 3821 C C . ASP B 1 142 ? 4.973 -16.766 -29.094 1 98.69 142 ASP B C 1
ATOM 3823 O O . ASP B 1 142 ? 5.082 -15.758 -29.797 1 98.69 142 ASP B O 1
ATOM 3827 N N . ALA B 1 143 ? 3.848 -17.172 -28.594 1 98.88 143 ALA B N 1
ATOM 3828 C CA . ALA B 1 143 ? 2.627 -16.406 -28.812 1 98.88 143 ALA B CA 1
ATOM 3829 C C . ALA B 1 143 ? 2.701 -15.047 -28.109 1 98.88 143 ALA B C 1
ATOM 3831 O O . ALA B 1 143 ? 2.178 -14.047 -28.609 1 98.88 143 ALA B O 1
ATOM 3832 N N . MET B 1 144 ? 3.305 -15.023 -26.953 1 98.94 144 MET B N 1
ATOM 3833 C CA . MET B 1 144 ? 3.484 -13.758 -26.234 1 98.94 144 MET B CA 1
ATOM 3834 C C . MET B 1 144 ? 4.391 -12.82 -27.031 1 98.94 144 MET B C 1
ATOM 3836 O O . MET B 1 144 ? 4.129 -11.617 -27.109 1 98.94 144 MET B O 1
ATOM 3840 N N . LEU B 1 145 ? 5.414 -13.375 -27.578 1 98.88 145 LEU B N 1
ATOM 3841 C CA . LEU B 1 145 ? 6.305 -12.578 -28.406 1 98.88 145 LEU B CA 1
ATOM 3842 C C . LEU B 1 145 ? 5.566 -12.039 -29.625 1 98.88 145 LEU B C 1
ATOM 3844 O O . LEU B 1 145 ? 5.738 -10.875 -30 1 98.88 145 LEU B O 1
ATOM 3848 N N . ALA B 1 146 ? 4.758 -12.844 -30.219 1 98.88 146 ALA B N 1
ATOM 3849 C CA . ALA B 1 146 ? 4.027 -12.484 -31.422 1 98.88 146 ALA B CA 1
ATOM 3850 C C . ALA B 1 146 ? 2.969 -11.422 -31.141 1 98.88 146 ALA B C 1
ATOM 3852 O O . ALA B 1 146 ? 2.512 -10.727 -32.062 1 98.88 146 ALA B O 1
ATOM 3853 N N . ALA B 1 147 ? 2.568 -11.25 -29.875 1 98.88 147 ALA B N 1
ATOM 3854 C CA . ALA B 1 147 ? 1.505 -10.328 -29.5 1 98.88 147 ALA B CA 1
ATOM 3855 C C . ALA B 1 147 ? 2.039 -8.906 -29.344 1 98.88 147 ALA B C 1
ATOM 3857 O O . ALA B 1 147 ? 1.264 -7.957 -29.203 1 98.88 147 ALA B O 1
ATOM 3858 N N . ILE B 1 148 ? 3.357 -8.688 -29.422 1 98.88 148 ILE B N 1
ATOM 3859 C CA . ILE B 1 148 ? 3.984 -7.387 -29.219 1 98.88 148 ILE B CA 1
ATOM 3860 C C . ILE B 1 148 ? 3.584 -6.445 -30.359 1 98.88 148 ILE B C 1
ATOM 3862 O O . ILE B 1 148 ? 3.596 -6.828 -31.531 1 98.88 148 ILE B O 1
ATOM 3866 N N . THR B 1 149 ? 3.141 -5.297 -30.062 1 98.81 149 THR B N 1
ATOM 3867 C CA . THR B 1 149 ? 2.896 -4.191 -30.984 1 98.81 149 THR B CA 1
ATOM 3868 C C . THR B 1 149 ? 3.725 -2.971 -30.594 1 98.81 149 THR B C 1
ATOM 3870 O O . THR B 1 149 ? 4.516 -3.023 -29.641 1 98.81 149 THR B O 1
ATOM 3873 N N . ASP B 1 150 ? 3.488 -1.862 -31.328 1 98.12 150 ASP B N 1
ATOM 3874 C CA . ASP B 1 150 ? 4.184 -0.614 -31.031 1 98.12 150 ASP B CA 1
ATOM 3875 C C . ASP B 1 150 ? 3.684 -0.01 -29.719 1 98.12 150 ASP B C 1
ATOM 3877 O O . ASP B 1 150 ? 4.332 0.868 -29.141 1 98.12 150 ASP B O 1
ATOM 3881 N N . ARG B 1 151 ? 2.566 -0.479 -29.188 1 98.5 151 ARG B N 1
ATOM 3882 C CA . ARG B 1 151 ? 1.95 0.06 -27.969 1 98.5 151 ARG B CA 1
ATOM 3883 C C . ARG B 1 151 ? 2.371 -0.736 -26.75 1 98.5 151 ARG B C 1
ATOM 3885 O O . ARG B 1 151 ? 2.078 -0.342 -25.609 1 98.5 151 ARG B O 1
ATOM 3892 N N . THR B 1 152 ? 3.094 -1.854 -26.906 1 98.88 152 THR B N 1
ATOM 3893 C CA . THR B 1 152 ? 3.492 -2.699 -25.797 1 98.88 152 THR B CA 1
ATOM 3894 C C . THR B 1 152 ? 4.57 -2.018 -24.953 1 98.88 152 THR B C 1
ATOM 3896 O O . THR B 1 152 ? 5.574 -1.541 -25.5 1 98.88 152 THR B O 1
ATOM 3899 N N . ARG B 1 153 ? 4.32 -1.957 -23.656 1 98.75 153 ARG B N 1
ATOM 3900 C CA . ARG B 1 153 ? 5.277 -1.292 -22.781 1 98.75 153 ARG B CA 1
ATOM 3901 C C . ARG B 1 153 ? 5.852 -2.27 -21.766 1 98.75 153 ARG B C 1
ATOM 3903 O O . ARG B 1 153 ? 6.961 -2.068 -21.25 1 98.75 153 ARG B O 1
ATOM 3910 N N . LEU B 1 154 ? 5.137 -3.275 -21.391 1 98.88 154 LEU B N 1
ATOM 3911 C CA . LEU B 1 154 ? 5.465 -4.176 -20.297 1 98.88 154 LEU B CA 1
ATOM 3912 C C . LEU B 1 154 ? 4.914 -5.574 -20.547 1 98.88 154 LEU B C 1
ATOM 3914 O O . LEU B 1 154 ? 3.818 -5.723 -21.109 1 98.88 154 LEU B O 1
ATOM 3918 N N . ILE B 1 155 ? 5.68 -6.613 -20.25 1 98.94 155 ILE B N 1
ATOM 3919 C CA . ILE B 1 155 ? 5.266 -8.008 -20.312 1 98.94 155 ILE B CA 1
ATOM 3920 C C . ILE B 1 155 ? 5.488 -8.68 -18.969 1 98.94 155 ILE B C 1
ATOM 3922 O O . ILE B 1 155 ? 6.586 -8.617 -18.406 1 98.94 155 ILE B O 1
ATOM 3926 N N . PHE B 1 156 ? 4.445 -9.336 -18.422 1 98.94 156 PHE B N 1
ATOM 3927 C CA . PHE B 1 156 ? 4.586 -10.156 -17.219 1 98.94 156 PHE B CA 1
ATOM 3928 C C . PHE B 1 156 ? 4.762 -11.625 -17.594 1 98.94 156 PHE B C 1
ATOM 3930 O O . PHE B 1 156 ? 4.016 -12.156 -18.422 1 98.94 156 PHE B O 1
ATOM 3937 N N . VAL B 1 157 ? 5.715 -12.242 -17 1 98.94 157 VAL B N 1
ATOM 3938 C CA . VAL B 1 157 ? 5.883 -13.688 -17.031 1 98.94 157 VAL B CA 1
ATOM 3939 C C . VAL B 1 157 ? 5.805 -14.25 -15.609 1 98.94 157 VAL B C 1
ATOM 3941 O O . VAL B 1 157 ? 6.789 -14.211 -14.867 1 98.94 157 VAL B O 1
ATOM 3944 N N . CYS B 1 158 ? 4.645 -14.734 -15.234 1 98.81 158 CYS B N 1
ATOM 3945 C CA . CYS B 1 158 ? 4.438 -15.375 -13.945 1 98.81 158 CYS B CA 1
ATOM 3946 C C . CYS B 1 158 ? 5.004 -16.797 -13.945 1 98.81 158 CYS B C 1
ATOM 3948 O O . CYS B 1 158 ? 4.477 -17.672 -14.625 1 98.81 158 CYS B O 1
ATOM 3950 N N . ASN B 1 159 ? 6.09 -17.047 -13.172 1 98.69 159 ASN B N 1
ATOM 3951 C CA . ASN B 1 159 ? 6.848 -18.281 -13.297 1 98.69 159 ASN B CA 1
ATOM 3952 C C . ASN B 1 159 ? 7.43 -18.719 -11.953 1 98.69 159 ASN B C 1
ATOM 3954 O O . ASN B 1 159 ? 8.508 -18.266 -11.562 1 98.69 159 ASN B O 1
ATOM 3958 N N . PRO B 1 160 ? 6.754 -19.734 -11.211 1 98.69 160 PRO B N 1
ATOM 3959 C CA . PRO B 1 160 ? 5.633 -20.594 -11.609 1 98.69 160 PRO B CA 1
ATOM 3960 C C . PRO B 1 160 ? 4.34 -19.797 -11.805 1 98.69 160 PRO B C 1
ATOM 3962 O O . PRO B 1 160 ? 4.086 -18.828 -11.086 1 98.69 160 PRO B O 1
ATOM 3965 N N . ASN B 1 161 ? 3.559 -20.297 -12.781 1 98.81 161 ASN B N 1
ATOM 3966 C CA . ASN B 1 161 ? 2.33 -19.594 -13.133 1 98.81 161 ASN B CA 1
ATOM 3967 C C . ASN B 1 161 ? 1.241 -19.812 -12.086 1 98.81 161 ASN B C 1
ATOM 3969 O O . ASN B 1 161 ? 1.096 -20.906 -11.562 1 98.81 161 ASN B O 1
ATOM 3973 N N . ASN B 1 162 ? 0.578 -18.844 -11.695 1 98.31 162 ASN B N 1
ATOM 3974 C CA . ASN B 1 162 ? -0.653 -18.844 -10.914 1 98.31 162 ASN B CA 1
ATOM 3975 C C . ASN B 1 162 ? -1.877 -18.594 -11.789 1 98.31 162 ASN B C 1
ATOM 3977 O O . ASN B 1 162 ? -2.031 -17.516 -12.352 1 98.31 162 ASN B O 1
ATOM 3981 N N . PRO B 1 163 ? -2.643 -19.625 -12.047 1 98.12 163 PRO B N 1
ATOM 3982 C CA . PRO B 1 163 ? -2.947 -20.672 -11.062 1 98.12 163 PRO B CA 1
ATOM 3983 C C . PRO B 1 163 ? -2.506 -22.062 -11.516 1 98.12 163 PRO B C 1
ATOM 3985 O O . PRO B 1 163 ? -2.811 -23.062 -10.859 1 98.12 163 PRO B O 1
ATOM 3988 N N . THR B 1 164 ? -1.748 -22.141 -12.57 1 98.69 164 THR B N 1
ATOM 3989 C CA . THR B 1 164 ? -1.616 -23.453 -13.188 1 98.69 164 THR B CA 1
ATOM 3990 C C . THR B 1 164 ? -0.388 -24.188 -12.648 1 98.69 164 THR B C 1
ATOM 3992 O O . THR B 1 164 ? -0.158 -25.359 -12.969 1 98.69 164 THR B O 1
ATOM 3995 N N . SER B 1 165 ? 0.446 -23.453 -11.852 1 98.44 165 SER B N 1
ATOM 3996 C CA . SER B 1 165 ? 1.549 -24.016 -11.078 1 98.44 165 SER B CA 1
ATOM 3997 C C . SER B 1 165 ? 2.713 -24.422 -11.977 1 98.44 165 SER B C 1
ATOM 3999 O O . SER B 1 165 ? 3.729 -24.922 -11.5 1 98.44 165 SER B O 1
ATOM 4001 N N . THR B 1 166 ? 2.643 -24.203 -13.289 1 98.5 166 THR B N 1
ATOM 4002 C CA . THR B 1 166 ? 3.631 -24.672 -14.258 1 98.5 166 THR B CA 1
ATOM 4003 C C . THR B 1 166 ? 4.746 -23.641 -14.422 1 98.5 166 THR B C 1
ATOM 4005 O O . THR B 1 166 ? 4.605 -22.5 -13.992 1 98.5 166 THR B O 1
ATOM 4008 N N . VAL B 1 167 ? 5.867 -24.078 -14.977 1 98.56 167 VAL B N 1
ATOM 4009 C CA . VAL B 1 167 ? 7.012 -23.219 -15.273 1 98.56 167 VAL B CA 1
ATOM 4010 C C . VAL B 1 167 ? 7.402 -23.375 -16.75 1 98.56 167 VAL B C 1
ATOM 4012 O O . VAL B 1 167 ? 7.07 -24.391 -17.375 1 98.56 167 VAL B O 1
ATOM 4015 N N . VAL B 1 168 ? 8.016 -22.375 -17.312 1 98.31 168 VAL B N 1
ATOM 4016 C CA . VAL B 1 168 ? 8.586 -22.484 -18.656 1 98.31 168 VAL B CA 1
ATOM 4017 C C . VAL B 1 168 ? 10.023 -23 -18.562 1 98.31 168 VAL B C 1
ATOM 4019 O O . VAL B 1 168 ? 10.68 -22.844 -17.516 1 98.31 168 VAL B O 1
ATOM 4022 N N . ASP B 1 169 ? 10.477 -23.609 -19.656 1 97.12 169 ASP B N 1
ATOM 4023 C CA . ASP B 1 169 ? 11.875 -24.016 -19.75 1 97.12 169 ASP B CA 1
ATOM 4024 C C . ASP B 1 169 ? 12.805 -22.812 -19.609 1 97.12 169 ASP B C 1
ATOM 4026 O O . ASP B 1 169 ? 12.617 -21.797 -20.266 1 97.12 169 ASP B O 1
ATOM 4030 N N . PRO B 1 170 ? 13.797 -22.953 -18.703 1 97.88 170 PRO B N 1
ATOM 4031 C CA . PRO B 1 170 ? 14.711 -21.828 -18.484 1 97.88 170 PRO B CA 1
ATOM 4032 C C . PRO B 1 170 ? 15.359 -21.344 -19.781 1 97.88 170 PRO B C 1
ATOM 4034 O O . PRO B 1 170 ? 15.531 -20.141 -19.984 1 97.88 170 PRO B O 1
ATOM 4037 N N . ALA B 1 171 ? 15.711 -22.25 -20.641 1 97.81 171 ALA B N 1
ATOM 4038 C CA . ALA B 1 171 ? 16.312 -21.859 -21.906 1 97.81 171 ALA B CA 1
ATOM 4039 C C . ALA B 1 171 ? 15.312 -21.125 -22.781 1 97.81 171 ALA B C 1
ATOM 4041 O O . ALA B 1 171 ? 15.68 -20.188 -23.516 1 97.81 171 ALA B O 1
ATOM 4042 N N . ALA B 1 172 ? 14.141 -21.578 -22.797 1 98.25 172 ALA B N 1
ATOM 4043 C CA . ALA B 1 172 ? 13.086 -20.906 -23.547 1 98.25 172 ALA B CA 1
ATOM 4044 C C . ALA B 1 172 ? 12.844 -19.5 -23 1 98.25 172 ALA B C 1
ATOM 4046 O O . ALA B 1 172 ? 12.625 -18.562 -23.766 1 98.25 172 ALA B O 1
ATOM 4047 N N . LEU B 1 173 ? 12.852 -19.359 -21.703 1 98.69 173 LEU B N 1
ATOM 4048 C CA . LEU B 1 173 ? 12.695 -18.047 -21.078 1 98.69 173 LEU B CA 1
ATOM 4049 C C . LEU B 1 173 ? 13.828 -17.109 -21.5 1 98.69 173 LEU B C 1
ATOM 4051 O O . LEU B 1 173 ? 13.586 -15.945 -21.812 1 98.69 173 LEU B O 1
ATOM 4055 N N . LYS B 1 174 ? 15.016 -17.625 -21.469 1 98.5 174 LYS B N 1
ATOM 4056 C CA . LYS B 1 174 ? 16.172 -16.828 -21.891 1 98.5 174 LYS B CA 1
ATOM 4057 C C . LYS B 1 174 ? 16 -16.359 -23.344 1 98.5 174 LYS B C 1
ATOM 4059 O O . LYS B 1 174 ? 16.219 -15.18 -23.641 1 98.5 174 LYS B O 1
ATOM 4064 N N . ARG B 1 175 ? 15.633 -17.281 -24.203 1 98.62 175 ARG B N 1
ATOM 4065 C CA . ARG B 1 175 ? 15.43 -16.922 -25.594 1 98.62 175 ARG B CA 1
ATOM 4066 C C . ARG B 1 175 ? 14.336 -15.875 -25.75 1 98.62 175 ARG B C 1
ATOM 4068 O O . ARG B 1 175 ? 14.453 -14.961 -26.578 1 98.62 175 ARG B O 1
ATOM 4075 N N . PHE B 1 176 ? 13.328 -16.031 -25.016 1 98.81 176 PHE B N 1
ATOM 4076 C CA . PHE B 1 176 ? 12.227 -15.078 -25.047 1 98.81 176 PHE B CA 1
ATOM 4077 C C . PHE B 1 176 ? 12.711 -13.68 -24.656 1 98.81 176 PHE B C 1
ATOM 4079 O O . PHE B 1 176 ? 12.461 -12.719 -25.391 1 98.81 176 PHE B O 1
ATOM 4086 N N . VAL B 1 177 ? 13.414 -13.578 -23.5 1 98.62 177 VAL B N 1
ATOM 4087 C CA . VAL B 1 177 ? 13.922 -12.305 -23.016 1 98.62 177 VAL B CA 1
ATOM 4088 C C . VAL B 1 177 ? 14.828 -11.664 -24.062 1 98.62 177 VAL B C 1
ATOM 4090 O O . VAL B 1 177 ? 14.727 -10.461 -24.328 1 98.62 177 VAL B O 1
ATOM 4093 N N . GLU B 1 178 ? 15.633 -12.453 -24.703 1 98.25 178 GLU B N 1
ATOM 4094 C CA . GLU B 1 178 ? 16.578 -11.961 -25.703 1 98.25 178 GLU B CA 1
ATOM 4095 C C . GLU B 1 178 ? 15.859 -11.477 -26.953 1 98.25 178 GLU B C 1
ATOM 4097 O O . GLU B 1 178 ? 16.344 -10.578 -27.656 1 98.25 178 GLU B O 1
ATOM 4102 N N . ALA B 1 179 ? 14.719 -12.039 -27.219 1 98.69 179 ALA B N 1
ATOM 4103 C CA . ALA B 1 179 ? 13.977 -11.711 -28.422 1 98.69 179 ALA B CA 1
ATOM 4104 C C . ALA B 1 179 ? 13.109 -10.477 -28.219 1 98.69 179 ALA B C 1
ATOM 4106 O O . ALA B 1 179 ? 12.719 -9.82 -29.188 1 98.69 179 ALA B O 1
ATOM 4107 N N . VAL B 1 180 ? 12.695 -10.141 -27.016 1 98.75 180 VAL B N 1
ATOM 4108 C CA . VAL B 1 180 ? 11.852 -8.984 -26.719 1 98.75 180 VAL B CA 1
ATOM 4109 C C . VAL B 1 180 ? 12.633 -7.699 -26.969 1 98.75 180 VAL B C 1
ATOM 4111 O O . VAL B 1 180 ? 13.773 -7.562 -26.516 1 98.75 180 VAL B O 1
ATOM 4114 N N . PRO B 1 181 ? 12.031 -6.711 -27.719 1 98.38 181 PRO B N 1
ATOM 4115 C CA . PRO B 1 181 ? 12.711 -5.422 -27.875 1 98.38 181 PRO B CA 1
ATOM 4116 C C . PRO B 1 181 ? 13.164 -4.816 -26.562 1 98.38 181 PRO B C 1
ATOM 4118 O O . PRO B 1 181 ? 12.422 -4.855 -25.578 1 98.38 181 PRO B O 1
ATOM 4121 N N . PRO B 1 182 ? 14.328 -4.25 -26.531 1 97.19 182 PRO B N 1
ATOM 4122 C CA . PRO B 1 182 ? 14.93 -3.83 -25.266 1 97.19 182 PRO B CA 1
ATOM 4123 C C . PRO B 1 182 ? 14.188 -2.66 -24.625 1 97.19 182 PRO B C 1
ATOM 4125 O O . PRO B 1 182 ? 14.414 -2.359 -23.438 1 97.19 182 PRO B O 1
ATOM 4128 N N . HIS B 1 183 ? 13.375 -1.955 -25.344 1 97.81 183 HIS B N 1
ATOM 4129 C CA . HIS B 1 183 ? 12.648 -0.832 -24.766 1 97.81 183 HIS B CA 1
ATOM 4130 C C . HIS B 1 183 ? 11.383 -1.3 -24.062 1 97.81 183 HIS B C 1
ATOM 4132 O O . HIS B 1 183 ? 10.664 -0.493 -23.469 1 97.81 183 HIS B O 1
ATOM 4138 N N . ILE B 1 184 ? 11.016 -2.582 -24.156 1 98.81 184 ILE B N 1
ATOM 4139 C CA . ILE B 1 184 ? 9.875 -3.176 -23.453 1 98.81 184 ILE B CA 1
ATOM 4140 C C . ILE B 1 184 ? 10.352 -3.836 -22.156 1 98.81 184 ILE B C 1
ATOM 4142 O O . ILE B 1 184 ? 11.305 -4.613 -22.172 1 98.81 184 ILE B O 1
ATOM 4146 N N . LEU B 1 185 ? 9.734 -3.469 -21.047 1 98.81 185 LEU B N 1
ATOM 4147 C CA . LEU B 1 185 ? 10.062 -4.066 -19.75 1 98.81 185 LEU B CA 1
ATOM 4148 C C . LEU B 1 185 ? 9.539 -5.496 -19.672 1 98.81 185 LEU B C 1
ATOM 4150 O O . LEU B 1 185 ? 8.398 -5.766 -20.047 1 98.81 185 LEU B O 1
ATOM 4154 N N . VAL B 1 186 ? 10.359 -6.453 -19.266 1 98.88 186 VAL B N 1
ATOM 4155 C CA . VAL B 1 186 ? 9.969 -7.836 -19 1 98.88 186 VAL B CA 1
ATOM 4156 C C . VAL B 1 186 ? 10.047 -8.125 -17.5 1 98.88 186 VAL B C 1
ATOM 4158 O O . VAL B 1 186 ? 11.125 -8.031 -16.906 1 98.88 186 VAL B O 1
ATOM 4161 N N . VAL B 1 187 ? 8.945 -8.461 -16.922 1 98.94 187 VAL B N 1
ATOM 4162 C CA . VAL B 1 187 ? 8.883 -8.758 -15.5 1 98.94 187 VAL B CA 1
ATOM 4163 C C . VAL B 1 187 ? 8.695 -10.258 -15.289 1 98.94 187 VAL B C 1
ATOM 4165 O O . VAL B 1 187 ? 7.711 -10.844 -15.742 1 98.94 187 VAL B O 1
ATOM 4168 N N . ILE B 1 188 ? 9.625 -10.844 -14.648 1 98.94 188 ILE B N 1
ATOM 4169 C CA . ILE B 1 188 ? 9.516 -12.242 -14.234 1 98.94 188 ILE B CA 1
ATOM 4170 C C . ILE B 1 188 ? 9.023 -12.312 -12.789 1 98.94 188 ILE B C 1
ATOM 4172 O O . ILE B 1 188 ? 9.773 -12.008 -11.852 1 98.94 188 ILE B O 1
ATOM 4176 N N . ASP B 1 189 ? 7.754 -12.641 -12.617 1 98.81 189 ASP B N 1
ATOM 4177 C CA . ASP B 1 189 ? 7.098 -12.742 -11.32 1 98.81 189 ASP B CA 1
ATOM 4178 C C . ASP B 1 189 ? 7.32 -14.117 -10.695 1 98.81 189 ASP B C 1
ATOM 4180 O O . ASP B 1 189 ? 6.699 -15.102 -11.109 1 98.81 189 ASP B O 1
ATOM 4184 N N . GLU B 1 190 ? 8.109 -14.164 -9.641 1 98.62 190 GLU B N 1
ATOM 4185 C CA . GLU B 1 190 ? 8.594 -15.422 -9.086 1 98.62 190 GLU B CA 1
ATOM 4186 C C . GLU B 1 190 ? 8.125 -15.617 -7.648 1 98.62 190 GLU B C 1
ATOM 4188 O O . GLU B 1 190 ? 8.914 -15.977 -6.777 1 98.62 190 GLU B O 1
ATOM 4193 N N . ALA B 1 191 ? 6.824 -15.453 -7.43 1 98.25 191 ALA B N 1
ATOM 4194 C CA . ALA B 1 191 ? 6.246 -15.57 -6.094 1 98.25 191 ALA B CA 1
ATOM 4195 C C . ALA B 1 191 ? 6.445 -16.984 -5.535 1 98.25 191 ALA B C 1
ATOM 4197 O O . ALA B 1 191 ? 6.473 -17.172 -4.316 1 98.25 191 ALA B O 1
ATOM 4198 N N . TYR B 1 192 ? 6.672 -18.016 -6.406 1 98.38 192 TYR B N 1
ATOM 4199 C CA . TYR B 1 192 ? 6.668 -19.406 -5.961 1 98.38 192 TYR B CA 1
ATOM 4200 C C . TYR B 1 192 ? 7.984 -20.094 -6.301 1 98.38 192 TYR B C 1
ATOM 4202 O O . TYR B 1 192 ? 8.086 -21.328 -6.242 1 98.38 192 TYR B O 1
ATOM 4210 N N . VAL B 1 193 ? 9.008 -19.375 -6.57 1 97.81 193 VAL B N 1
ATOM 4211 C CA . VAL B 1 193 ? 10.242 -19.891 -7.137 1 97.81 193 VAL B CA 1
ATOM 4212 C C . VAL B 1 193 ? 10.898 -20.859 -6.148 1 97.81 193 VAL B C 1
ATOM 4214 O O . VAL B 1 193 ? 11.562 -21.812 -6.555 1 97.81 193 VAL B O 1
ATOM 4217 N N . GLU B 1 194 ? 10.719 -20.672 -4.871 1 96.88 194 GLU B N 1
ATOM 4218 C CA . GLU B 1 194 ? 11.375 -21.469 -3.838 1 96.88 194 GLU B CA 1
ATOM 4219 C C . GLU B 1 194 ? 10.867 -22.906 -3.848 1 96.88 194 GLU B C 1
ATOM 4221 O O . GLU B 1 194 ? 11.469 -23.797 -3.227 1 96.88 194 GLU B O 1
ATOM 4226 N N . TYR B 1 195 ? 9.82 -23.172 -4.574 1 98.06 195 TYR B N 1
ATOM 4227 C CA . TYR B 1 195 ? 9.219 -24.516 -4.582 1 98.06 195 TYR B CA 1
ATOM 4228 C C . TYR B 1 195 ? 9.672 -25.312 -5.797 1 98.06 195 TYR B C 1
ATOM 4230 O O . TYR B 1 195 ? 9.414 -26.5 -5.895 1 98.06 195 TYR B O 1
ATOM 4238 N N . ILE B 1 196 ? 10.297 -24.656 -6.738 1 98.12 196 ILE B N 1
ATOM 4239 C CA . ILE B 1 196 ? 10.766 -25.328 -7.949 1 98.12 196 ILE B CA 1
ATOM 4240 C C . ILE B 1 196 ? 11.836 -26.359 -7.594 1 98.12 196 ILE B C 1
ATOM 4242 O O . ILE B 1 196 ? 12.68 -26.109 -6.73 1 98.12 196 ILE B O 1
ATOM 4246 N N . ARG B 1 197 ? 11.781 -27.422 -8.227 1 95.75 197 ARG B N 1
ATOM 4247 C CA . ARG B 1 197 ? 12.789 -28.469 -8.07 1 95.75 197 ARG B CA 1
ATOM 4248 C C . ARG B 1 197 ? 13.312 -28.938 -9.422 1 95.75 197 ARG B C 1
ATOM 4250 O O . ARG B 1 197 ? 12.664 -28.734 -10.445 1 95.75 197 ARG B O 1
ATOM 4257 N N . GLY B 1 198 ? 14.5 -29.516 -9.383 1 92.19 198 GLY B N 1
ATOM 4258 C CA . GLY B 1 198 ? 15.117 -30.062 -10.586 1 92.19 198 GLY B CA 1
ATOM 4259 C C . GLY B 1 198 ? 15.734 -29 -11.477 1 92.19 198 GLY B C 1
ATOM 4260 O O . GLY B 1 198 ? 16.25 -27.984 -10.984 1 92.19 198 GLY B O 1
ATOM 4261 N N . ASP B 1 199 ? 15.758 -29.188 -12.75 1 92.5 199 ASP B N 1
ATOM 4262 C CA . ASP B 1 199 ? 16.453 -28.312 -13.695 1 92.5 199 ASP B CA 1
ATOM 4263 C C . ASP B 1 199 ? 15.523 -27.219 -14.219 1 92.5 199 ASP B C 1
ATOM 4265 O O . ASP B 1 199 ? 15.82 -26.578 -15.227 1 92.5 199 ASP B O 1
ATOM 4269 N N . GLN B 1 200 ? 14.516 -26.953 -13.414 1 93.5 200 GLN B N 1
ATOM 4270 C CA . GLN B 1 200 ? 13.508 -26.031 -13.914 1 93.5 200 GLN B CA 1
ATOM 4271 C C . GLN B 1 200 ? 13.656 -24.656 -13.273 1 93.5 200 GLN B C 1
ATOM 4273 O O . GLN B 1 200 ? 12.906 -23.719 -13.586 1 93.5 200 GLN B O 1
ATOM 4278 N N . VAL B 1 201 ? 14.609 -24.5 -12.367 1 93.56 201 VAL B N 1
ATOM 4279 C CA . VAL B 1 201 ? 14.836 -23.203 -11.734 1 93.56 201 VAL B CA 1
ATOM 4280 C C . VAL B 1 201 ? 15.32 -22.203 -12.773 1 93.56 201 VAL B C 1
ATOM 4282 O O . VAL B 1 201 ? 16.328 -22.422 -13.453 1 93.56 201 VAL B O 1
ATOM 4285 N N . PRO B 1 202 ? 14.609 -21.125 -12.898 1 94.06 202 PRO B N 1
ATOM 4286 C CA . PRO B 1 202 ? 15.016 -20.125 -13.891 1 94.06 202 PRO B CA 1
ATOM 4287 C C . PRO B 1 202 ? 16.281 -19.375 -13.492 1 94.06 202 PRO B C 1
ATOM 4289 O O . PRO B 1 202 ? 16.531 -19.172 -12.305 1 94.06 202 PRO B O 1
ATOM 4292 N N . GLY B 1 203 ? 17.156 -18.984 -14.508 1 94.69 203 GLY B N 1
ATOM 4293 C CA . GLY B 1 203 ? 18.297 -18.125 -14.281 1 94.69 203 GLY B CA 1
ATOM 4294 C C . GLY B 1 203 ? 17.953 -16.656 -14.312 1 94.69 203 GLY B C 1
ATOM 4295 O O . GLY B 1 203 ? 18.625 -15.867 -14.984 1 94.69 203 GLY B O 1
ATOM 4296 N N . SER B 1 204 ? 16.891 -16.297 -13.602 1 97.38 204 SER B N 1
ATOM 4297 C CA . SER B 1 204 ? 16.25 -15 -13.758 1 97.38 204 SER B CA 1
ATOM 4298 C C . SER B 1 204 ? 17.188 -13.867 -13.344 1 97.38 204 SER B C 1
ATOM 4300 O O . SER B 1 204 ? 17.203 -12.805 -13.969 1 97.38 204 SER B O 1
ATOM 4302 N N . PHE B 1 205 ? 17.953 -14.047 -12.227 1 97.75 205 PHE B N 1
ATOM 4303 C CA . PHE B 1 205 ? 18.844 -12.984 -11.781 1 97.75 205 PHE B CA 1
ATOM 4304 C C . PHE B 1 205 ? 19.969 -12.766 -12.789 1 97.75 205 PHE B C 1
ATOM 4306 O O . PHE B 1 205 ? 20.438 -11.641 -12.969 1 97.75 205 PHE B O 1
ATOM 4313 N N . GLY B 1 206 ? 20.406 -13.875 -13.453 1 97.12 206 GLY B N 1
ATOM 4314 C CA . GLY B 1 206 ? 21.344 -13.719 -14.57 1 97.12 206 GLY B CA 1
ATOM 4315 C C . GLY B 1 206 ? 20.766 -12.891 -15.703 1 97.12 206 GLY B C 1
ATOM 4316 O O . GLY B 1 206 ? 21.484 -12.102 -16.328 1 97.12 206 GLY B O 1
ATOM 4317 N N . LEU B 1 207 ? 19.5 -13.102 -15.961 1 97.81 207 LEU B N 1
ATOM 4318 C CA . LEU B 1 207 ? 18.828 -12.32 -17 1 97.81 207 LEU B CA 1
ATOM 4319 C C . LEU B 1 207 ? 18.797 -10.844 -16.609 1 97.81 207 LEU B C 1
ATOM 4321 O O . LEU B 1 207 ? 18.969 -9.977 -17.469 1 97.81 207 LEU B O 1
ATOM 4325 N N . VAL B 1 208 ? 18.562 -10.516 -15.32 1 98 208 VAL B N 1
ATOM 4326 C CA . VAL B 1 208 ? 18.547 -9.125 -14.867 1 98 208 VAL B CA 1
ATOM 4327 C C . VAL B 1 208 ? 19.922 -8.5 -15.086 1 98 208 VAL B C 1
ATOM 4329 O O . VAL B 1 208 ? 20.016 -7.348 -15.523 1 98 208 VAL B O 1
ATOM 4332 N N . ARG B 1 209 ? 20.938 -9.188 -14.781 1 96.38 209 ARG B N 1
ATOM 4333 C CA . ARG B 1 209 ? 22.297 -8.664 -14.938 1 96.38 209 ARG B CA 1
ATOM 4334 C C . ARG B 1 209 ? 22.625 -8.43 -16.406 1 96.38 209 ARG B C 1
ATOM 4336 O O . ARG B 1 209 ? 23.328 -7.469 -16.75 1 96.38 209 ARG B O 1
ATOM 4343 N N . ALA B 1 210 ? 22.109 -9.273 -17.234 1 96.38 210 ALA B N 1
ATOM 4344 C CA . ALA B 1 210 ? 22.469 -9.234 -18.656 1 96.38 210 ALA B CA 1
ATOM 4345 C C . ALA B 1 210 ? 21.594 -8.242 -19.422 1 96.38 210 ALA B C 1
ATOM 4347 O O . ALA B 1 210 ? 22 -7.715 -20.453 1 96.38 210 ALA B O 1
ATOM 4348 N N . HIS B 1 211 ? 20.422 -8.008 -18.953 1 97.62 211 HIS B N 1
ATOM 4349 C CA . HIS B 1 211 ? 19.438 -7.203 -19.672 1 97.62 211 HIS B CA 1
ATOM 4350 C C . HIS B 1 211 ? 18.828 -6.137 -18.781 1 97.62 211 HIS B C 1
ATOM 4352 O O . HIS B 1 211 ? 17.984 -6.445 -17.938 1 97.62 211 HIS B O 1
ATOM 4358 N N . PRO B 1 212 ? 19.047 -4.844 -19.016 1 97.5 212 PRO B N 1
ATOM 4359 C CA . PRO B 1 212 ? 18.578 -3.779 -18.125 1 97.5 212 PRO B CA 1
ATOM 4360 C C . PRO B 1 212 ? 17.062 -3.629 -18.125 1 97.5 212 PRO B C 1
ATOM 4362 O O . PRO B 1 212 ? 16.5 -2.932 -17.281 1 97.5 212 PRO B O 1
ATOM 4365 N N . ASN B 1 213 ? 16.391 -4.25 -19.109 1 98.38 213 ASN B N 1
ATOM 4366 C CA . ASN B 1 213 ? 14.938 -4.141 -19.156 1 98.38 213 ASN B CA 1
ATOM 4367 C C . ASN B 1 213 ? 14.258 -5.324 -18.469 1 98.38 213 ASN B C 1
ATOM 4369 O O . ASN B 1 213 ? 13.062 -5.547 -18.656 1 98.38 213 ASN B O 1
ATOM 4373 N N . VAL B 1 214 ? 14.969 -6.141 -17.703 1 98.62 214 VAL B N 1
ATOM 4374 C CA . VAL B 1 214 ? 14.391 -7.289 -17.016 1 98.62 214 VAL B CA 1
ATOM 4375 C C . VAL B 1 214 ? 14.273 -6.992 -15.516 1 98.62 214 VAL B C 1
ATOM 4377 O O . VAL B 1 214 ? 15.195 -6.434 -14.914 1 98.62 214 VAL B O 1
ATOM 4380 N N . VAL B 1 215 ? 13.133 -7.266 -14.922 1 98.81 215 VAL B N 1
ATOM 4381 C CA . VAL B 1 215 ? 12.852 -7.152 -13.5 1 98.81 215 VAL B CA 1
ATOM 4382 C C . VAL B 1 215 ? 12.422 -8.508 -12.945 1 98.81 215 VAL B C 1
ATOM 4384 O O . VAL B 1 215 ? 11.656 -9.234 -13.578 1 98.81 215 VAL B O 1
ATOM 4387 N N . VAL B 1 216 ? 12.945 -8.875 -11.805 1 98.81 216 VAL B N 1
ATOM 4388 C CA . VAL B 1 216 ? 12.492 -10.07 -11.094 1 98.81 216 VAL B CA 1
ATOM 4389 C C . VAL B 1 216 ? 11.742 -9.664 -9.828 1 98.81 216 VAL B C 1
ATOM 4391 O O . VAL B 1 216 ? 12.211 -8.82 -9.07 1 98.81 216 VAL B O 1
ATOM 4394 N N . LEU B 1 217 ? 10.555 -10.219 -9.625 1 98.81 217 LEU B N 1
ATOM 4395 C CA . LEU B 1 217 ? 9.766 -9.984 -8.414 1 98.81 217 LEU B CA 1
ATOM 4396 C C . LEU B 1 217 ? 9.82 -11.203 -7.492 1 98.81 217 LEU B C 1
ATOM 4398 O O . LEU B 1 217 ? 9.703 -12.336 -7.949 1 98.81 217 LEU B O 1
ATOM 4402 N N . ARG B 1 218 ? 10.016 -10.953 -6.215 1 98.31 218 ARG B N 1
ATOM 4403 C CA . ARG B 1 218 ? 9.977 -11.945 -5.148 1 98.31 218 ARG B CA 1
ATOM 4404 C C . ARG B 1 218 ? 9.094 -11.477 -4 1 98.31 218 ARG B C 1
ATOM 4406 O O . ARG B 1 218 ? 8.773 -10.289 -3.895 1 98.31 218 ARG B O 1
ATOM 4413 N N . THR B 1 219 ? 8.656 -12.43 -3.158 1 98.19 219 THR B N 1
ATOM 4414 C CA . THR B 1 219 ? 7.773 -12.094 -2.047 1 98.19 219 THR B CA 1
ATOM 4415 C C . THR B 1 219 ? 8.141 -12.891 -0.801 1 98.19 219 THR B C 1
ATOM 4417 O O . THR B 1 219 ? 8.75 -13.961 -0.899 1 98.19 219 THR B O 1
ATOM 4420 N N . PHE B 1 220 ? 7.801 -12.367 0.323 1 98.31 220 PHE B N 1
ATOM 4421 C CA . PHE B 1 220 ? 7.941 -13.094 1.582 1 98.31 220 PHE B CA 1
ATOM 4422 C C . PHE B 1 220 ? 6.625 -13.75 1.98 1 98.31 220 PHE B C 1
ATOM 4424 O O . PHE B 1 220 ? 6.543 -14.406 3.02 1 98.31 220 PHE B O 1
ATOM 4431 N N . SER B 1 221 ? 5.605 -13.68 1.185 1 97.69 221 SER B N 1
ATOM 4432 C CA . SER B 1 221 ? 4.246 -14.062 1.55 1 97.69 221 SER B CA 1
ATOM 4433 C C . SER B 1 221 ? 4.055 -15.57 1.461 1 97.69 221 SER B C 1
ATOM 4435 O O . SER B 1 221 ? 3.115 -16.125 2.039 1 97.69 221 SER B O 1
ATOM 4437 N N . LYS B 1 222 ? 4.93 -16.234 0.697 1 97.06 222 LYS B N 1
ATOM 4438 C CA . LYS B 1 222 ? 4.734 -17.656 0.433 1 97.06 222 LYS B CA 1
ATOM 4439 C C . LYS B 1 222 ? 5.73 -18.516 1.22 1 97.06 222 LYS B C 1
ATOM 4441 O O . LYS B 1 222 ? 5.602 -18.656 2.438 1 97.06 222 LYS B O 1
ATOM 4446 N N . ALA B 1 223 ? 6.875 -18.797 0.657 1 96.62 223 ALA B N 1
ATOM 4447 C CA . ALA B 1 223 ? 7.859 -19.688 1.274 1 96.62 223 ALA B CA 1
ATOM 4448 C C . ALA B 1 223 ? 8.289 -19.156 2.639 1 96.62 223 ALA B C 1
ATOM 4450 O O . ALA B 1 223 ? 8.578 -19.938 3.551 1 96.62 223 ALA B O 1
ATOM 4451 N N . TYR B 1 224 ? 8.297 -17.859 2.824 1 96.94 224 TYR B N 1
ATOM 4452 C CA . TYR B 1 224 ? 8.836 -17.25 4.043 1 96.94 224 TYR B CA 1
ATOM 4453 C C . TYR B 1 224 ? 7.742 -17.078 5.09 1 96.94 224 TYR B C 1
ATOM 4455 O O . TYR B 1 224 ? 8.031 -16.75 6.246 1 96.94 224 TYR B O 1
ATOM 4463 N N . GLY B 1 225 ? 6.508 -17.234 4.699 1 97.12 225 GLY B N 1
ATOM 4464 C CA . GLY B 1 225 ? 5.414 -17.281 5.656 1 97.12 225 GLY B CA 1
ATOM 4465 C C . GLY B 1 225 ? 5.039 -15.93 6.219 1 97.12 225 GLY B C 1
ATOM 4466 O O . GLY B 1 225 ? 4.637 -15.82 7.379 1 97.12 225 GLY B O 1
ATOM 4467 N N . LEU B 1 226 ? 5.199 -14.867 5.457 1 98.12 226 LEU B N 1
ATOM 4468 C CA . LEU B 1 226 ? 4.875 -13.531 5.941 1 98.12 226 LEU B CA 1
ATOM 4469 C C . LEU B 1 226 ? 3.707 -12.938 5.16 1 98.12 226 LEU B C 1
ATOM 4471 O O . LEU B 1 226 ? 3.689 -11.734 4.887 1 98.12 226 LEU B O 1
ATOM 4475 N N . ALA B 1 227 ? 2.729 -13.797 4.766 1 97.88 227 ALA B N 1
ATOM 4476 C CA . ALA B 1 227 ? 1.568 -13.32 4.02 1 97.88 227 ALA B CA 1
ATOM 4477 C C . ALA B 1 227 ? 0.888 -12.164 4.75 1 97.88 227 ALA B C 1
ATOM 4479 O O . ALA B 1 227 ? 0.438 -11.203 4.121 1 97.88 227 ALA B O 1
ATOM 4480 N N . GLY B 1 228 ? 0.859 -12.164 6.027 1 98.06 228 GLY B N 1
ATOM 4481 C CA . GLY B 1 228 ? 0.149 -11.188 6.836 1 98.06 228 GLY B CA 1
ATOM 4482 C C . GLY B 1 228 ? 0.852 -9.844 6.902 1 98.06 228 GLY B C 1
ATOM 4483 O O . GLY B 1 228 ? 0.267 -8.852 7.34 1 98.06 228 GLY B O 1
ATOM 4484 N N . LEU B 1 229 ? 2.09 -9.734 6.473 1 98.38 229 LEU B N 1
ATOM 4485 C CA . LEU B 1 229 ? 2.877 -8.516 6.648 1 98.38 229 LEU B CA 1
ATOM 4486 C C . LEU B 1 229 ? 3.088 -7.809 5.316 1 98.38 229 LEU B C 1
ATOM 4488 O O . LEU B 1 229 ? 3.541 -6.664 5.281 1 98.38 229 LEU B O 1
ATOM 4492 N N . ARG B 1 230 ? 2.74 -8.477 4.27 1 97.44 230 ARG B N 1
ATOM 4493 C CA . ARG B 1 230 ? 2.707 -7.875 2.939 1 97.44 230 ARG B CA 1
ATOM 4494 C C . ARG B 1 230 ? 4.039 -7.211 2.605 1 97.44 230 ARG B C 1
ATOM 4496 O O . ARG B 1 230 ? 4.109 -5.988 2.459 1 97.44 230 ARG B O 1
ATOM 4503 N N . ILE B 1 231 ? 5.062 -7.941 2.328 1 98.38 231 ILE B N 1
ATOM 4504 C CA . ILE B 1 231 ? 6.375 -7.41 1.981 1 98.38 231 ILE B CA 1
ATOM 4505 C C . ILE B 1 231 ? 6.988 -8.25 0.861 1 98.38 231 ILE B C 1
ATOM 4507 O O . ILE B 1 231 ? 6.867 -9.477 0.853 1 98.38 231 ILE B O 1
ATOM 4511 N N . GLY B 1 232 ? 7.434 -7.66 -0.172 1 98.56 232 GLY B N 1
ATOM 4512 C CA . GLY B 1 232 ? 8.109 -8.242 -1.317 1 98.56 232 GLY B CA 1
ATOM 4513 C C . GLY B 1 232 ? 9.172 -7.332 -1.914 1 98.56 232 GLY B C 1
ATOM 4514 O O . GLY B 1 232 ? 9.391 -6.223 -1.423 1 98.56 232 GLY B O 1
ATOM 4515 N N . TYR B 1 233 ? 9.883 -7.82 -2.904 1 98.81 233 TYR B N 1
ATOM 4516 C CA . TYR B 1 233 ? 10.945 -6.984 -3.457 1 98.81 233 TYR B CA 1
ATOM 4517 C C . TYR B 1 233 ? 11.133 -7.258 -4.945 1 98.81 233 TYR B C 1
ATOM 4519 O O . TYR B 1 233 ? 10.688 -8.289 -5.453 1 98.81 233 TYR B O 1
ATOM 4527 N N . ALA B 1 234 ? 11.68 -6.312 -5.625 1 98.81 234 ALA B N 1
ATOM 4528 C CA . ALA B 1 234 ? 12.094 -6.383 -7.023 1 98.81 234 ALA B CA 1
ATOM 4529 C C . ALA B 1 234 ? 13.602 -6.211 -7.16 1 98.81 234 ALA B C 1
ATOM 4531 O O . ALA B 1 234 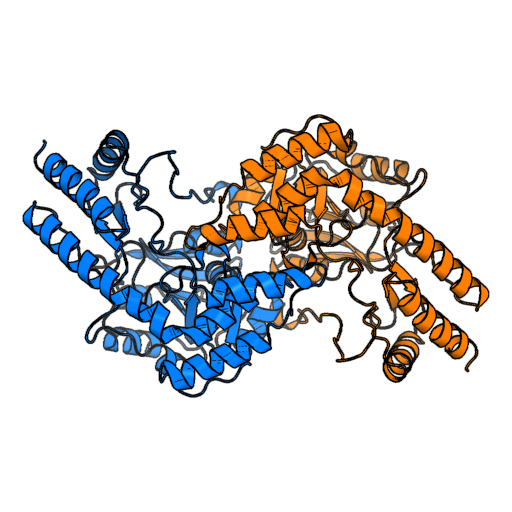? 14.219 -5.449 -6.41 1 98.81 234 ALA B O 1
ATOM 4532 N N . VAL B 1 235 ? 14.172 -6.949 -8 1 98.75 235 VAL B N 1
ATOM 4533 C CA . VAL B 1 235 ? 15.555 -6.773 -8.406 1 98.75 235 VAL B CA 1
ATOM 4534 C C . VAL B 1 235 ? 15.617 -6.312 -9.859 1 98.75 235 VAL B C 1
ATOM 4536 O O . VAL B 1 235 ? 15.055 -6.965 -10.75 1 98.75 235 VAL B O 1
ATOM 4539 N N . ALA B 1 236 ? 16.219 -5.234 -10.148 1 98.56 236 ALA B N 1
ATOM 4540 C CA . ALA B 1 236 ? 16.203 -4.602 -11.461 1 98.56 236 ALA B CA 1
ATOM 4541 C C . ALA B 1 236 ? 17.375 -3.623 -11.617 1 98.56 236 ALA B C 1
ATOM 4543 O O . ALA B 1 236 ? 18.141 -3.414 -10.68 1 98.56 236 ALA B O 1
ATOM 4544 N N . ASP B 1 237 ? 17.469 -3.098 -12.828 1 97.56 237 ASP B N 1
ATOM 4545 C CA . ASP B 1 237 ? 18.391 -1.989 -13.062 1 97.56 237 ASP B CA 1
ATOM 4546 C C . ASP B 1 237 ? 18.078 -0.809 -12.148 1 97.56 237 ASP B C 1
ATOM 4548 O O . ASP B 1 237 ? 16.906 -0.537 -11.852 1 97.56 237 ASP B O 1
ATOM 4552 N N . ALA B 1 238 ? 19.156 -0.066 -11.75 1 96.62 238 ALA B N 1
ATOM 4553 C CA . ALA B 1 238 ? 19.016 1.029 -10.789 1 96.62 238 ALA B CA 1
ATOM 4554 C C . ALA B 1 238 ? 18.062 2.104 -11.32 1 96.62 238 ALA B C 1
ATOM 4556 O O . ALA B 1 238 ? 17.344 2.73 -10.547 1 96.62 238 ALA B O 1
ATOM 4557 N N . ASP B 1 239 ? 18.047 2.285 -12.617 1 95.31 239 ASP B N 1
ATOM 4558 C CA . ASP B 1 239 ? 17.172 3.287 -13.203 1 95.31 239 ASP B CA 1
ATOM 4559 C C . ASP B 1 239 ? 15.695 2.904 -13.023 1 95.31 239 ASP B C 1
ATOM 4561 O O . ASP B 1 239 ? 14.844 3.77 -12.805 1 95.31 239 ASP B O 1
ATOM 4565 N N . ILE B 1 240 ? 15.414 1.622 -13.156 1 97.31 240 ILE B N 1
ATOM 4566 C CA . ILE B 1 240 ? 14.047 1.135 -12.953 1 97.31 240 ILE B CA 1
ATOM 4567 C C . ILE B 1 240 ? 13.664 1.286 -11.484 1 97.31 240 ILE B C 1
ATOM 4569 O O . ILE B 1 240 ? 12.555 1.729 -11.172 1 97.31 240 ILE B O 1
ATOM 4573 N N . VAL B 1 241 ? 14.609 0.977 -10.602 1 97.25 241 VAL B N 1
ATOM 4574 C CA . VAL B 1 241 ? 14.359 1.092 -9.172 1 97.25 241 VAL B CA 1
ATOM 4575 C C . VAL B 1 241 ? 14.094 2.551 -8.805 1 97.25 241 VAL B C 1
ATOM 4577 O O . VAL B 1 241 ? 13.203 2.846 -8.008 1 97.25 241 VAL B O 1
ATOM 4580 N N . THR B 1 242 ? 14.844 3.467 -9.391 1 94.94 242 THR B N 1
ATOM 4581 C CA . THR B 1 242 ? 14.625 4.891 -9.172 1 94.94 242 THR B CA 1
ATOM 4582 C C . THR B 1 242 ? 13.219 5.297 -9.617 1 94.94 242 THR B C 1
ATOM 4584 O O . THR B 1 242 ? 12.523 6.023 -8.906 1 94.94 242 THR B O 1
ATOM 4587 N N . ALA B 1 243 ? 12.812 4.812 -10.766 1 96 243 ALA B N 1
ATOM 4588 C CA . ALA B 1 243 ? 11.469 5.113 -11.273 1 96 243 ALA B CA 1
ATOM 4589 C C . ALA B 1 243 ? 10.398 4.539 -10.352 1 96 243 ALA B C 1
ATOM 4591 O O . ALA B 1 243 ? 9.375 5.188 -10.102 1 96 243 ALA B O 1
ATOM 4592 N N . LEU B 1 244 ? 10.664 3.314 -9.875 1 97.06 244 LEU B N 1
ATOM 4593 C CA . LEU B 1 244 ? 9.727 2.703 -8.938 1 97.06 244 LEU B CA 1
ATOM 4594 C C . LEU B 1 244 ? 9.562 3.57 -7.699 1 97.06 244 LEU B C 1
ATOM 4596 O O . LEU B 1 244 ? 8.453 3.699 -7.172 1 97.06 244 LEU B O 1
ATOM 4600 N N . GLY B 1 245 ? 10.633 4.168 -7.25 1 95.25 245 GLY B N 1
ATOM 4601 C CA . GLY B 1 245 ? 10.602 5.035 -6.086 1 95.25 245 GLY B CA 1
ATOM 4602 C C . GLY B 1 245 ? 9.719 6.258 -6.273 1 95.25 245 GLY B C 1
ATOM 4603 O O . GLY B 1 245 ? 9.148 6.77 -5.312 1 95.25 245 GLY B O 1
ATOM 4604 N N . LYS B 1 246 ? 9.516 6.715 -7.5 1 94.31 246 LYS B N 1
ATOM 4605 C CA . LYS B 1 246 ? 8.742 7.918 -7.801 1 94.31 246 LYS B CA 1
ATOM 4606 C C . LYS B 1 246 ? 7.246 7.66 -7.652 1 94.31 246 LYS B C 1
ATOM 4608 O O . LYS B 1 246 ? 6.469 8.594 -7.43 1 94.31 246 LYS B O 1
ATOM 4613 N N . VAL B 1 247 ? 6.848 6.41 -7.797 1 95.25 247 VAL B N 1
ATOM 4614 C CA . VAL B 1 247 ? 5.422 6.102 -7.738 1 95.25 247 VAL B CA 1
ATOM 4615 C C . VAL B 1 247 ? 5.121 5.258 -6.504 1 95.25 247 VAL B C 1
ATOM 4617 O O . VAL B 1 247 ? 4 4.781 -6.324 1 95.25 247 VAL B O 1
ATOM 4620 N N . TYR B 1 248 ? 6.168 5.078 -5.707 1 94.5 248 TYR B N 1
ATOM 4621 C CA . TYR B 1 248 ? 6.031 4.375 -4.434 1 94.5 248 TYR B CA 1
ATOM 4622 C C . TYR B 1 248 ? 5.172 5.172 -3.461 1 94.5 248 TYR B C 1
ATOM 4624 O O . TYR B 1 248 ? 5.352 6.383 -3.309 1 94.5 248 TYR B O 1
ATOM 4632 N N . VAL B 1 249 ? 4.137 4.543 -2.896 1 94 249 VAL B N 1
ATOM 4633 C CA . VAL B 1 249 ? 3.42 5.18 -1.797 1 94 249 VAL B CA 1
ATOM 4634 C C . VAL B 1 249 ? 4.32 5.254 -0.567 1 94 249 VAL B C 1
ATOM 4636 O O . VAL B 1 249 ? 4.703 4.223 -0.008 1 94 249 VAL B O 1
ATOM 4639 N N . PRO B 1 250 ? 4.625 6.418 -0.12 1 93.5 250 PRO B N 1
ATOM 4640 C CA . PRO B 1 250 ? 5.605 6.566 0.957 1 93.5 250 PRO B CA 1
ATOM 4641 C C . PRO B 1 250 ? 5.234 5.773 2.209 1 93.5 250 PRO B C 1
ATOM 4643 O O . PRO B 1 250 ? 4.078 5.797 2.637 1 93.5 250 PRO B O 1
ATOM 4646 N N . PHE B 1 251 ? 6.242 5 2.746 1 94.94 251 PHE B N 1
ATOM 4647 C CA . PHE B 1 251 ? 6.23 4.312 4.031 1 94.94 251 PHE B CA 1
ATOM 4648 C C . PHE B 1 251 ? 5.328 3.084 3.979 1 94.94 251 PHE B C 1
ATOM 4650 O O . PHE B 1 251 ? 4.91 2.57 5.016 1 94.94 251 PHE B O 1
ATOM 4657 N N . SER B 1 252 ? 5.02 2.621 2.752 1 95.31 252 SER B N 1
ATOM 4658 C CA . SER B 1 252 ? 4.035 1.547 2.645 1 95.31 252 SER B CA 1
ATOM 4659 C C . SER B 1 252 ? 4.602 0.23 3.17 1 95.31 252 SER B C 1
ATOM 4661 O O . SER B 1 252 ? 3.844 -0.67 3.539 1 95.31 252 SER B O 1
ATOM 4663 N N . ALA B 1 253 ? 5.898 0.03 3.121 1 97.19 253 ALA B N 1
ATOM 4664 C CA . ALA B 1 253 ? 6.516 -1.089 3.83 1 97.19 253 ALA B CA 1
ATOM 4665 C C . ALA B 1 253 ? 6.656 -0.783 5.32 1 97.19 253 ALA B C 1
ATOM 4667 O O . ALA B 1 253 ? 7.578 -0.075 5.727 1 97.19 253 ALA B O 1
ATOM 4668 N N . THR B 1 254 ? 5.805 -1.337 6.117 1 98.12 254 THR B N 1
ATOM 4669 C CA . THR B 1 254 ? 5.719 -0.962 7.523 1 98.12 254 THR B CA 1
ATOM 4670 C C . THR B 1 254 ? 7.02 -1.283 8.25 1 98.12 254 THR B C 1
ATOM 4672 O O . THR B 1 254 ? 7.824 -2.086 7.773 1 98.12 254 THR B O 1
ATOM 4675 N N . SER B 1 255 ? 7.23 -0.649 9.422 1 98.06 255 SER B N 1
ATOM 4676 C CA . SER B 1 255 ? 8.422 -0.919 10.219 1 98.06 255 SER B CA 1
ATOM 4677 C C . SER B 1 255 ? 8.484 -2.385 10.641 1 98.06 255 SER B C 1
ATOM 4679 O O . SER B 1 255 ? 9.555 -3 10.609 1 98.06 255 SER B O 1
ATOM 4681 N N . ILE B 1 256 ? 7.348 -2.936 10.984 1 98.62 256 ILE B N 1
ATOM 4682 C CA . ILE B 1 256 ? 7.27 -4.328 11.414 1 98.62 256 ILE B CA 1
ATOM 4683 C C . ILE B 1 256 ? 7.559 -5.246 10.227 1 98.62 256 ILE B C 1
ATOM 4685 O O . ILE B 1 256 ? 8.266 -6.246 10.367 1 98.62 256 ILE B O 1
ATOM 4689 N N . SER B 1 257 ? 6.98 -4.941 9.078 1 98.69 257 SER B N 1
ATOM 4690 C CA . SER B 1 257 ? 7.227 -5.746 7.887 1 98.69 257 SER B CA 1
ATOM 4691 C C . SER B 1 257 ? 8.711 -5.789 7.543 1 98.69 257 SER B C 1
ATOM 4693 O O . SER B 1 257 ? 9.242 -6.848 7.207 1 98.69 257 SER B O 1
ATOM 4695 N N . GLN B 1 258 ? 9.359 -4.633 7.582 1 98.69 258 GLN B N 1
ATOM 4696 C CA . GLN B 1 258 ? 10.781 -4.57 7.277 1 98.69 258 GLN B CA 1
ATOM 4697 C C . GLN B 1 258 ? 11.594 -5.395 8.273 1 98.69 258 GLN B C 1
ATOM 4699 O O . GLN B 1 258 ? 12.453 -6.184 7.875 1 98.69 258 GLN B O 1
ATOM 4704 N N . ALA B 1 259 ? 11.32 -5.254 9.578 1 98.75 259 ALA B N 1
ATOM 4705 C CA . ALA B 1 259 ? 12.031 -5.988 10.617 1 98.75 259 ALA B CA 1
ATOM 4706 C C . ALA B 1 259 ? 11.844 -7.496 10.453 1 98.75 259 ALA B C 1
ATOM 4708 O O . ALA B 1 259 ? 12.805 -8.258 10.57 1 98.75 259 ALA B O 1
ATOM 4709 N N . ALA B 1 260 ? 10.641 -7.883 10.18 1 98.81 260 ALA B N 1
ATOM 4710 C CA . ALA B 1 260 ? 10.336 -9.297 10 1 98.81 260 ALA B CA 1
ATOM 4711 C C . ALA B 1 260 ? 11.047 -9.859 8.781 1 98.81 260 ALA B C 1
ATOM 4713 O O . ALA B 1 260 ? 11.555 -10.984 8.812 1 98.81 260 ALA B O 1
ATOM 4714 N N . ALA B 1 261 ? 11.023 -9.117 7.672 1 98.75 261 ALA B N 1
ATOM 4715 C CA . ALA B 1 261 ? 11.703 -9.555 6.457 1 98.75 261 ALA B CA 1
ATOM 4716 C C . ALA B 1 261 ? 13.195 -9.758 6.703 1 98.75 261 ALA B C 1
ATOM 4718 O O . ALA B 1 261 ? 13.773 -10.758 6.273 1 98.75 261 ALA B O 1
ATOM 4719 N N . ILE B 1 262 ? 13.82 -8.805 7.414 1 98.75 262 ILE B N 1
ATOM 4720 C CA . ILE B 1 262 ? 15.25 -8.898 7.719 1 98.75 262 ILE B CA 1
ATOM 4721 C C . ILE B 1 262 ? 15.516 -10.156 8.547 1 98.75 262 ILE B C 1
ATOM 4723 O O . ILE B 1 262 ? 16.422 -10.93 8.242 1 98.75 262 ILE B O 1
ATOM 4727 N N . ALA B 1 263 ? 14.68 -10.367 9.578 1 98.69 263 ALA B N 1
ATOM 4728 C CA . ALA B 1 263 ? 14.836 -11.547 10.422 1 98.69 263 ALA B CA 1
ATOM 4729 C C . ALA B 1 263 ? 14.648 -12.828 9.602 1 98.69 263 ALA B C 1
ATOM 4731 O O . ALA B 1 263 ? 15.32 -13.828 9.844 1 98.69 263 ALA B O 1
ATOM 4732 N N . SER B 1 264 ? 13.734 -12.844 8.672 1 98 264 SER B N 1
ATOM 4733 C CA . SER B 1 264 ? 13.477 -14.008 7.82 1 98 264 SER B CA 1
ATOM 4734 C C . SER B 1 264 ? 14.664 -14.305 6.914 1 98 264 SER B C 1
ATOM 473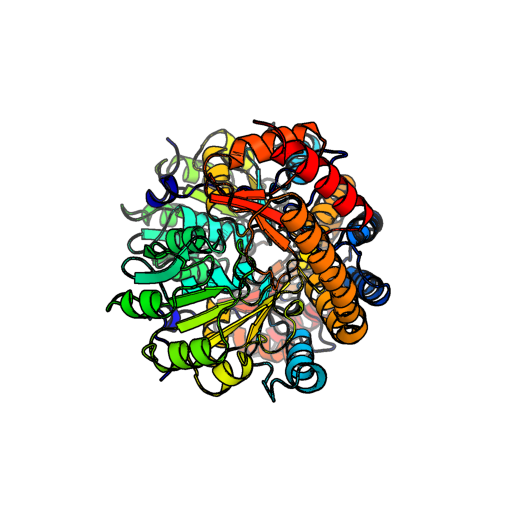6 O O . SER B 1 264 ? 15 -15.469 6.684 1 98 264 SER B O 1
ATOM 4738 N N . ILE B 1 265 ? 15.242 -13.25 6.383 1 97.44 265 ILE B N 1
ATOM 4739 C CA . ILE B 1 265 ? 16.422 -13.398 5.547 1 97.44 265 ILE B CA 1
ATOM 4740 C C . ILE B 1 265 ? 17.562 -14.016 6.363 1 97.44 265 ILE B C 1
ATOM 4742 O O . ILE B 1 265 ? 18.25 -14.922 5.887 1 97.44 265 ILE B O 1
ATOM 4746 N N . ASP B 1 266 ? 17.703 -13.586 7.562 1 96.62 266 ASP B N 1
ATOM 4747 C CA . ASP B 1 266 ? 18.766 -14.078 8.445 1 96.62 266 ASP B CA 1
ATOM 4748 C C . ASP B 1 266 ? 18.547 -15.547 8.797 1 96.62 266 ASP B C 1
ATOM 4750 O O . ASP B 1 266 ? 19.5 -16.266 9.117 1 96.62 266 ASP B O 1
ATOM 4754 N N . ALA B 1 267 ? 17.328 -16.016 8.727 1 96.31 267 ALA B N 1
ATOM 4755 C CA . ALA B 1 267 ? 16.984 -17.406 9.039 1 96.31 267 ALA B CA 1
ATOM 4756 C C . ALA B 1 267 ? 16.531 -18.156 7.781 1 96.31 267 ALA B C 1
ATOM 4758 O O . ALA B 1 267 ? 15.727 -19.078 7.855 1 96.31 267 ALA B O 1
ATOM 4759 N N . ALA B 1 268 ? 17 -17.75 6.668 1 93.75 268 ALA B N 1
ATOM 4760 C CA . ALA B 1 268 ? 16.484 -18.203 5.379 1 93.75 268 ALA B CA 1
ATOM 4761 C C . ALA B 1 268 ? 16.641 -19.703 5.223 1 93.75 268 ALA B C 1
ATOM 4763 O O . ALA B 1 268 ? 15.742 -20.375 4.707 1 93.75 268 ALA B O 1
ATOM 4764 N N . ASP B 1 269 ? 17.766 -20.297 5.664 1 93.31 269 ASP B N 1
ATOM 4765 C CA . ASP B 1 269 ? 18 -21.719 5.508 1 93.31 269 ASP B CA 1
ATOM 4766 C C . ASP B 1 269 ? 16.906 -22.547 6.203 1 93.31 269 ASP B C 1
ATOM 4768 O O . ASP B 1 269 ? 16.391 -23.5 5.629 1 93.31 269 ASP B O 1
ATOM 4772 N N . GLU B 1 270 ? 16.641 -22.125 7.395 1 92.94 270 GLU B N 1
ATOM 4773 C CA . GLU B 1 270 ? 15.602 -22.828 8.156 1 92.94 270 GLU B CA 1
ATOM 4774 C C . GLU B 1 270 ? 14.234 -22.688 7.5 1 92.94 270 GLU B C 1
ATOM 4776 O O . GLU B 1 270 ? 13.484 -23.656 7.406 1 92.94 270 GLU B O 1
ATOM 4781 N N . LEU B 1 271 ? 13.922 -21.547 7.082 1 90.88 271 LEU B N 1
ATOM 4782 C CA . LEU B 1 271 ? 12.625 -21.281 6.477 1 90.88 271 LEU B CA 1
ATOM 4783 C C . LEU B 1 271 ? 12.477 -22.016 5.148 1 90.88 271 LEU B C 1
ATOM 4785 O O . LEU B 1 271 ? 11.438 -22.609 4.871 1 90.88 271 LEU B O 1
ATOM 4789 N N . LEU B 1 272 ? 13.531 -22.016 4.352 1 89.38 272 LEU B N 1
ATOM 4790 C CA . LEU B 1 272 ? 13.477 -22.625 3.021 1 89.38 272 LEU B CA 1
ATOM 4791 C C . LEU B 1 272 ? 13.492 -24.141 3.115 1 89.38 272 LEU B C 1
ATOM 4793 O O . LEU B 1 272 ? 12.961 -24.828 2.238 1 89.38 272 LEU B O 1
ATOM 4797 N N . ALA B 1 273 ? 14 -24.656 4.184 1 92.25 273 ALA B N 1
ATOM 4798 C CA . ALA B 1 273 ? 13.953 -26.094 4.41 1 92.25 273 ALA B CA 1
ATOM 4799 C C . ALA B 1 273 ? 12.516 -26.578 4.578 1 92.25 273 ALA B C 1
ATOM 4801 O O . ALA B 1 273 ? 12.188 -27.703 4.211 1 92.25 273 ALA B O 1
ATOM 4802 N N . ARG B 1 274 ? 11.703 -25.703 5.016 1 93.19 274 ARG B N 1
ATOM 4803 C CA . ARG B 1 274 ? 10.297 -26.047 5.199 1 93.19 274 ARG B CA 1
ATOM 4804 C C . ARG B 1 274 ? 9.617 -26.312 3.861 1 93.19 274 ARG B C 1
ATOM 4806 O O . ARG B 1 274 ? 8.602 -27.016 3.803 1 93.19 274 ARG B O 1
ATOM 4813 N N . THR B 1 275 ? 10.172 -25.734 2.795 1 95.81 275 THR B N 1
ATOM 4814 C CA . THR B 1 275 ? 9.562 -25.922 1.481 1 95.81 275 THR B CA 1
ATOM 4815 C C . THR B 1 275 ? 9.719 -27.375 1.023 1 95.81 275 THR B C 1
ATOM 4817 O O . THR B 1 275 ? 8.93 -27.859 0.214 1 95.81 275 THR B O 1
ATOM 4820 N N . ASP B 1 276 ? 10.688 -28.094 1.551 1 96.12 276 ASP B N 1
ATOM 4821 C CA . ASP B 1 276 ? 10.891 -29.5 1.182 1 96.12 276 ASP B CA 1
ATOM 4822 C C . ASP B 1 276 ? 9.703 -30.359 1.592 1 96.12 276 ASP B C 1
ATOM 4824 O O . ASP B 1 276 ? 9.289 -31.25 0.851 1 96.12 276 ASP B O 1
ATOM 4828 N N . GLN B 1 277 ? 9.203 -30.062 2.758 1 95.56 277 GLN B N 1
ATOM 4829 C CA . GLN B 1 277 ? 8.023 -30.781 3.221 1 95.56 277 GLN B CA 1
ATOM 4830 C C . GLN B 1 277 ? 6.82 -30.5 2.33 1 95.56 277 GLN B C 1
ATOM 4832 O O . GLN B 1 277 ? 6.027 -31.406 2.039 1 95.56 277 GLN B O 1
ATOM 4837 N N . VAL B 1 278 ? 6.695 -29.266 1.966 1 97.31 278 VAL B N 1
ATOM 4838 C CA . VAL B 1 278 ? 5.59 -28.875 1.1 1 97.31 278 VAL B CA 1
ATOM 4839 C C . VAL B 1 278 ? 5.715 -29.578 -0.25 1 97.31 278 VAL B C 1
ATOM 4841 O O . VAL B 1 278 ? 4.727 -30.078 -0.794 1 97.31 278 VAL B O 1
ATOM 4844 N N . VAL B 1 279 ? 6.914 -29.656 -0.777 1 97.75 279 VAL B N 1
ATOM 4845 C CA . VAL B 1 279 ? 7.16 -30.281 -2.07 1 97.75 279 VAL B CA 1
ATOM 4846 C C . VAL B 1 279 ? 6.867 -31.781 -1.982 1 97.75 279 VAL B C 1
ATOM 4848 O O . VAL B 1 279 ? 6.289 -32.375 -2.904 1 97.75 279 VAL B O 1
ATOM 4851 N N . ALA B 1 280 ? 7.262 -32.375 -0.901 1 97.81 280 ALA B N 1
ATOM 4852 C CA . ALA B 1 280 ? 6.961 -33.781 -0.7 1 97.81 280 ALA B CA 1
ATOM 4853 C C . ALA B 1 280 ? 5.453 -34.031 -0.678 1 97.81 280 ALA B C 1
ATOM 4855 O O . ALA B 1 280 ? 4.961 -34.969 -1.289 1 97.81 280 ALA B O 1
ATOM 4856 N N . GLU B 1 281 ? 4.766 -33.188 0.096 1 97.94 281 GLU B N 1
ATOM 4857 C CA . GLU B 1 281 ? 3.312 -33.312 0.159 1 97.94 281 GLU B CA 1
ATOM 4858 C C . GLU B 1 281 ? 2.68 -33.031 -1.201 1 97.94 281 GLU B C 1
ATOM 4860 O O . GLU B 1 281 ? 1.691 -33.656 -1.576 1 97.94 281 GLU B O 1
ATOM 4865 N N . ARG B 1 282 ? 3.18 -32.062 -1.918 1 98.56 282 ARG B N 1
ATOM 4866 C CA . ARG B 1 282 ? 2.721 -31.75 -3.27 1 98.56 282 ARG B CA 1
ATOM 4867 C C . ARG B 1 282 ? 2.793 -33 -4.16 1 98.56 282 ARG B C 1
ATOM 4869 O O . ARG B 1 282 ? 1.849 -33.281 -4.895 1 98.56 282 ARG B O 1
ATOM 4876 N N . ASP B 1 283 ? 3.92 -33.656 -4.117 1 98.25 283 ASP B N 1
ATOM 4877 C CA . ASP B 1 283 ? 4.117 -34.844 -4.93 1 98.25 283 ASP B CA 1
ATOM 4878 C C . ASP B 1 283 ? 3.135 -35.938 -4.535 1 98.25 283 ASP B C 1
ATOM 4880 O O . ASP B 1 283 ? 2.562 -36.625 -5.398 1 98.25 283 ASP B O 1
ATOM 4884 N N . ARG B 1 284 ? 2.973 -36.062 -3.23 1 98.62 284 ARG B N 1
ATOM 4885 C CA . ARG B 1 284 ? 2.037 -37.062 -2.729 1 98.62 284 ARG B CA 1
ATOM 4886 C C . ARG B 1 284 ? 0.615 -36.781 -3.189 1 98.62 284 ARG B C 1
ATOM 4888 O O . ARG B 1 284 ? -0.084 -37.656 -3.68 1 98.62 284 ARG B O 1
ATOM 4895 N N . VAL B 1 285 ? 0.172 -35.562 -2.986 1 98.75 285 VAL B N 1
ATOM 4896 C CA . VAL B 1 285 ? -1.176 -35.156 -3.357 1 98.75 285 VAL B CA 1
ATOM 4897 C C . VAL B 1 285 ? -1.367 -35.312 -4.863 1 98.75 285 VAL B C 1
ATOM 4899 O O . VAL B 1 285 ? -2.404 -35.781 -5.32 1 98.75 285 VAL B O 1
ATOM 4902 N N . THR B 1 286 ? -0.385 -34.875 -5.652 1 98.69 286 THR B N 1
ATOM 4903 C CA . THR B 1 286 ? -0.441 -34.969 -7.105 1 98.69 286 THR B CA 1
ATOM 4904 C C . THR B 1 286 ? -0.613 -36.438 -7.535 1 98.69 286 THR B C 1
ATOM 4906 O O . THR B 1 286 ? -1.472 -36.75 -8.367 1 98.69 286 THR B O 1
ATOM 4909 N N . ALA B 1 287 ? 0.171 -37.281 -6.992 1 98.56 287 ALA B N 1
ATOM 4910 C CA . ALA B 1 287 ? 0.111 -38.688 -7.324 1 98.56 287 ALA B CA 1
ATOM 4911 C C . ALA B 1 287 ? -1.25 -39.281 -6.969 1 98.56 287 ALA B C 1
ATOM 4913 O O . ALA B 1 287 ? -1.83 -40.031 -7.75 1 98.56 287 ALA B O 1
ATOM 4914 N N . ALA B 1 288 ? -1.691 -38.969 -5.809 1 98.69 288 ALA B N 1
ATOM 4915 C CA . ALA B 1 288 ? -2.979 -39.469 -5.344 1 98.69 288 ALA B CA 1
ATOM 4916 C C . ALA B 1 288 ? -4.113 -39 -6.246 1 98.69 288 ALA B C 1
ATOM 4918 O O . ALA B 1 288 ? -5.047 -39.75 -6.535 1 98.69 288 ALA B O 1
ATOM 4919 N N . LEU B 1 289 ? -4.125 -37.75 -6.617 1 98.75 289 LEU B N 1
ATOM 4920 C CA . LEU B 1 289 ? -5.145 -37.219 -7.508 1 98.75 289 LEU B CA 1
ATOM 4921 C C . LEU B 1 289 ? -5.121 -37.938 -8.859 1 98.75 289 LEU B C 1
ATOM 4923 O O . LEU B 1 289 ? -6.176 -38.281 -9.406 1 98.75 289 LEU B O 1
ATOM 4927 N N . ARG B 1 290 ? -3.939 -38.156 -9.414 1 98.31 290 ARG B N 1
ATOM 4928 C CA . ARG B 1 290 ? -3.814 -38.875 -10.68 1 98.31 290 ARG B CA 1
ATOM 4929 C C . ARG B 1 290 ? -4.348 -40.281 -10.555 1 98.31 290 ARG B C 1
ATOM 4931 O O . ARG B 1 290 ? -5.047 -40.781 -11.453 1 98.31 290 ARG B O 1
ATOM 4938 N N . GLU B 1 291 ? -3.986 -40.875 -9.5 1 98 291 GLU B N 1
ATOM 4939 C CA . GLU B 1 291 ? -4.48 -42.219 -9.25 1 98 291 GLU B CA 1
ATOM 4940 C C . GLU B 1 291 ? -6.004 -42.25 -9.195 1 98 291 GLU B C 1
ATOM 4942 O O . GLU B 1 291 ? -6.629 -43.219 -9.625 1 98 291 GLU B O 1
ATOM 4947 N N . ALA B 1 292 ? -6.559 -41.25 -8.648 1 97.69 292 ALA B N 1
ATOM 4948 C CA . ALA B 1 292 ? -8.008 -41.156 -8.508 1 97.69 292 ALA B CA 1
ATOM 4949 C C . ALA B 1 292 ? -8.68 -40.875 -9.844 1 97.69 292 ALA B C 1
ATOM 4951 O O . ALA B 1 292 ? -9.891 -41.031 -9.992 1 97.69 292 ALA B O 1
ATOM 4952 N N . GLY B 1 293 ? -7.887 -40.375 -10.844 1 97.31 293 GLY B N 1
ATOM 4953 C CA . GLY B 1 293 ? -8.453 -40.156 -12.164 1 97.31 293 GLY B CA 1
ATOM 4954 C C . GLY B 1 293 ? -8.398 -38.719 -12.617 1 97.31 293 GLY B C 1
ATOM 4955 O O . GLY B 1 293 ? -8.859 -38.375 -13.711 1 97.31 293 GLY B O 1
ATOM 4956 N N . PHE B 1 294 ? -7.863 -37.844 -11.828 1 98.06 294 PHE B N 1
ATOM 4957 C CA . PHE B 1 294 ? -7.73 -36.438 -12.219 1 98.06 294 PHE B CA 1
ATOM 4958 C C . PHE B 1 294 ? -6.582 -36.25 -13.203 1 98.06 294 PHE B C 1
ATOM 4960 O O . PHE B 1 294 ? -5.59 -36.969 -13.148 1 98.06 294 PHE B O 1
ATOM 4967 N N . THR B 1 295 ? -6.777 -35.344 -14.078 1 96.69 295 THR B N 1
ATOM 4968 C CA . THR B 1 295 ? -5.691 -34.844 -14.906 1 96.69 295 THR B CA 1
ATOM 4969 C C . THR B 1 295 ? -5.23 -33.469 -14.414 1 96.69 295 THR B C 1
ATOM 4971 O O . THR B 1 295 ? -6.051 -32.594 -14.18 1 96.69 295 THR B O 1
ATOM 4974 N N . LEU B 1 296 ? -4.023 -33.312 -14.188 1 97.69 296 LEU B N 1
ATOM 4975 C CA . LEU B 1 296 ? -3.475 -32.031 -13.766 1 97.69 296 LEU B CA 1
ATOM 4976 C C . LEU B 1 296 ? -2.029 -31.891 -14.227 1 97.69 296 LEU B C 1
ATOM 4978 O O . LEU B 1 296 ? -1.31 -32.875 -14.359 1 97.69 296 LEU B O 1
ATOM 4982 N N . PRO B 1 297 ? -1.589 -30.703 -14.578 1 98.19 297 PRO B N 1
ATOM 4983 C CA . PRO B 1 297 ? -0.194 -30.484 -14.969 1 98.19 297 PRO B CA 1
ATOM 4984 C C . PRO B 1 297 ? 0.776 -30.656 -13.805 1 98.19 297 PRO B C 1
ATOM 4986 O O . PRO B 1 297 ? 0.364 -30.625 -12.641 1 98.19 297 PRO B O 1
ATOM 4989 N N . PRO B 1 298 ? 2.02 -30.953 -14.164 1 95.69 298 PRO B N 1
ATOM 4990 C CA . PRO B 1 298 ? 3.006 -31 -13.078 1 95.69 298 PRO B CA 1
ATOM 4991 C C . PRO B 1 298 ? 3.148 -29.656 -12.367 1 95.69 298 PRO B C 1
ATOM 4993 O O . PRO B 1 298 ? 3.205 -28.609 -13.023 1 95.69 298 PRO B O 1
ATOM 4996 N N . SER B 1 299 ? 3.166 -29.75 -11.07 1 98.06 299 SER B N 1
ATOM 4997 C CA . SER B 1 299 ? 3.24 -28.531 -10.289 1 98.06 299 SER B CA 1
ATOM 4998 C C . SER B 1 299 ? 4.676 -28.219 -9.867 1 98.06 299 SER B C 1
ATOM 5000 O O . SER B 1 299 ? 5.422 -29.125 -9.5 1 98.06 299 SER B O 1
ATOM 5002 N N . GLN B 1 300 ? 5.043 -26.969 -10 1 98.44 300 GLN B N 1
ATOM 5003 C CA . GLN B 1 300 ? 6.301 -26.469 -9.469 1 98.44 300 GLN B CA 1
ATOM 5004 C C . GLN B 1 300 ? 6.059 -25.359 -8.438 1 98.44 300 GLN B C 1
ATOM 5006 O O . GLN B 1 300 ? 6.895 -24.469 -8.266 1 98.44 300 GLN B O 1
ATOM 5011 N N . SER B 1 301 ? 4.961 -25.328 -7.781 1 98.5 301 SER B N 1
ATOM 5012 C CA . SER B 1 301 ? 4.547 -24.359 -6.785 1 98.5 301 SER B CA 1
ATOM 5013 C C . SER B 1 301 ? 4.039 -25.031 -5.52 1 98.5 301 SER B C 1
ATOM 5015 O O . SER B 1 301 ? 4.238 -26.234 -5.328 1 98.5 301 SER B O 1
ATOM 5017 N N . ASN B 1 302 ? 3.496 -24.297 -4.578 1 98.62 302 ASN B N 1
ATOM 5018 C CA . ASN B 1 302 ? 2.906 -24.891 -3.379 1 98.62 302 ASN B CA 1
ATOM 5019 C C . ASN B 1 302 ? 1.407 -25.125 -3.547 1 98.62 302 ASN B C 1
ATOM 5021 O O . ASN B 1 302 ? 0.645 -25 -2.586 1 98.62 302 ASN B O 1
ATOM 5025 N N . PHE B 1 303 ? 0.987 -25.344 -4.754 1 98.81 303 PHE B N 1
ATOM 5026 C CA . PHE B 1 303 ? -0.404 -25.672 -5.059 1 98.81 303 PHE B CA 1
ATOM 5027 C C . PHE B 1 303 ? -0.5 -26.547 -6.297 1 98.81 303 PHE B C 1
ATOM 5029 O O . PHE B 1 303 ? 0.485 -26.734 -7.016 1 98.81 303 PHE B O 1
ATOM 5036 N N . VAL B 1 304 ? -1.662 -27.125 -6.508 1 98.81 304 VAL B N 1
ATOM 5037 C CA . VAL B 1 304 ? -1.952 -27.891 -7.723 1 98.81 304 VAL B CA 1
ATOM 5038 C C . VAL B 1 304 ? -3.148 -27.266 -8.445 1 98.81 304 VAL B C 1
ATOM 5040 O O . VAL B 1 304 ? -3.941 -26.547 -7.836 1 98.81 304 VAL B O 1
ATOM 5043 N N . TRP B 1 305 ? -3.129 -27.5 -9.711 1 98.81 305 TRP B N 1
ATOM 5044 C CA . TRP B 1 305 ? -4.176 -26.984 -10.586 1 98.81 305 TRP B CA 1
ATOM 5045 C C . TRP B 1 305 ? -5.047 -28.125 -11.117 1 98.81 305 TRP B C 1
ATOM 5047 O O . TRP B 1 305 ? -4.539 -29.109 -11.648 1 98.81 305 TRP B O 1
ATOM 5057 N N . LEU B 1 306 ? -6.355 -28.031 -10.914 1 98.75 306 LEU B N 1
ATOM 5058 C CA . LEU B 1 306 ? -7.32 -28.984 -11.453 1 98.75 306 LEU B CA 1
ATOM 5059 C C . LEU B 1 306 ? -8.141 -28.344 -12.57 1 98.75 306 LEU B C 1
ATOM 5061 O O . LEU B 1 306 ? -9.094 -27.609 -12.312 1 98.75 306 LEU B O 1
ATOM 5065 N N . PRO B 1 307 ? -7.781 -28.625 -13.836 1 98.31 307 PRO B N 1
ATOM 5066 C CA . PRO B 1 307 ? -8.539 -28.078 -14.961 1 98.31 307 PRO B CA 1
ATOM 5067 C C . PRO B 1 307 ? -9.867 -28.797 -15.18 1 98.31 307 PRO B C 1
ATOM 5069 O O . PRO B 1 307 ? -10.008 -29.594 -16.125 1 98.31 307 PRO B O 1
ATOM 5072 N N . LEU B 1 308 ? -10.922 -28.438 -14.461 1 97.44 308 LEU B N 1
ATOM 5073 C CA . LEU B 1 308 ? -12.164 -29.203 -14.375 1 97.44 308 LEU B CA 1
ATOM 5074 C C . LEU B 1 308 ? -13.195 -28.656 -15.352 1 97.44 308 LEU B C 1
ATOM 5076 O O . LEU B 1 308 ? -14.266 -29.25 -15.523 1 97.44 308 LEU B O 1
ATOM 5080 N N . ALA B 1 309 ? -12.906 -27.531 -15.961 1 95.81 309 ALA B N 1
ATOM 5081 C CA . ALA B 1 309 ? -13.805 -26.938 -16.953 1 95.81 309 ALA B CA 1
ATOM 5082 C C . ALA B 1 309 ? -15.211 -26.766 -16.391 1 95.81 309 ALA B C 1
ATOM 5084 O O . ALA B 1 309 ? -15.398 -26.203 -15.305 1 95.81 309 ALA B O 1
ATOM 5085 N N . GLU B 1 310 ? -16.203 -27.266 -17.047 1 95.38 310 GLU B N 1
ATOM 5086 C CA . GLU B 1 310 ? -17.609 -27.047 -16.688 1 95.38 310 GLU B CA 1
ATOM 5087 C C . GLU B 1 310 ? -17.938 -27.688 -15.344 1 95.38 310 GLU B C 1
ATOM 5089 O O . GLU B 1 310 ? -18.969 -27.375 -14.734 1 95.38 310 GLU B O 1
ATOM 5094 N N . ARG B 1 311 ? -17.078 -28.578 -14.914 1 96.56 311 ARG B N 1
ATOM 5095 C CA . ARG B 1 311 ? -17.328 -29.266 -13.648 1 96.56 311 ARG B CA 1
ATOM 5096 C C . ARG B 1 311 ? -16.766 -28.469 -12.477 1 96.56 311 ARG B C 1
ATOM 5098 O O . ARG B 1 311 ? -16.938 -28.859 -11.32 1 96.56 311 ARG B O 1
ATOM 5105 N N . THR B 1 312 ? -16.156 -27.375 -12.742 1 97.62 312 THR B N 1
ATOM 5106 C CA . THR B 1 312 ? -15.477 -26.578 -11.734 1 97.62 312 THR B CA 1
ATOM 5107 C C . THR B 1 312 ? -16.453 -26.156 -10.625 1 97.62 312 THR B C 1
ATOM 5109 O O . THR B 1 312 ? -16.172 -26.375 -9.445 1 97.62 312 THR B O 1
ATOM 5112 N N . LEU B 1 313 ? -17.547 -25.641 -10.984 1 96.75 313 LEU B N 1
ATOM 5113 C CA . LEU B 1 313 ? -18.469 -25.094 -10.008 1 96.75 313 LEU B CA 1
ATOM 5114 C C . LEU B 1 313 ? -19.078 -26.188 -9.133 1 96.75 313 LEU B C 1
ATOM 5116 O O . LEU B 1 313 ? -19.297 -25.984 -7.938 1 96.75 313 LEU B O 1
ATOM 5120 N N . ASP B 1 314 ? -19.375 -27.281 -9.75 1 97.38 314 ASP B N 1
ATOM 5121 C CA . ASP B 1 314 ? -19.875 -28.406 -8.977 1 97.38 314 ASP B CA 1
ATOM 5122 C C . ASP B 1 314 ? -18.828 -28.859 -7.953 1 97.38 314 ASP B C 1
ATOM 5124 O O . ASP B 1 314 ? -19.156 -29.141 -6.801 1 97.38 314 ASP B O 1
ATOM 5128 N N . PHE B 1 315 ? -17.609 -28.984 -8.383 1 98.19 315 PHE B N 1
ATOM 5129 C CA . PHE B 1 315 ? -16.5 -29.375 -7.508 1 98.19 315 PHE B CA 1
ATOM 5130 C C . PHE B 1 315 ? -16.406 -28.422 -6.316 1 98.19 315 PHE B C 1
ATOM 5132 O O . PHE B 1 315 ? -16.281 -28.875 -5.172 1 98.19 315 PHE B O 1
ATOM 5139 N N . VAL B 1 316 ? -16.469 -27.125 -6.543 1 97.81 316 VAL B N 1
ATOM 5140 C CA . VAL B 1 316 ? -16.312 -26.109 -5.516 1 97.81 316 VAL B CA 1
ATOM 5141 C C . VAL B 1 316 ? -17.469 -26.203 -4.52 1 97.81 316 VAL B C 1
ATOM 5143 O O . VAL B 1 316 ? -17.25 -26.156 -3.307 1 97.81 316 VAL B O 1
ATOM 5146 N N . ARG B 1 317 ? -18.656 -26.297 -5.027 1 97 317 ARG B N 1
ATOM 5147 C CA . ARG B 1 317 ? -19.828 -26.406 -4.176 1 97 317 ARG B CA 1
ATOM 5148 C C . ARG B 1 317 ? -19.75 -27.625 -3.268 1 97 317 ARG B C 1
ATOM 5150 O O . ARG B 1 317 ? -19.984 -27.531 -2.062 1 97 317 ARG B O 1
ATOM 5157 N N . ARG B 1 318 ? -19.406 -28.75 -3.846 1 97.56 318 ARG B N 1
ATOM 5158 C CA . ARG B 1 318 ? -19.344 -30 -3.086 1 97.56 318 ARG B CA 1
ATOM 5159 C C . ARG B 1 318 ? -18.188 -29.953 -2.088 1 97.56 318 ARG B C 1
ATOM 5161 O O . ARG B 1 318 ? -18.281 -30.547 -1.005 1 97.56 318 ARG B O 1
ATOM 5168 N N . ALA B 1 319 ? -17.078 -29.406 -2.496 1 98.06 319 ALA B N 1
ATOM 5169 C CA . ALA B 1 319 ? -15.977 -29.219 -1.55 1 98.06 319 ALA B CA 1
ATOM 5170 C C . ALA B 1 319 ? -16.438 -28.422 -0.329 1 98.06 319 ALA B C 1
ATOM 5172 O O . ALA B 1 319 ? -16.125 -28.781 0.807 1 98.06 319 ALA B O 1
ATOM 5173 N N . ALA B 1 320 ? -17.172 -27.344 -0.599 1 96.62 320 ALA B N 1
ATOM 5174 C CA . ALA B 1 320 ? -17.688 -26.5 0.487 1 96.62 320 ALA B CA 1
ATOM 5175 C C . ALA B 1 320 ? -18.594 -27.312 1.406 1 96.62 320 ALA B C 1
ATOM 5177 O O . ALA B 1 320 ? -18.578 -27.125 2.625 1 96.62 320 ALA B O 1
ATOM 5178 N N . GLU B 1 321 ? -19.422 -28.109 0.834 1 95.69 321 GLU B N 1
ATOM 5179 C CA . GLU B 1 321 ? -20.297 -28.984 1.601 1 95.69 321 GLU B CA 1
ATOM 5180 C C . GLU B 1 321 ? -19.5 -29.922 2.502 1 95.69 321 GLU B C 1
ATOM 5182 O O . GLU B 1 321 ? -20.016 -30.422 3.5 1 95.69 321 GLU B O 1
ATOM 5187 N N . ASN B 1 322 ? -18.328 -30.156 2.121 1 95.94 322 ASN B N 1
ATOM 5188 C CA . ASN B 1 322 ? -17.438 -31 2.914 1 95.94 322 ASN B CA 1
ATOM 5189 C C . ASN B 1 322 ? -16.484 -30.156 3.756 1 95.94 322 ASN B C 1
ATOM 5191 O O . ASN B 1 322 ? -15.438 -30.641 4.191 1 95.94 322 ASN B O 1
ATOM 5195 N N . ARG B 1 323 ? -16.688 -28.875 3.887 1 96.25 323 ARG B N 1
ATOM 5196 C CA . ARG B 1 323 ? -15.961 -27.938 4.73 1 96.25 323 ARG B CA 1
ATOM 5197 C C . ARG B 1 323 ? -14.547 -27.703 4.203 1 96.25 323 ARG B C 1
ATOM 5199 O O . ARG B 1 323 ? -13.594 -27.641 4.98 1 96.25 323 ARG B O 1
ATOM 5206 N N . LEU B 1 324 ? -14.414 -27.781 2.9 1 97.75 324 LEU B N 1
ATOM 5207 C CA . LEU B 1 324 ? -13.188 -27.438 2.195 1 97.75 324 LEU B CA 1
ATOM 5208 C C . LEU B 1 324 ? -13.375 -26.188 1.342 1 97.75 324 LEU B C 1
ATOM 5210 O O . LEU B 1 324 ? -14.344 -26.094 0.585 1 97.75 324 LEU B O 1
ATOM 5214 N N . VAL B 1 325 ? -12.508 -25.234 1.513 1 97.25 325 VAL B N 1
ATOM 5215 C CA . VAL B 1 325 ? -12.539 -24.031 0.693 1 97.25 325 VAL B CA 1
ATOM 5216 C C . VAL B 1 325 ? -11.398 -24.062 -0.315 1 97.25 325 VAL B C 1
ATOM 5218 O O . VAL B 1 325 ? -10.227 -23.984 0.065 1 97.25 325 VAL B O 1
ATOM 5221 N N . VAL B 1 326 ? -11.695 -24.219 -1.555 1 97.94 326 VAL B N 1
ATOM 5222 C CA . VAL B 1 326 ? -10.734 -24.219 -2.654 1 97.94 326 VAL B CA 1
ATOM 5223 C C . VAL B 1 326 ? -10.945 -22.984 -3.52 1 97.94 326 VAL B C 1
ATOM 5225 O O . VAL B 1 326 ? -11.914 -22.25 -3.34 1 97.94 326 VAL B O 1
ATOM 5228 N N . ARG B 1 327 ? -10.055 -22.734 -4.422 1 97.19 327 ARG B N 1
ATOM 5229 C CA . ARG B 1 327 ? -10.117 -21.484 -5.191 1 97.19 327 ARG B CA 1
ATOM 5230 C C . ARG B 1 327 ? -10.547 -21.766 -6.633 1 97.19 327 ARG B C 1
ATOM 5232 O O . ARG B 1 327 ? -9.758 -22.281 -7.43 1 97.19 327 ARG B O 1
ATOM 5239 N N . PRO B 1 328 ? -11.719 -21.328 -6.969 1 97.19 328 PRO B N 1
ATOM 5240 C CA . PRO B 1 328 ? -12.156 -21.484 -8.359 1 97.19 328 PRO B CA 1
ATOM 5241 C C . PRO B 1 328 ? -11.688 -20.328 -9.25 1 97.19 328 PRO B C 1
ATOM 5243 O O . PRO B 1 328 ? -11.508 -19.203 -8.773 1 97.19 328 PRO B O 1
ATOM 5246 N N . TYR B 1 329 ? -11.492 -20.594 -10.492 1 96.31 329 TYR B N 1
ATOM 5247 C CA . TYR B 1 329 ? -11.273 -19.609 -11.547 1 96.31 329 TYR B CA 1
ATOM 5248 C C . TYR B 1 329 ? -12.297 -19.766 -12.664 1 96.31 329 TYR B C 1
ATOM 5250 O O . TYR B 1 329 ? -12.023 -20.422 -13.672 1 96.31 329 TYR B O 1
ATOM 5258 N N . GLY B 1 330 ? -13.453 -19.109 -12.352 1 92.31 330 GLY B N 1
ATOM 5259 C CA . GLY B 1 330 ? -14.547 -19.328 -13.281 1 92.31 330 GLY B CA 1
ATOM 5260 C C . GLY B 1 330 ? -14.812 -20.797 -13.562 1 92.31 330 GLY B C 1
ATOM 5261 O O . GLY B 1 330 ? -15.008 -21.578 -12.633 1 92.31 330 GLY B O 1
ATOM 5262 N N . GLU B 1 331 ? -14.805 -21.094 -14.836 1 95 331 GLU B N 1
ATOM 5263 C CA . GLU B 1 331 ? -14.992 -22.484 -15.234 1 95 331 GLU B CA 1
ATOM 5264 C C . GLU B 1 331 ? -13.711 -23.094 -15.797 1 95 331 GLU B C 1
ATOM 5266 O O . GLU B 1 331 ? -13.742 -24.109 -16.484 1 95 331 GLU B O 1
ATOM 5271 N N . ASP B 1 332 ? -12.633 -22.375 -15.516 1 95.75 332 ASP B N 1
ATOM 5272 C CA . ASP B 1 332 ? -11.352 -22.875 -16.031 1 95.75 332 ASP B CA 1
ATOM 5273 C C . ASP B 1 332 ? -10.836 -24.031 -15.172 1 95.75 332 ASP B C 1
ATOM 5275 O O . ASP B 1 332 ? -10.25 -24.984 -15.695 1 95.75 332 ASP B O 1
ATOM 5279 N N . GLY B 1 333 ? -11.062 -23.875 -13.859 1 98 333 GLY B N 1
ATOM 5280 C CA . GLY B 1 333 ? -10.547 -24.906 -12.969 1 98 333 GLY B CA 1
ATOM 5281 C C . GLY B 1 333 ? -10.453 -24.438 -11.523 1 98 333 GLY B C 1
ATOM 5282 O O . GLY B 1 333 ? -11.055 -23.438 -11.148 1 98 333 GLY B O 1
ATOM 5283 N N . VAL B 1 334 ? -9.812 -25.281 -10.719 1 98.44 334 VAL B N 1
ATOM 5284 C CA . VAL B 1 334 ? -9.68 -25.062 -9.281 1 98.44 334 VAL B CA 1
ATOM 5285 C C . VAL B 1 334 ? -8.211 -25.156 -8.875 1 98.44 334 VAL B C 1
ATOM 5287 O O . VAL B 1 334 ? -7.5 -26.062 -9.297 1 98.44 334 VAL B O 1
ATOM 5290 N N . ARG B 1 335 ? -7.781 -24.141 -8.211 1 98.62 335 ARG B N 1
ATOM 5291 C CA . ARG B 1 335 ? -6.465 -24.188 -7.582 1 98.62 335 ARG B CA 1
ATOM 5292 C C . ARG B 1 335 ? -6.562 -24.656 -6.137 1 98.62 335 ARG B C 1
ATOM 5294 O O . ARG B 1 335 ? -7.406 -24.172 -5.379 1 98.62 335 ARG B O 1
ATOM 5301 N N . VAL B 1 336 ? -5.727 -25.578 -5.766 1 98.75 336 VAL B N 1
ATOM 5302 C CA . VAL B 1 336 ? -5.75 -26.156 -4.426 1 98.75 336 VAL B CA 1
ATOM 5303 C C . VAL B 1 336 ? -4.375 -26 -3.773 1 98.75 336 VAL B C 1
ATOM 5305 O O . VAL B 1 336 ? -3.387 -26.562 -4.262 1 98.75 336 VAL B O 1
ATOM 5308 N N . THR B 1 337 ? -4.328 -25.328 -2.652 1 98.5 337 THR B N 1
ATOM 5309 C CA . THR B 1 337 ? -3.098 -25.125 -1.896 1 98.5 337 THR B CA 1
ATOM 5310 C C . THR B 1 337 ? -2.631 -26.422 -1.254 1 98.5 337 THR B C 1
ATOM 5312 O O . THR B 1 337 ? -3.443 -27.203 -0.736 1 98.5 337 THR B O 1
ATOM 5315 N N . ILE B 1 338 ? -1.335 -26.719 -1.336 1 98.5 338 ILE B N 1
ATOM 5316 C CA . ILE B 1 338 ? -0.753 -27.812 -0.57 1 98.5 338 ILE B CA 1
ATOM 5317 C C . ILE B 1 338 ? -0.592 -27.391 0.889 1 98.5 338 ILE B C 1
ATOM 5319 O O . ILE B 1 338 ? 0.215 -26.516 1.204 1 98.5 338 ILE B O 1
ATOM 5323 N N . ALA B 1 339 ? -1.399 -28 1.771 1 96.44 339 ALA B N 1
ATOM 5324 C CA . ALA B 1 339 ? -1.467 -27.625 3.182 1 96.44 339 ALA B CA 1
ATOM 5325 C C . ALA B 1 339 ? -0.888 -28.719 4.066 1 96.44 339 ALA B C 1
ATOM 5327 O O . ALA B 1 339 ? 0.027 -29.438 3.66 1 96.44 339 ALA B O 1
ATOM 5328 N N . ALA B 1 340 ? -1.209 -28.734 5.32 1 96.31 340 ALA B N 1
ATOM 5329 C CA . ALA B 1 340 ? -0.757 -29.766 6.238 1 96.31 340 ALA B CA 1
ATOM 5330 C C . ALA B 1 340 ? -1.262 -31.141 5.801 1 96.31 340 ALA B C 1
ATOM 5332 O O . ALA B 1 340 ? -2.328 -31.25 5.191 1 96.31 340 ALA B O 1
ATOM 5333 N N . PRO B 1 341 ? -0.525 -32.156 6.18 1 97.31 341 PRO B N 1
ATOM 5334 C CA . PRO B 1 341 ? -0.875 -33.531 5.719 1 97.31 341 PRO B CA 1
ATOM 5335 C C . PRO B 1 341 ? -2.326 -33.875 6.023 1 97.31 341 PRO B C 1
ATOM 5337 O O . PRO B 1 341 ? -3.021 -34.438 5.16 1 97.31 341 PRO B O 1
ATOM 5340 N N . HIS B 1 342 ? -2.809 -33.531 7.242 1 97.38 342 HIS B N 1
ATOM 5341 C CA . HIS B 1 342 ? -4.176 -33.906 7.594 1 97.38 342 HIS B CA 1
ATOM 5342 C C . HIS B 1 342 ? -5.188 -33.125 6.758 1 97.38 342 HIS B C 1
ATOM 5344 O O . HIS B 1 342 ? -6.262 -33.656 6.438 1 97.38 342 HIS B O 1
ATOM 5350 N N . GLU B 1 343 ? -4.898 -31.922 6.418 1 97.75 343 GLU B N 1
ATOM 5351 C CA . GLU B 1 343 ? -5.758 -31.125 5.547 1 97.75 343 GLU B CA 1
ATOM 5352 C C . GLU B 1 343 ? -5.758 -31.672 4.121 1 97.75 343 GLU B C 1
ATOM 5354 O O . GLU B 1 343 ? -6.805 -31.75 3.477 1 97.75 343 GLU B O 1
ATOM 5359 N N . ASN B 1 344 ? -4.559 -32.062 3.688 1 98.44 344 ASN B N 1
ATOM 5360 C CA . ASN B 1 344 ? -4.449 -32.656 2.371 1 98.44 344 ASN B CA 1
ATOM 5361 C C . ASN B 1 344 ? -5.211 -34 2.307 1 98.44 344 ASN B C 1
ATOM 5363 O O . ASN B 1 344 ? -5.812 -34.312 1.282 1 98.44 344 ASN B O 1
ATOM 5367 N N . ASP B 1 345 ? -5.145 -34.719 3.4 1 98.56 345 ASP B N 1
ATOM 5368 C CA . ASP B 1 345 ? -5.875 -36 3.461 1 98.56 345 ASP B CA 1
ATOM 5369 C C . ASP B 1 345 ? -7.379 -35.75 3.324 1 98.56 345 ASP B C 1
ATOM 5371 O O . ASP B 1 345 ? -8.062 -36.5 2.619 1 98.56 345 ASP B O 1
ATOM 5375 N N . ALA B 1 346 ? -7.848 -34.781 4.078 1 98.38 346 ALA B N 1
ATOM 5376 C CA . ALA B 1 346 ? -9.266 -34.438 3.984 1 98.38 346 ALA B CA 1
ATOM 5377 C C . ALA B 1 346 ? -9.648 -34.062 2.557 1 98.38 346 ALA B C 1
ATOM 5379 O O . ALA B 1 346 ? -10.695 -34.469 2.057 1 98.38 346 ALA B O 1
ATOM 5380 N N . PHE B 1 347 ? -8.891 -33.344 1.886 1 98.69 347 PHE B N 1
ATOM 5381 C CA . PHE B 1 347 ? -9.133 -32.938 0.505 1 98.69 347 PHE B CA 1
ATOM 5382 C C . PHE B 1 347 ? -9.125 -34.156 -0.423 1 98.69 347 PHE B C 1
ATOM 5384 O O . PHE B 1 347 ? -10 -34.281 -1.277 1 98.69 347 PHE B O 1
ATOM 5391 N N . LEU B 1 348 ? -8.07 -35 -0.252 1 98.75 348 LEU B N 1
ATOM 5392 C CA . LEU B 1 348 ? -7.934 -36.156 -1.113 1 98.75 348 LEU B CA 1
ATOM 5393 C C . LEU B 1 348 ? -9.125 -37.094 -0.948 1 98.75 348 LEU B C 1
ATOM 5395 O O . LEU B 1 348 ? -9.594 -37.688 -1.922 1 98.75 348 LEU B O 1
ATOM 5399 N N . GLU B 1 349 ? -9.578 -37.25 0.293 1 98.38 349 GLU B N 1
ATOM 5400 C CA . GLU B 1 349 ? -10.773 -38.062 0.528 1 98.38 349 GLU B CA 1
ATOM 5401 C C . GLU B 1 349 ? -11.969 -37.531 -0.232 1 98.38 349 GLU B C 1
ATOM 5403 O O . GLU B 1 349 ? -12.68 -38.281 -0.915 1 98.38 349 GLU B O 1
ATOM 5408 N N . PHE B 1 350 ? -12.219 -36.281 -0.144 1 98.44 350 PHE B N 1
ATOM 5409 C CA . PHE B 1 350 ? -13.297 -35.625 -0.882 1 98.44 350 PHE B CA 1
ATOM 5410 C C . PHE B 1 350 ? -13.125 -35.844 -2.383 1 98.44 350 PHE B C 1
ATOM 5412 O O . PHE B 1 350 ? -14.07 -36.219 -3.07 1 98.44 350 PHE B O 1
ATOM 5419 N N . ALA B 1 351 ? -11.906 -35.531 -2.896 1 98.56 351 ALA B N 1
ATOM 5420 C CA . ALA B 1 351 ? -11.641 -35.562 -4.332 1 98.56 351 ALA B CA 1
ATOM 5421 C C . ALA B 1 351 ? -11.875 -36.969 -4.898 1 98.56 351 ALA B C 1
ATOM 5423 O O . ALA B 1 351 ? -12.445 -37.125 -5.98 1 98.56 351 ALA B O 1
ATOM 5424 N N . ARG B 1 352 ? -11.43 -37.969 -4.184 1 97.69 352 ARG B N 1
ATOM 5425 C CA . ARG B 1 352 ? -11.609 -39.344 -4.609 1 97.69 352 ARG B CA 1
ATOM 5426 C C . ARG B 1 352 ? -13.086 -39.719 -4.711 1 97.69 352 ARG B C 1
ATOM 5428 O O . ARG B 1 352 ? -13.508 -40.406 -5.645 1 97.69 352 ARG B O 1
ATOM 5435 N N . ASN B 1 353 ? -13.805 -39.219 -3.742 1 97.25 353 ASN B N 1
ATOM 5436 C CA . ASN B 1 353 ? -15.234 -39.469 -3.744 1 97.25 353 ASN B CA 1
ATOM 5437 C C . ASN B 1 353 ? -15.945 -38.719 -4.855 1 97.25 353 ASN B C 1
ATOM 5439 O O . ASN B 1 353 ? -16.891 -39.219 -5.461 1 97.25 353 ASN B O 1
ATOM 5443 N N . TRP B 1 354 ? -15.578 -37.531 -5.078 1 97.69 354 TRP B N 1
ATOM 5444 C CA . TRP B 1 354 ? -16.219 -36.656 -6.047 1 97.69 354 TRP B CA 1
ATOM 5445 C C . TRP B 1 354 ? -16.016 -37.156 -7.469 1 97.69 354 TRP B C 1
ATOM 5447 O O . TRP B 1 354 ? -16.969 -37.188 -8.266 1 97.69 354 TRP B O 1
ATOM 5457 N N . ILE B 1 355 ? -14.836 -37.5 -7.824 1 95.38 355 ILE B N 1
ATOM 5458 C CA . ILE B 1 355 ? -14.484 -37.844 -9.203 1 95.38 355 ILE B CA 1
ATOM 5459 C C . ILE B 1 355 ? -15.219 -39.094 -9.641 1 95.38 355 ILE B C 1
ATOM 5461 O O . ILE B 1 355 ? -15.461 -39.312 -10.836 1 95.38 355 ILE B O 1
ATOM 5465 N N . GLY B 1 356 ? -15.547 -39.906 -8.703 1 87.94 356 GLY B N 1
ATOM 5466 C CA . GLY B 1 356 ? -16.266 -41.156 -8.992 1 87.94 356 GLY B CA 1
ATOM 5467 C C . GLY B 1 356 ? -17.75 -40.938 -9.219 1 87.94 356 GLY B C 1
ATOM 5468 O O . GLY B 1 356 ? -18.469 -41.844 -9.664 1 87.94 356 GLY B O 1
ATOM 5469 N N . GLN B 1 357 ? -18.125 -39.781 -8.836 1 84.31 357 GLN B N 1
ATOM 5470 C CA . GLN B 1 357 ? -19.547 -39.469 -8.992 1 84.31 357 GLN B CA 1
ATOM 5471 C C . GLN B 1 357 ? -19.828 -38.844 -10.352 1 84.31 357 GLN B C 1
ATOM 5473 O O . GLN B 1 357 ? -18.969 -38.125 -10.891 1 84.31 357 GLN B O 1
ATOM 5478 N N . PRO B 1 358 ? -21.156 -39.25 -10.969 1 70.25 358 PRO B N 1
ATOM 5479 C CA . PRO B 1 358 ? -21.516 -38.656 -12.266 1 70.25 358 PRO B CA 1
ATOM 5480 C C . PRO B 1 358 ? -21.781 -37.156 -12.172 1 70.25 358 PRO B C 1
ATOM 5482 O O . PRO B 1 358 ? -22.172 -36.656 -11.117 1 70.25 358 PRO B O 1
#

Secondary structure (DSSP, 8-state):
------GGGGG-PPP-PPPP-TTSEE-SS---SS---HHHHHHHHHHHTTTTS---TT-HHHHHHHHHIIIIIT------GGGEEEESHHHHHHHHHHHHH--TT-EEEEEESS-THHHHHHHHTT-EEEEEE-BTTB--HHHHHHT--TTEEEEEEESS-TTT-----HHHHHHHHHHS-TTSEEEEE-TTGGG--GGG---HHHHHHH-TTEEEEEESSSTT--GGG--EEEE--HHHHHHHHHHPPTT-S-HHHHHHHHHHHHTHHHHHHHHHHHHHHHHHHHHHHHHHT---PPP-SSEEEE--GGGHHHHHHHHHHTTEE-EEETTTEEEEE---HHHHHHHHHHHHHHHT--/-PPPPPGGGGG-PPP-PPPP-TTSEE-SS---SS---HHHHHHHHHHHTTTTS---TT-HHHHHHHHHIIIIIT------GGGEEEESHHHHHHHHHHHHH--TT-EEEEEESS-THHHHHHHHTT-EEEEEE-BTTB--HHHHHHT--TTEEEEEEESS-TTT-----HHHHHHHHHHS-TTSEEEEE-TTGGG--GGG---HHHHHHH-TTEEEEEESSSTT--GGG--EEEE--HHHHHHHHHHPPTT-S-HHHHHHHHHHHHTHHHHHHHHHHHHHHHHHHHHHHHHHT---PPP-SSEEEE--GGGHHHHHHHHHHTTEE-EEETTTEEEEE---HHHHHHHHHHHHHHHT--

Nearest PDB structures (foldseek):
  4r5z-assembly2_C  TM=9.934E-01  e=6.941E-57  Mycobacterium tuberculosis H37Rv
  3cq5-assembly2_C  TM=9.285E-01  e=5.053E-33  unclassified
  4wbt-assembly2_B-3  TM=8.887E-01  e=6.482E-30  Sinorhizobium meliloti 1021
  4wbt-assembly1_C-2  TM=8.842E-01  e=3.141E-29  Sinorhizobium meliloti 1021
  1uu1-assembly1_A  TM=8.929E-01  e=1.937E-26  Thermotoga maritima

Solvent-accessible surface area (backbone atoms only — not comparable to full-atom values): 35954 Å² total; per-residue (Å²): 106,63,39,50,56,43,72,73,52,77,75,46,69,59,83,75,72,67,76,84,55,93,91,38,51,74,28,36,76,54,41,39,79,53,51,61,52,72,65,27,51,52,34,33,57,58,44,50,63,53,23,10,38,66,26,63,69,76,39,57,70,47,26,47,52,47,23,48,42,37,27,74,74,64,63,52,44,90,51,56,43,63,23,43,38,76,24,39,14,40,65,46,44,52,44,32,56,42,53,44,32,38,28,72,81,23,28,37,39,32,50,38,83,36,60,76,61,53,58,52,47,32,45,63,45,48,20,42,64,41,74,34,62,49,49,95,64,22,74,35,61,70,58,51,60,68,65,61,55,94,42,47,23,38,35,50,44,55,43,29,22,39,57,38,11,19,63,62,56,35,68,56,51,51,53,48,61,71,66,48,60,48,47,33,29,38,34,41,35,27,61,32,49,84,44,43,64,80,89,50,60,62,64,57,57,57,44,29,75,75,31,56,22,25,34,40,36,34,45,33,30,26,74,64,14,30,26,8,47,24,34,16,33,35,42,34,32,46,70,56,30,54,51,41,49,44,63,49,65,83,35,48,43,21,36,44,33,48,36,28,50,47,37,42,61,76,43,37,68,67,41,54,53,52,40,54,58,48,46,52,49,41,51,51,52,52,51,53,42,44,72,60,65,52,66,58,65,72,56,31,32,61,34,42,26,38,68,45,28,90,48,22,57,60,52,52,53,54,34,43,74,68,42,32,34,62,25,70,48,75,49,56,14,35,32,37,29,47,55,49,70,72,58,44,48,55,47,50,54,49,49,49,56,51,67,73,48,135,107,63,36,49,57,42,71,74,52,75,77,46,69,60,83,75,72,68,79,84,54,93,90,37,51,74,29,37,76,53,42,40,78,54,52,60,53,71,65,28,52,50,34,32,58,57,43,50,63,53,23,9,36,66,26,64,67,76,40,56,69,48,27,47,53,48,23,49,41,36,28,73,74,64,63,52,43,89,52,56,44,64,22,43,40,76,23,38,14,41,64,46,44,54,44,32,56,43,52,44,33,38,28,74,80,23,29,36,37,32,48,40,83,38,59,76,61,54,58,50,46,32,46,62,46,46,20,41,64,42,73,33,63,50,50,94,64,21,75,35,62,70,60,50,59,69,66,62,56,95,43,46,23,38,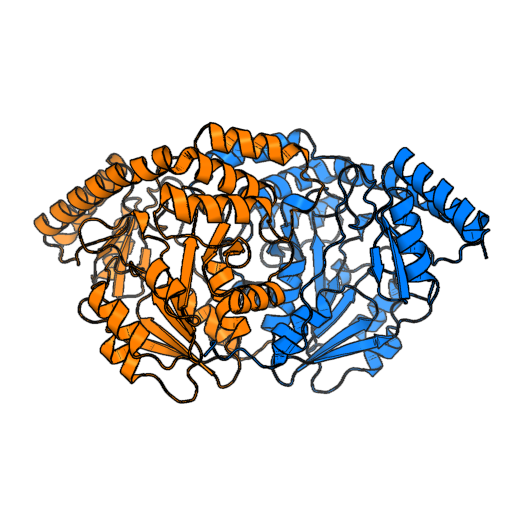34,50,43,55,43,30,23,38,57,39,11,20,63,63,55,37,67,57,51,52,53,47,60,72,67,49,61,47,46,34,30,38,34,40,35,27,61,33,48,83,43,43,64,81,88,50,60,62,63,57,55,56,46,27,77,74,32,59,23,26,34,40,34,33,45,32,30,26,74,64,14,30,26,10,46,25,34,17,34,35,42,34,32,46,70,57,32,54,51,40,49,44,64,49,64,83,35,48,43,21,36,44,33,46,39,28,50,46,38,42,61,77,42,36,68,66,41,56,53,53,39,55,57,47,47,52,48,42,52,50,53,52,49,51,40,44,72,60,66,53,69,58,65,71,56,30,32,60,32,42,27,38,67,47,28,87,48,20,58,57,52,51,54,54,34,43,75,67,43,31,34,60,25,70,49,75,48,57,13,34,31,38,28,48,55,50,69,70,58,44,48,53,49,50,54,51,49,49,56,52,68,74,48,136